Protein AF-0000000069784512 (afdb_homodimer)

Secondary structure (DSSP, 8-state):
-----------EEEEEEEETTTTEEEEEEE-HHHHHHHHHHTTSBHHHHHHHHHHTT--TT--THHHHHHHHHHS-GGGB-TT--HHHHHSPPP--S-GGGS-GGGGGGS-THHHHHTT------------------------SSB-TT--EEEETT--EEE--HHHHHHHHHHTT---GGGEEEEEEEE-HHHHHHHHHHHTT-S-HHHHHHT----/-----------EEEEEEEETTTTEEEEEEE-HHHHHHHHHHTTSBHHHHHHHHHHTT--TT--THHHHHHHHHHS-GGGB-TT--HHHHHSPPP--S-GGGS-GGGGGGS-THHHHHTT------------------------SSB-TTS-EEEETT--EEE--HHHHHHHHHHTT---GGGEEEEEEEE-HHHHHHHHHHHTT-S-HHHHHHT----

InterPro domains:
  IPR007750 Protein of unknown function DUF674 [PF05056] (9-98)
  IPR007750 Protein of unknown function DUF674 [PF05056] (145-215)
  IPR007750 Protein of unknown function DUF674 [PTHR33103] (8-215)

Structure (mmCIF, N/CA/C/O backbone):
data_AF-0000000069784512-model_v1
#
loop_
_entity.id
_entity.type
_entity.pdbx_description
1 polymer 'Uncharacterized protein LOC109002648'
#
loop_
_atom_site.group_PDB
_atom_site.id
_atom_site.type_symbol
_atom_site.label_atom_id
_atom_site.label_alt_id
_atom_site.label_comp_id
_atom_site.label_asym_id
_atom_site.label_entity_id
_atom_site.label_seq_id
_atom_site.pdbx_PDB_ins_code
_atom_site.Cartn_x
_atom_site.Cartn_y
_atom_site.Cartn_z
_atom_site.occupancy
_atom_site.B_iso_or_equiv
_atom_site.auth_seq_id
_atom_site.auth_comp_id
_atom_site.auth_asym_id
_atom_site.auth_atom_id
_atom_site.pdbx_PDB_model_num
ATOM 1 N N . MET A 1 1 ? -3.695 -38.25 26.453 1 20.81 1 MET A N 1
ATOM 2 C CA . MET A 1 1 ? -2.879 -37.094 26.109 1 20.81 1 MET A CA 1
ATOM 3 C C . MET A 1 1 ? -3.502 -36.312 24.953 1 20.81 1 MET A C 1
ATOM 5 O O . MET A 1 1 ? -3.646 -36.844 23.844 1 20.81 1 MET A O 1
ATOM 9 N N . ALA A 1 2 ? -4.441 -35.438 25.188 1 27.23 2 ALA A N 1
ATOM 10 C CA . ALA A 1 2 ? -5.395 -34.906 24.203 1 27.23 2 ALA A CA 1
ATOM 11 C C . ALA A 1 2 ? -4.672 -34.219 23.062 1 27.23 2 ALA A C 1
ATOM 13 O O . ALA A 1 2 ? -3.877 -33.312 23.281 1 27.23 2 ALA A O 1
ATOM 14 N N . THR A 1 3 ? -4.035 -34.875 22.094 1 27.81 3 THR A N 1
ATOM 15 C CA . THR A 1 3 ? -3.334 -34.375 20.922 1 27.81 3 THR A CA 1
ATOM 16 C C . THR A 1 3 ? -4.129 -33.281 20.25 1 27.81 3 THR A C 1
ATOM 18 O O . THR A 1 3 ? -5.234 -33.5 19.75 1 27.81 3 THR A O 1
ATOM 21 N N . ASN A 1 4 ? -4.336 -32.188 20.844 1 31.03 4 ASN A N 1
ATOM 22 C CA . ASN A 1 4 ? -5.113 -31.047 20.391 1 31.03 4 ASN A CA 1
ATOM 23 C C . ASN A 1 4 ? -4.879 -30.766 18.906 1 31.03 4 ASN A C 1
ATOM 25 O O . ASN A 1 4 ? -3.734 -30.688 18.453 1 31.03 4 ASN A O 1
ATOM 29 N N . PRO A 1 5 ? -5.652 -31.203 17.984 1 36.28 5 PRO A N 1
ATOM 30 C CA . PRO A 1 5 ? -5.461 -31.062 16.547 1 36.28 5 PRO A CA 1
ATOM 31 C C . PRO A 1 5 ? -4.82 -29.719 16.172 1 36.28 5 PRO A C 1
ATOM 33 O O . PRO A 1 5 ? -5.238 -28.672 16.656 1 36.28 5 PRO A O 1
ATOM 36 N N . SER A 1 6 ? -3.533 -29.5 16.109 1 35.59 6 SER A N 1
ATOM 37 C CA . SER A 1 6 ? -2.613 -28.406 15.797 1 35.59 6 SER A CA 1
ATOM 38 C C . SER A 1 6 ? -3.205 -27.484 14.742 1 35.59 6 SER A C 1
ATOM 40 O O . SER A 1 6 ? -3.715 -27.938 13.719 1 35.59 6 SER A O 1
ATOM 42 N N . SER A 1 7 ? -3.922 -26.391 14.977 1 40.12 7 SER A N 1
ATOM 43 C CA . SER A 1 7 ? -4.562 -25.375 14.156 1 40.12 7 SER A CA 1
ATOM 44 C C . SER A 1 7 ? -3.871 -25.234 12.805 1 40.12 7 SER A C 1
ATOM 46 O O . SER A 1 7 ? -2.699 -24.859 12.734 1 40.12 7 SER A O 1
ATOM 48 N N . SER A 1 8 ? -3.881 -26.172 11.844 1 47.22 8 SER A N 1
ATOM 49 C CA . SER A 1 8 ? -3.318 -26.406 10.516 1 47.22 8 SER A CA 1
ATOM 50 C C . SER A 1 8 ? -3.023 -25.094 9.797 1 47.22 8 SER A C 1
ATOM 52 O O . SER A 1 8 ? -3.939 -24.328 9.484 1 47.22 8 SER A O 1
ATOM 54 N N . GLU A 1 9 ? -1.945 -24.5 10.117 1 60.84 9 GLU A N 1
ATOM 55 C CA . GLU A 1 9 ? -1.422 -23.266 9.523 1 60.84 9 GLU A CA 1
ATOM 56 C C . GLU A 1 9 ? -1.525 -23.312 8 1 60.84 9 GLU A C 1
ATOM 58 O O . GLU A 1 9 ? -1.126 -24.281 7.371 1 60.84 9 GLU A O 1
ATOM 63 N N . THR A 1 10 ? -2.508 -22.641 7.355 1 77 10 THR A N 1
ATOM 64 C CA . THR A 1 10 ? -2.742 -22.531 5.922 1 77 10 THR A CA 1
ATOM 65 C C . THR A 1 10 ? -1.443 -22.219 5.18 1 77 10 THR A C 1
ATOM 67 O O . THR A 1 10 ? -0.758 -21.25 5.504 1 77 10 THR A O 1
ATOM 70 N N . THR A 1 11 ? -0.928 -23.312 4.5 1 87.44 11 THR A N 1
ATOM 71 C CA . THR A 1 11 ? 0.261 -23.094 3.68 1 87.44 11 THR A CA 1
ATOM 72 C C . THR A 1 11 ? -0.058 -23.312 2.201 1 87.44 11 THR A C 1
ATOM 74 O O . THR A 1 11 ? -0.918 -24.125 1.854 1 87.44 11 THR A O 1
ATOM 77 N N . VAL A 1 12 ? 0.539 -22.516 1.435 1 92.12 12 VAL A N 1
ATOM 78 C CA . VAL A 1 12 ? 0.428 -22.625 -0.016 1 92.12 12 VAL A CA 1
ATOM 79 C C . VAL A 1 12 ? 1.799 -22.922 -0.618 1 92.12 12 VAL A C 1
ATOM 81 O O . VAL A 1 12 ? 2.809 -22.344 -0.197 1 92.12 12 VAL A O 1
ATOM 84 N N . SER A 1 13 ? 1.817 -23.797 -1.55 1 92.81 13 SER A N 1
ATOM 85 C CA . SER A 1 13 ? 3.088 -24.203 -2.148 1 92.81 13 SER A CA 1
ATOM 86 C C . SER A 1 13 ? 3.289 -23.531 -3.508 1 92.81 13 SER A C 1
ATOM 88 O O . SER A 1 13 ? 2.33 -23.344 -4.258 1 92.81 13 SER A O 1
ATOM 90 N N . LEU A 1 14 ? 4.555 -23.234 -3.777 1 95.12 14 LEU A N 1
ATOM 91 C CA . LEU A 1 14 ? 4.988 -22.688 -5.059 1 95.12 14 LEU A CA 1
ATOM 92 C C . LEU A 1 14 ? 6.219 -23.422 -5.578 1 95.12 14 LEU A C 1
ATOM 94 O O . LEU A 1 14 ? 7.055 -23.875 -4.793 1 95.12 14 LEU A O 1
ATOM 98 N N . LYS A 1 15 ? 6.277 -23.594 -6.848 1 95.5 15 LYS A N 1
ATOM 99 C CA . LYS A 1 15 ? 7.473 -24.125 -7.5 1 95.5 15 LYS A CA 1
ATOM 100 C C . LYS A 1 15 ? 8.203 -23.031 -8.273 1 95.5 15 LYS A C 1
ATOM 102 O O . LYS A 1 15 ? 7.684 -22.516 -9.258 1 95.5 15 LYS A O 1
ATOM 107 N N . LEU A 1 16 ? 9.359 -22.781 -7.867 1 96.81 16 LEU A N 1
ATOM 108 C CA . LEU A 1 16 ? 10.164 -21.734 -8.508 1 96.81 16 LEU A CA 1
ATOM 109 C C . LEU A 1 16 ? 11.117 -22.344 -9.531 1 96.81 16 LEU A C 1
ATOM 111 O O . LEU A 1 16 ? 11.68 -23.422 -9.305 1 96.81 16 LEU A O 1
ATOM 115 N N . LEU A 1 17 ? 11.211 -21.734 -10.625 1 95.5 17 LEU A N 1
ATOM 116 C CA . LEU A 1 17 ? 12.344 -21.953 -11.523 1 95.5 17 LEU A CA 1
ATOM 117 C C . LEU A 1 17 ? 13.422 -20.906 -11.305 1 95.5 17 LEU A C 1
ATOM 119 O O . LEU A 1 17 ? 13.188 -19.703 -11.492 1 95.5 17 LEU A O 1
ATOM 123 N N . VAL A 1 18 ? 14.609 -21.328 -10.922 1 95.94 18 VAL A N 1
ATOM 124 C CA . VAL A 1 18 ? 15.68 -20.422 -10.516 1 95.94 18 VAL A CA 1
ATOM 125 C C . VAL A 1 18 ? 16.844 -20.516 -11.492 1 95.94 18 VAL A C 1
ATOM 127 O O . VAL A 1 18 ? 17.266 -21.625 -11.859 1 95.94 18 VAL A O 1
ATOM 130 N N . ASP A 1 19 ? 17.312 -19.422 -11.93 1 94 19 ASP A N 1
ATOM 131 C CA . ASP A 1 19 ? 18.547 -19.359 -12.688 1 94 19 ASP A CA 1
ATOM 132 C C . ASP A 1 19 ? 19.766 -19.5 -11.766 1 94 19 ASP A C 1
ATOM 134 O O . ASP A 1 19 ? 20.047 -18.609 -10.961 1 94 19 ASP A O 1
ATOM 138 N N . LYS A 1 20 ? 20.484 -20.5 -11.945 1 92.38 20 LYS A N 1
ATOM 139 C CA . LYS A 1 20 ? 21.609 -20.812 -11.062 1 92.38 20 LYS A CA 1
ATOM 140 C C . LYS A 1 20 ? 22.703 -19.75 -11.172 1 92.38 20 LYS A C 1
ATOM 142 O O . LYS A 1 20 ? 23.375 -19.438 -10.188 1 92.38 20 LYS A O 1
ATOM 147 N N . SER A 1 21 ? 22.906 -19.25 -12.258 1 88.81 21 SER A N 1
ATOM 148 C CA . SER A 1 21 ? 24 -18.312 -12.508 1 88.81 21 SER A CA 1
ATOM 149 C C . SER A 1 21 ? 23.75 -16.969 -11.805 1 88.81 21 SER A C 1
ATOM 151 O O . SER A 1 21 ? 24.641 -16.438 -11.148 1 88.81 21 SER A O 1
ATOM 153 N N . SER A 1 22 ? 22.594 -16.484 -11.891 1 89.56 22 SER A N 1
ATOM 154 C CA . SER A 1 22 ? 22.266 -15.172 -11.328 1 89.56 22 SER A CA 1
ATOM 155 C C . SER A 1 22 ? 21.594 -15.312 -9.961 1 89.56 22 SER A C 1
ATOM 157 O O . SER A 1 22 ? 21.469 -14.336 -9.227 1 89.56 22 SER A O 1
ATOM 159 N N . ASN A 1 23 ? 21.203 -16.5 -9.617 1 93.44 23 ASN A N 1
ATOM 160 C CA . ASN A 1 23 ? 20.453 -16.75 -8.398 1 93.44 23 ASN A CA 1
ATOM 161 C C . ASN A 1 23 ? 19.203 -15.875 -8.328 1 93.44 23 ASN A C 1
ATOM 163 O O . ASN A 1 23 ? 18.953 -15.219 -7.312 1 93.44 23 ASN A O 1
ATOM 167 N N . LYS A 1 24 ? 18.484 -15.922 -9.422 1 94.56 24 LYS A N 1
ATOM 168 C CA . LYS A 1 24 ? 17.234 -15.18 -9.539 1 94.56 24 LYS A CA 1
ATOM 169 C C . LYS A 1 24 ? 16.094 -16.094 -9.977 1 94.56 24 LYS A C 1
ATOM 171 O O . LYS A 1 24 ? 16.297 -17.047 -10.727 1 94.56 24 LYS A O 1
ATOM 176 N N . VAL A 1 25 ? 14.961 -15.797 -9.5 1 96.31 25 VAL A N 1
ATOM 177 C CA . VAL A 1 25 ? 13.773 -16.531 -9.93 1 96.31 25 VAL A CA 1
ATOM 178 C C . VAL A 1 25 ? 13.398 -16.109 -11.352 1 96.31 25 VAL A C 1
ATOM 180 O O . VAL A 1 25 ? 13.281 -14.922 -11.648 1 96.31 25 VAL A O 1
ATOM 183 N N . VAL A 1 26 ? 13.352 -17.078 -12.203 1 95.25 26 VAL A N 1
ATOM 184 C CA . VAL A 1 26 ? 12.867 -16.828 -13.555 1 95.25 26 VAL A CA 1
ATOM 185 C C . VAL A 1 26 ? 11.352 -16.672 -13.547 1 95.25 26 VAL A C 1
ATOM 187 O O . VAL A 1 26 ? 10.828 -15.648 -13.992 1 95.25 26 VAL A O 1
ATOM 190 N N . PHE A 1 27 ? 10.68 -17.609 -13.055 1 95.69 27 PHE A N 1
ATOM 191 C CA . PHE A 1 27 ? 9.25 -17.562 -12.781 1 95.69 27 PHE A CA 1
ATOM 192 C C . PHE A 1 27 ? 8.844 -18.656 -11.797 1 95.69 27 PHE A C 1
ATOM 194 O O . PHE A 1 27 ? 9.648 -19.516 -11.461 1 95.69 27 PHE A O 1
ATOM 201 N N . ALA A 1 28 ? 7.602 -18.594 -11.32 1 96.44 28 ALA A N 1
ATOM 202 C CA . ALA A 1 28 ? 7.02 -19.609 -10.445 1 96.44 28 ALA A CA 1
ATOM 203 C C . ALA A 1 28 ? 5.773 -20.234 -11.078 1 96.44 28 ALA A C 1
ATOM 205 O O . ALA A 1 28 ? 5.023 -19.547 -11.773 1 96.44 28 ALA A O 1
ATOM 206 N N . GLU A 1 29 ? 5.637 -21.469 -10.867 1 95.06 29 GLU A N 1
ATOM 207 C CA . GLU A 1 29 ? 4.375 -22.156 -11.109 1 95.06 29 GLU A CA 1
ATOM 208 C C . GLU A 1 29 ? 3.479 -22.109 -9.875 1 95.06 29 GLU A C 1
ATOM 210 O O . GLU A 1 29 ? 3.869 -22.562 -8.797 1 95.06 29 GLU A O 1
ATOM 215 N N . ALA A 1 30 ? 2.301 -21.578 -10.086 1 94.25 30 ALA A N 1
ATOM 216 C CA . ALA A 1 30 ? 1.417 -21.359 -8.945 1 94.25 30 ALA A CA 1
ATOM 217 C C . ALA A 1 30 ? 0.01 -21.875 -9.234 1 94.25 30 ALA A C 1
ATOM 219 O O . ALA A 1 30 ? -0.442 -21.859 -10.383 1 94.25 30 ALA A O 1
ATOM 220 N N . GLY A 1 31 ? -0.612 -22.297 -8.188 1 92.44 31 GLY A N 1
ATOM 221 C CA . GLY A 1 31 ? -2.027 -22.625 -8.258 1 92.44 31 GLY A CA 1
ATOM 222 C C . GLY A 1 31 ? -2.928 -21.453 -7.91 1 92.44 31 GLY A C 1
ATOM 223 O O . GLY A 1 31 ? -2.449 -20.344 -7.699 1 92.44 31 GLY A O 1
ATOM 224 N N . LYS A 1 32 ? -4.176 -21.781 -7.895 1 91.44 32 LYS A N 1
ATOM 225 C CA . LYS A 1 32 ? -5.223 -20.781 -7.66 1 91.44 32 LYS A CA 1
ATOM 226 C C . LYS A 1 32 ? -5.039 -20.109 -6.309 1 91.44 32 LYS A C 1
ATOM 228 O O . LYS A 1 32 ? -5.273 -18.906 -6.176 1 91.44 32 LYS A O 1
ATOM 233 N N . GLU A 1 33 ? -4.637 -20.812 -5.355 1 90.31 33 GLU A N 1
ATOM 234 C CA . GLU A 1 33 ? -4.551 -20.281 -3.998 1 90.31 33 GLU A CA 1
ATOM 235 C C . GLU A 1 33 ? -3.609 -19.078 -3.93 1 90.31 33 GLU A C 1
ATOM 237 O O . GLU A 1 33 ? -3.92 -18.078 -3.287 1 90.31 33 GLU A O 1
ATOM 242 N N . PHE A 1 34 ? -2.539 -19.234 -4.602 1 94.06 34 PHE A N 1
ATOM 243 C CA . PHE A 1 34 ? -1.562 -18.141 -4.574 1 94.06 34 PHE A CA 1
ATOM 244 C C . PHE A 1 34 ? -2.027 -16.969 -5.426 1 94.06 34 PHE A C 1
ATOM 246 O O . PHE A 1 34 ? -1.853 -15.812 -5.047 1 94.06 34 PHE A O 1
ATOM 253 N N . VAL A 1 35 ? -2.572 -17.234 -6.531 1 94.75 35 VAL A N 1
ATOM 254 C CA . VAL A 1 35 ? -3.053 -16.172 -7.418 1 94.75 35 VAL A CA 1
ATOM 255 C C . VAL A 1 35 ? -4.211 -15.438 -6.758 1 94.75 35 VAL A C 1
ATOM 257 O O . VAL A 1 35 ? -4.297 -14.203 -6.832 1 94.75 35 VAL A O 1
ATOM 260 N N . ASP A 1 36 ? -5.074 -16.172 -6.105 1 92.12 36 ASP A N 1
ATOM 261 C CA . ASP A 1 36 ? -6.148 -15.555 -5.34 1 92.12 36 ASP A CA 1
ATOM 262 C C . ASP A 1 36 ? -5.59 -14.633 -4.258 1 92.12 36 ASP A C 1
ATOM 264 O O . ASP A 1 36 ? -6.16 -13.578 -3.986 1 92.12 36 ASP A O 1
ATOM 268 N N . PHE A 1 37 ? -4.59 -15.031 -3.643 1 92.56 37 PHE A N 1
ATOM 269 C CA . PHE A 1 37 ? -3.928 -14.203 -2.641 1 92.56 37 PHE A CA 1
ATOM 270 C C . PHE A 1 37 ? -3.434 -12.906 -3.256 1 92.56 37 PHE A C 1
ATOM 272 O O . PHE A 1 37 ? -3.703 -11.82 -2.732 1 92.56 37 PHE A O 1
ATOM 279 N N . LEU A 1 38 ? -2.705 -13.023 -4.383 1 94.88 38 LEU A N 1
ATOM 280 C CA . LEU A 1 38 ? -2.16 -11.844 -5.035 1 94.88 38 LEU A CA 1
ATOM 281 C C . LEU A 1 38 ? -3.275 -10.891 -5.461 1 94.88 38 LEU A C 1
ATOM 283 O O . LEU A 1 38 ? -3.213 -9.688 -5.188 1 94.88 38 LEU A O 1
ATOM 287 N N . PHE A 1 39 ? -4.289 -11.422 -6.062 1 92.69 39 PHE A N 1
ATOM 288 C CA . PHE A 1 39 ? -5.387 -10.594 -6.543 1 92.69 39 PHE A CA 1
ATOM 289 C C . PHE A 1 39 ? -6.184 -10.023 -5.375 1 92.69 39 PHE A C 1
ATOM 291 O O . PHE A 1 39 ? -6.648 -8.883 -5.43 1 92.69 39 PHE A O 1
ATOM 298 N N . GLY A 1 40 ? -6.332 -10.805 -4.371 1 90.5 40 GLY A N 1
ATOM 299 C CA . GLY A 1 40 ? -7.043 -10.359 -3.184 1 90.5 40 GLY A CA 1
ATOM 300 C C . GLY A 1 40 ? -6.332 -9.234 -2.451 1 90.5 40 GLY A C 1
ATOM 301 O O . GLY A 1 40 ? -6.969 -8.414 -1.787 1 90.5 40 GLY A O 1
ATOM 302 N N . LEU A 1 41 ? -5.07 -9.219 -2.523 1 90.69 41 LEU A N 1
ATOM 303 C CA . LEU A 1 41 ? -4.27 -8.188 -1.87 1 90.69 41 LEU A CA 1
ATOM 304 C C . LEU A 1 41 ? -4.707 -6.797 -2.311 1 90.69 41 LEU A C 1
ATOM 306 O O . LEU A 1 41 ? -4.668 -5.848 -1.521 1 90.69 41 LEU A O 1
ATOM 310 N N . LEU A 1 42 ? -5.156 -6.707 -3.488 1 90.44 42 LEU A N 1
ATOM 311 C CA . LEU A 1 42 ? -5.566 -5.418 -4.039 1 90.44 42 LEU A CA 1
ATOM 312 C C . LEU A 1 42 ? -6.82 -4.902 -3.338 1 90.44 42 LEU A C 1
ATOM 314 O O . LEU A 1 42 ? -7.121 -3.709 -3.398 1 90.44 42 LEU A O 1
ATOM 318 N N . GLN A 1 43 ? -7.508 -5.824 -2.672 1 88.31 43 GLN A N 1
ATOM 319 C CA . GLN A 1 43 ? -8.758 -5.465 -2.01 1 88.31 43 GLN A CA 1
ATOM 320 C C . GLN A 1 43 ? -8.508 -5.012 -0.574 1 88.31 43 GLN A C 1
ATOM 322 O O . GLN A 1 43 ? -9.43 -4.559 0.108 1 88.31 43 GLN A O 1
ATOM 327 N N . VAL A 1 44 ? -7.398 -5.16 -0.119 1 88.44 44 VAL A N 1
ATOM 328 C CA . VAL A 1 44 ? -7.074 -4.918 1.283 1 88.44 44 VAL A CA 1
ATOM 329 C C . VAL A 1 44 ? -6.672 -3.459 1.476 1 88.44 44 VAL A C 1
ATOM 331 O O . VAL A 1 44 ? -5.816 -2.943 0.751 1 88.44 44 VAL A O 1
ATOM 334 N N . PRO A 1 45 ? -7.234 -2.775 2.436 1 89.38 45 PRO A N 1
ATOM 335 C CA . PRO A 1 45 ? -6.836 -1.396 2.715 1 89.38 45 PRO A CA 1
ATOM 336 C C . PRO A 1 45 ? -5.406 -1.292 3.25 1 89.38 45 PRO A C 1
ATOM 338 O O . PRO A 1 45 ? -4.918 -2.223 3.893 1 89.38 45 PRO A O 1
ATOM 341 N N . LEU A 1 46 ? -4.82 -0.192 3.078 1 88.88 46 LEU A N 1
ATOM 342 C CA . LEU A 1 46 ? -3.443 0.052 3.496 1 88.88 46 LEU A CA 1
ATOM 343 C C . LEU A 1 46 ? -3.301 -0.091 5.008 1 88.88 46 LEU A C 1
ATOM 345 O O . LEU A 1 46 ? -2.33 -0.679 5.492 1 88.88 46 LEU A O 1
ATOM 349 N N . GLY A 1 47 ? -4.254 0.41 5.695 1 88.56 47 GLY A N 1
ATOM 350 C CA . GLY A 1 47 ? -4.191 0.349 7.148 1 88.56 47 GLY A CA 1
ATOM 351 C C . GLY A 1 47 ? -4.133 -1.068 7.684 1 88.56 47 GLY A C 1
ATOM 352 O O . GLY A 1 47 ? -3.416 -1.344 8.648 1 88.56 47 GLY A O 1
ATOM 353 N N . SER A 1 48 ? -4.887 -1.933 7.086 1 87.12 48 SER A N 1
ATOM 354 C CA . SER A 1 48 ? -4.887 -3.334 7.492 1 87.12 48 SER A CA 1
ATOM 355 C C . SER A 1 48 ? -3.533 -3.986 7.234 1 87.12 48 SER A C 1
ATOM 357 O O . SER A 1 48 ? -3.041 -4.754 8.062 1 87.12 48 SER A O 1
ATOM 359 N N . ILE A 1 49 ? -3.018 -3.68 6.141 1 88.25 49 ILE A N 1
ATOM 360 C CA . ILE A 1 49 ? -1.71 -4.219 5.789 1 88.25 49 ILE A CA 1
ATOM 361 C C . ILE A 1 49 ? -0.667 -3.754 6.801 1 88.25 49 ILE A C 1
ATOM 363 O O . ILE A 1 49 ? 0.085 -4.566 7.348 1 88.25 49 ILE A O 1
ATOM 367 N N . ILE A 1 50 ? -0.672 -2.488 7.09 1 89.44 50 ILE A N 1
ATOM 368 C CA . ILE A 1 50 ? 0.296 -1.91 8.016 1 89.44 50 ILE A CA 1
ATOM 369 C C . ILE A 1 50 ? 0.094 -2.498 9.414 1 89.44 50 ILE A C 1
ATOM 371 O O . ILE A 1 50 ? 1.062 -2.848 10.094 1 89.44 50 ILE A O 1
ATOM 375 N N . GLY A 1 51 ? -1.118 -2.545 9.828 1 86.88 51 GLY A N 1
ATOM 376 C CA . GLY A 1 51 ? -1.409 -3.137 11.125 1 86.88 51 GLY A CA 1
ATOM 377 C C . GLY A 1 51 ? -0.87 -4.547 11.273 1 86.88 51 GLY A C 1
ATOM 378 O O . GLY A 1 51 ? -0.259 -4.883 12.289 1 86.88 51 GLY A O 1
ATOM 379 N N . LEU A 1 52 ? -1.065 -5.328 10.273 1 84.81 52 LEU A N 1
ATOM 380 C CA . LEU A 1 52 ? -0.62 -6.719 10.312 1 84.81 52 LEU A CA 1
ATOM 381 C C . LEU A 1 52 ? 0.903 -6.801 10.297 1 84.81 52 LEU A C 1
ATOM 383 O O . LEU A 1 52 ? 1.489 -7.633 10.992 1 84.81 52 LEU A O 1
ATOM 387 N N . LEU A 1 53 ? 1.501 -6.008 9.477 1 88.19 53 LEU A N 1
ATOM 388 C CA . LEU A 1 53 ? 2.959 -5.988 9.453 1 88.19 53 LEU A CA 1
ATOM 389 C C . LEU A 1 53 ? 3.52 -5.605 10.82 1 88.19 53 LEU A C 1
ATOM 391 O O . LEU A 1 53 ? 4.5 -6.195 11.281 1 88.19 53 LEU A O 1
ATOM 395 N N . ARG A 1 54 ? 2.92 -4.691 11.391 1 86.44 54 ARG A N 1
ATOM 396 C CA . ARG A 1 54 ? 3.346 -4.238 12.711 1 86.44 54 ARG A CA 1
ATOM 397 C C . ARG A 1 54 ? 3.178 -5.344 13.75 1 86.44 54 ARG A C 1
ATOM 399 O O . ARG A 1 54 ? 4.098 -5.621 14.523 1 86.44 54 ARG A O 1
ATOM 406 N N . ASP A 1 55 ? 2.062 -5.934 13.758 1 84.81 55 ASP A N 1
ATOM 407 C CA . ASP A 1 55 ? 1.751 -6.984 14.719 1 84.81 55 ASP A CA 1
ATOM 408 C C . ASP A 1 55 ? 2.709 -8.164 14.578 1 84.81 55 ASP A C 1
ATOM 410 O O . ASP A 1 55 ? 2.861 -8.961 15.508 1 84.81 55 ASP A O 1
ATOM 414 N N . ASN A 1 56 ? 3.326 -8.258 13.453 1 86.88 56 ASN A N 1
ATOM 415 C CA . ASN A 1 56 ? 4.223 -9.383 13.195 1 86.88 56 ASN A CA 1
ATOM 416 C C . ASN A 1 56 ? 5.676 -8.93 13.117 1 86.88 56 ASN A C 1
ATOM 418 O O . ASN A 1 56 ? 6.527 -9.648 12.586 1 86.88 56 ASN A O 1
ATOM 422 N N . ASP A 1 57 ? 5.957 -7.699 13.5 1 86.25 57 ASP A N 1
ATOM 423 C CA . ASP A 1 57 ? 7.301 -7.141 13.609 1 86.25 57 ASP A CA 1
ATOM 424 C C . ASP A 1 57 ? 7.988 -7.086 12.25 1 86.25 57 ASP A C 1
ATOM 426 O O . ASP A 1 57 ? 9.164 -7.445 12.125 1 86.25 57 ASP A O 1
ATOM 430 N N . LEU A 1 58 ? 7.266 -6.738 11.242 1 86.25 58 LEU A N 1
ATOM 431 C CA . LEU A 1 58 ? 7.816 -6.656 9.898 1 86.25 58 LEU A CA 1
ATOM 432 C C . LEU A 1 58 ? 7.809 -5.219 9.391 1 86.25 58 LEU A C 1
ATOM 434 O O . LEU A 1 58 ? 7.887 -4.977 8.188 1 86.25 58 LEU A O 1
ATOM 438 N N . VAL A 1 59 ? 7.766 -4.293 10.234 1 84.12 59 VAL A N 1
ATOM 439 C CA . VAL A 1 59 ? 7.605 -2.902 9.82 1 84.12 59 VAL A CA 1
ATOM 440 C C . VAL A 1 59 ? 8.977 -2.277 9.578 1 84.12 59 VAL A C 1
ATOM 442 O O . VAL A 1 59 ? 9.078 -1.194 9 1 84.12 59 VAL A O 1
ATOM 445 N N . ALA A 1 60 ? 9.977 -2.934 9.992 1 75.69 60 ALA A N 1
ATOM 446 C CA . ALA A 1 60 ? 11.312 -2.373 9.789 1 75.69 60 ALA A CA 1
ATOM 447 C C . ALA A 1 60 ? 11.578 -2.105 8.312 1 75.69 60 ALA A C 1
ATOM 449 O O . ALA A 1 60 ? 11.328 -2.965 7.465 1 75.69 60 ALA A O 1
ATOM 450 N N . GLY A 1 61 ? 12.086 -0.915 8.039 1 72.19 61 GLY A N 1
ATOM 451 C CA . GLY A 1 61 ? 12.398 -0.577 6.656 1 72.19 61 GLY A CA 1
ATOM 452 C C . GLY A 1 61 ? 11.172 -0.279 5.82 1 72.19 61 GLY A C 1
ATOM 453 O O . GLY A 1 61 ? 11.25 -0.213 4.594 1 72.19 61 GLY A O 1
ATOM 454 N N . SER A 1 62 ? 10.125 -0.276 6.574 1 77.19 62 SER A N 1
ATOM 455 C CA . SER A 1 62 ? 8.898 0.04 5.848 1 77.19 62 SER A CA 1
ATOM 456 C C . SER A 1 62 ? 8.742 1.544 5.652 1 77.19 62 SER A C 1
ATOM 458 O O . SER A 1 62 ? 9.406 2.334 6.328 1 77.19 62 SER A O 1
ATOM 460 N N . GLY A 1 63 ? 8.156 2.014 4.641 1 84.69 63 GLY A N 1
ATOM 461 C CA . GLY A 1 63 ? 7.914 3.41 4.316 1 84.69 63 GLY A CA 1
ATOM 462 C C . GLY A 1 63 ? 7.246 4.18 5.441 1 84.69 63 GLY A C 1
ATOM 463 O O . GLY A 1 63 ? 7.344 3.791 6.609 1 84.69 63 GLY A O 1
ATOM 464 N N . SER A 1 64 ? 6.75 5.262 5.199 1 92.5 64 SER A N 1
ATOM 465 C CA . SER A 1 64 ? 6.309 6.223 6.207 1 92.5 64 SER A CA 1
ATOM 466 C C . SER A 1 64 ? 4.867 5.957 6.629 1 92.5 64 SER A C 1
ATOM 468 O O . SER A 1 64 ? 4.383 6.535 7.605 1 92.5 64 SER A O 1
ATOM 470 N N . LEU A 1 65 ? 4.195 5.055 6.031 1 91.44 65 LEU A N 1
ATOM 471 C CA . LEU A 1 65 ? 2.799 4.801 6.359 1 91.44 65 LEU A CA 1
ATOM 472 C C . LEU A 1 65 ? 2.668 4.172 7.742 1 91.44 65 LEU A C 1
ATOM 474 O O . LEU A 1 65 ? 1.656 4.355 8.422 1 91.44 65 LEU A O 1
ATOM 478 N N . VAL A 1 66 ? 3.672 3.475 8.117 1 91.94 66 VAL A N 1
ATOM 479 C CA . VAL A 1 66 ? 3.689 2.91 9.461 1 91.94 66 VAL A CA 1
ATOM 480 C C . VAL A 1 66 ? 3.648 4.035 10.492 1 91.94 66 VAL A C 1
ATOM 482 O O . VAL A 1 66 ? 3.021 3.896 11.547 1 91.94 66 VAL A O 1
ATOM 485 N N . ARG A 1 67 ? 4.273 5.121 10.188 1 94.38 67 ARG A N 1
ATOM 486 C CA . ARG A 1 67 ? 4.305 6.266 11.094 1 94.38 67 ARG A CA 1
ATOM 487 C C . ARG A 1 67 ? 2.936 6.934 11.172 1 94.38 67 ARG A C 1
ATOM 489 O O . ARG A 1 67 ? 2.535 7.41 12.242 1 94.38 67 ARG A O 1
ATOM 496 N N . VAL A 1 68 ? 2.301 6.977 10.062 1 95.38 68 VAL A N 1
ATOM 497 C CA . VAL A 1 68 ? 0.942 7.508 10.062 1 95.38 68 VAL A CA 1
ATOM 498 C C . VAL A 1 68 ? 0.045 6.645 10.945 1 95.38 68 VAL A C 1
ATOM 500 O O . VAL A 1 68 ? -0.7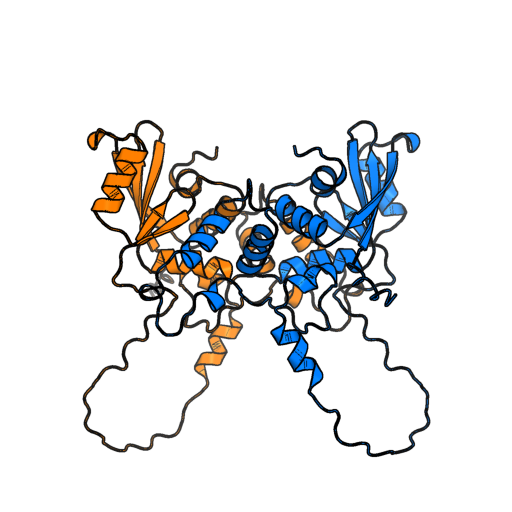15 7.164 11.766 1 95.38 68 VAL A O 1
ATOM 503 N N . HIS A 1 69 ? 0.147 5.418 10.727 1 93.19 69 HIS A N 1
ATOM 504 C CA . HIS A 1 69 ? -0.595 4.461 11.539 1 93.19 69 HIS A CA 1
ATOM 505 C C . HIS A 1 69 ? -0.291 4.641 13.023 1 93.19 69 HIS A C 1
ATOM 507 O O . HIS A 1 69 ? -1.206 4.695 13.844 1 93.19 69 HIS A O 1
ATOM 513 N N . GLU A 1 70 ? 0.921 4.727 13.383 1 93.5 70 GLU A N 1
ATOM 514 C CA . GLU A 1 70 ? 1.357 4.93 14.758 1 93.5 70 GLU A CA 1
ATOM 515 C C . GLU A 1 70 ? 0.854 6.262 15.305 1 93.5 70 GLU A C 1
ATOM 517 O O . GLU A 1 70 ? 0.556 6.375 16.5 1 93.5 70 GLU A O 1
ATOM 522 N N . SER A 1 71 ? 0.855 7.234 14.477 1 95.31 71 SER A N 1
ATOM 523 C CA . SER A 1 71 ? 0.357 8.547 14.875 1 95.31 71 SER A CA 1
ATOM 524 C C . SER A 1 71 ? -1.084 8.461 15.375 1 95.31 71 SER A C 1
ATOM 526 O O . SER A 1 71 ? -1.441 9.094 16.375 1 95.31 71 SER A O 1
ATOM 528 N N . ILE A 1 72 ? -1.904 7.73 14.68 1 94.12 72 ILE A N 1
ATOM 529 C CA . ILE A 1 72 ? -3.291 7.535 15.086 1 94.12 72 ILE A CA 1
ATOM 530 C C . ILE A 1 72 ? -3.332 6.809 16.438 1 94.12 72 ILE A C 1
ATOM 532 O O . ILE A 1 72 ? -4.086 7.195 17.328 1 94.12 72 ILE A O 1
ATOM 536 N N . GLN A 1 73 ? -2.549 5.793 16.578 1 92.19 73 GLN A N 1
ATOM 537 C CA . GLN A 1 73 ? -2.492 5.031 17.828 1 92.19 73 GLN A CA 1
ATOM 538 C C . GLN A 1 73 ? -2.135 5.93 19 1 92.19 73 GLN A C 1
ATOM 540 O O . GLN A 1 73 ? -2.688 5.777 20.094 1 92.19 73 GLN A O 1
ATOM 545 N N . ASN A 1 74 ? -1.226 6.84 18.75 1 93.62 74 ASN A N 1
ATOM 546 C CA . ASN A 1 74 ? -0.681 7.66 19.828 1 93.62 74 ASN A CA 1
ATOM 547 C C . ASN A 1 74 ? -1.512 8.922 20.047 1 93.62 74 ASN A C 1
ATOM 549 O O . ASN A 1 74 ? -1.354 9.609 21.062 1 93.62 74 ASN A O 1
ATOM 553 N N . LEU A 1 75 ? -2.342 9.18 19.125 1 94.06 75 LEU A N 1
ATOM 554 C CA . LEU A 1 75 ? -3.139 10.406 19.203 1 94.06 75 LEU A CA 1
ATOM 555 C C . LEU A 1 75 ? -4.184 10.305 20.312 1 94.06 75 LEU A C 1
ATOM 557 O O . LEU A 1 75 ? -4.848 9.281 20.453 1 94.06 75 LEU A O 1
ATOM 561 N N . ASP A 1 76 ? -4.23 11.32 21.125 1 93.06 76 ASP A N 1
ATOM 562 C CA . ASP A 1 76 ? -5.312 11.391 22.094 1 93.06 76 ASP A CA 1
ATOM 563 C C . ASP A 1 76 ? -6.676 11.391 21.406 1 93.06 76 ASP A C 1
ATOM 565 O O . ASP A 1 76 ? -6.895 12.141 20.453 1 93.06 76 ASP A O 1
ATOM 569 N N . PRO A 1 77 ? -7.594 10.578 21.859 1 91.25 77 PRO A N 1
ATOM 570 C CA . PRO A 1 77 ? -8.914 10.492 21.234 1 91.25 77 PRO A CA 1
ATOM 571 C C . PRO A 1 77 ? -9.625 11.836 21.156 1 91.25 77 PRO A C 1
ATOM 573 O O . PRO A 1 77 ? -10.531 12.016 20.344 1 91.25 77 PRO A O 1
ATOM 576 N N . SER A 1 78 ? -9.289 12.781 22.031 1 91.25 78 SER A N 1
ATOM 577 C CA . SER A 1 78 ? -9.93 14.086 22.047 1 91.25 78 SER A CA 1
ATOM 578 C C . SER A 1 78 ? -9.656 14.852 20.766 1 91.25 78 SER A C 1
ATOM 580 O O . SER A 1 78 ? -10.344 15.828 20.453 1 91.25 78 SER A O 1
ATOM 582 N N . TYR A 1 79 ? -8.68 14.438 20 1 92.12 79 TYR A N 1
ATOM 583 C CA . TYR A 1 79 ? -8.336 15.109 18.766 1 92.12 79 TYR A CA 1
ATOM 584 C C . TYR A 1 79 ? -9.164 14.57 17.594 1 92.12 79 TYR A C 1
ATOM 586 O O . TYR A 1 79 ? -9.172 15.148 16.516 1 92.12 79 TYR A O 1
ATOM 594 N N . LEU A 1 80 ? -9.828 13.461 17.812 1 91.25 80 LEU A N 1
ATOM 595 C CA . LEU A 1 80 ? -10.68 12.867 16.797 1 91.25 80 LEU A CA 1
ATOM 596 C C . LEU A 1 80 ? -12.086 13.445 16.859 1 91.25 80 LEU A C 1
ATOM 598 O O . LEU A 1 80 ? -12.539 13.891 17.906 1 91.25 80 LEU A O 1
ATOM 602 N N . LEU A 1 81 ? -12.727 13.422 15.727 1 88.62 81 LEU A N 1
ATOM 603 C CA . LEU A 1 81 ? -14.133 13.805 15.695 1 88.62 81 LEU A CA 1
ATOM 604 C C . LEU A 1 81 ? -14.992 12.789 16.453 1 88.62 81 LEU A C 1
ATOM 606 O O . LEU A 1 81 ? -14.602 11.625 16.578 1 88.62 81 LEU A O 1
ATOM 610 N N . PRO A 1 82 ? -16.141 13.148 16.938 1 83.69 82 PRO A N 1
ATOM 611 C CA . PRO A 1 82 ? -16.953 12.305 17.828 1 83.69 82 PRO A CA 1
ATOM 612 C C . PRO A 1 82 ? -17.391 11 17.156 1 83.69 82 PRO A C 1
ATOM 614 O O . PRO A 1 82 ? -17.562 9.984 17.828 1 83.69 82 PRO A O 1
ATOM 617 N N . ASN A 1 83 ? -17.609 10.945 15.898 1 80.56 83 ASN A N 1
ATOM 618 C CA . ASN A 1 83 ? -18.094 9.727 15.242 1 80.56 83 ASN A CA 1
ATOM 619 C C . ASN A 1 83 ? -16.922 8.867 14.75 1 80.56 83 ASN A C 1
ATOM 621 O O . ASN A 1 83 ? -17.141 7.879 14.047 1 80.56 83 ASN A O 1
ATOM 625 N N . GLN A 1 84 ? -15.766 9.305 15.273 1 84.12 84 GLN A N 1
ATOM 626 C CA . GLN A 1 84 ? -14.586 8.547 14.875 1 84.12 84 GLN A CA 1
ATOM 627 C C . GLN A 1 84 ? -13.938 7.859 16.078 1 84.12 84 GLN A C 1
ATOM 629 O O . GLN A 1 84 ? -13.953 8.391 17.188 1 84.12 84 GLN A O 1
ATOM 634 N N . THR A 1 85 ? -13.539 6.609 15.797 1 86.12 85 THR A N 1
ATOM 635 C CA . THR A 1 85 ? -12.758 5.887 16.797 1 86.12 85 THR A CA 1
ATOM 636 C C . THR A 1 85 ? -11.406 5.473 16.234 1 86.12 85 THR A C 1
ATOM 638 O O . THR A 1 85 ? -11.258 5.273 15.031 1 86.12 85 THR A O 1
ATOM 641 N N . LYS A 1 86 ? -10.492 5.359 17.109 1 88.88 86 LYS A N 1
ATOM 642 C CA . LYS A 1 86 ? -9.164 4.898 16.703 1 88.88 86 LYS A CA 1
ATOM 643 C C . LYS A 1 86 ? -9.242 3.529 16.031 1 88.88 86 LYS A C 1
ATOM 645 O O . LYS A 1 86 ? -8.547 3.277 15.039 1 88.88 86 LYS A O 1
ATOM 650 N N . ASP A 1 87 ? -10.062 2.693 16.562 1 84.75 87 ASP A N 1
ATOM 651 C CA . ASP A 1 87 ? -10.172 1.328 16.047 1 84.75 87 ASP A CA 1
ATOM 652 C C . ASP A 1 87 ? -10.664 1.317 14.602 1 84.75 87 ASP A C 1
ATOM 654 O O . ASP A 1 87 ? -10.156 0.56 13.773 1 84.75 87 ASP A O 1
ATOM 658 N N . SER A 1 88 ? -11.594 2.123 14.328 1 82.94 88 SER A N 1
ATOM 659 C CA . SER A 1 88 ? -12.133 2.174 12.977 1 82.94 88 SER A CA 1
ATOM 660 C C . SER A 1 88 ? -11.086 2.682 11.984 1 82.94 88 SER A C 1
ATOM 662 O O . SER A 1 88 ? -11.078 2.271 10.82 1 82.94 88 SER A O 1
ATOM 664 N N . LEU A 1 89 ? -10.211 3.533 12.453 1 86.06 89 LEU A N 1
ATOM 665 C CA . LEU A 1 89 ? -9.195 4.113 11.578 1 86.06 89 LEU A CA 1
ATOM 666 C C . LEU A 1 89 ? -8.016 3.16 11.406 1 86.06 89 LEU A C 1
ATOM 668 O O . LEU A 1 89 ? -7.434 3.08 10.328 1 86.06 89 LEU A O 1
ATOM 672 N N . LEU A 1 90 ? -7.719 2.441 12.43 1 87.31 90 LEU A N 1
ATOM 673 C CA . LEU A 1 90 ? -6.52 1.606 12.445 1 87.31 90 LEU A CA 1
ATOM 674 C C . LEU A 1 90 ? -6.797 0.244 11.82 1 87.31 90 LEU A C 1
ATOM 676 O O . LEU A 1 90 ? -5.871 -0.443 11.383 1 87.31 90 LEU A O 1
ATOM 680 N N . ASN A 1 91 ? -8.055 -0.151 11.805 1 81.81 91 ASN A N 1
ATOM 681 C CA . ASN A 1 91 ? -8.414 -1.477 11.312 1 81.81 91 ASN A CA 1
ATOM 682 C C . ASN A 1 91 ? -9.531 -1.403 10.281 1 81.81 91 ASN A C 1
ATOM 684 O O . ASN A 1 91 ? -10.602 -1.993 10.469 1 81.81 91 ASN A O 1
ATOM 688 N N . PRO A 1 92 ? -9.125 -0.741 9.211 1 83.06 92 PRO A N 1
ATOM 689 C CA . PRO A 1 92 ? -10.164 -0.682 8.18 1 83.06 92 PRO A CA 1
ATOM 690 C C . PRO A 1 92 ? -10.484 -2.051 7.586 1 83.06 92 PRO A C 1
ATOM 692 O O . PRO A 1 92 ? -9.586 -2.883 7.426 1 83.06 92 PRO A O 1
ATOM 695 N N . LYS A 1 93 ? -11.75 -2.266 7.23 1 74.19 93 LYS A N 1
ATOM 696 C CA . LYS A 1 93 ? -12.195 -3.551 6.699 1 74.19 93 LYS A CA 1
ATOM 697 C C . LYS A 1 93 ? -11.953 -3.639 5.199 1 74.19 93 LYS A C 1
ATOM 699 O O . LYS A 1 93 ? -12.141 -2.66 4.473 1 74.19 93 LYS A O 1
ATOM 704 N N . PRO A 1 94 ? -11.469 -4.781 4.832 1 74 94 PRO A N 1
ATOM 705 C CA . PRO A 1 94 ? -11.273 -4.957 3.391 1 74 94 PRO A CA 1
ATOM 706 C C . PRO A 1 94 ? -12.586 -5.008 2.615 1 74 94 PRO A C 1
ATOM 708 O O . PRO A 1 94 ? -13.648 -5.238 3.205 1 74 94 PRO A O 1
ATOM 711 N N . ALA A 1 95 ? -12.523 -4.547 1.409 1 64.25 95 ALA A N 1
ATOM 712 C CA . ALA A 1 95 ? -13.672 -4.645 0.51 1 64.25 95 ALA A CA 1
ATOM 713 C C . ALA A 1 95 ? -13.938 -6.098 0.12 1 64.25 95 ALA A C 1
ATOM 715 O O . ALA A 1 95 ? -14.641 -6.363 -0.858 1 64.25 95 ALA A O 1
ATOM 716 N N . LEU A 1 96 ? -13.328 -6.965 0.939 1 63.41 96 LEU A N 1
ATOM 717 C CA . LEU A 1 96 ? -13.516 -8.375 0.602 1 63.41 96 LEU A CA 1
ATOM 718 C C . LEU A 1 96 ? -14.953 -8.805 0.861 1 63.41 96 LEU A C 1
ATOM 720 O O . LEU A 1 96 ? -15.594 -8.32 1.796 1 63.41 96 LEU A O 1
ATOM 724 N N . GLN A 1 97 ? -15.773 -9.102 -0.151 1 56.88 97 GLN A N 1
ATOM 725 C CA . GLN A 1 97 ? -17.188 -9.422 -0.092 1 56.88 97 GLN A CA 1
ATOM 726 C C . GLN A 1 97 ? -17.516 -10.281 1.128 1 56.88 97 GLN A C 1
ATOM 728 O O . GLN A 1 97 ? -18.438 -9.977 1.887 1 56.88 97 GLN A O 1
ATOM 733 N N . SER A 1 98 ? -17.234 -11.555 1.173 1 56 98 SER A N 1
ATOM 734 C CA . SER A 1 98 ? -17.609 -12.516 2.199 1 56 98 SER A CA 1
ATOM 735 C C . SER A 1 98 ? -16.406 -13.305 2.693 1 56 98 SER A C 1
ATOM 737 O O . SER A 1 98 ? -15.492 -13.602 1.92 1 56 98 SER A O 1
ATOM 739 N N . SER A 1 99 ? -16.203 -13.211 4.023 1 54.94 99 SER A N 1
ATOM 740 C CA . SER A 1 99 ? -15.164 -14.039 4.641 1 54.94 99 SER A CA 1
ATOM 741 C C . SER A 1 99 ? -15.078 -15.406 3.975 1 54.94 99 SER A C 1
ATOM 743 O 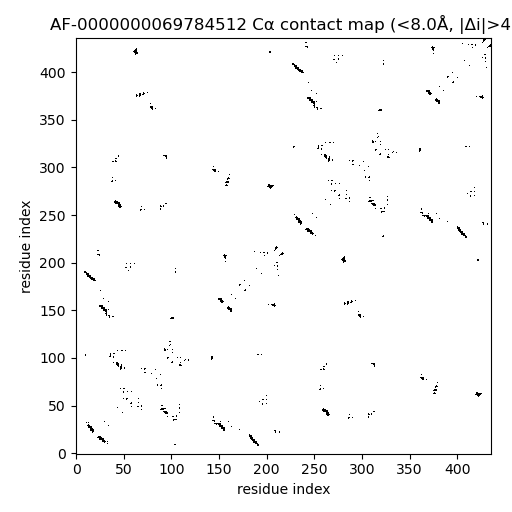O . SER A 1 99 ? -14 -15.992 3.893 1 54.94 99 SER A O 1
ATOM 745 N N . THR A 1 100 ? -16.156 -15.844 3.561 1 54.94 100 THR A N 1
ATOM 746 C CA . THR A 1 100 ? -16.188 -17.188 2.982 1 54.94 100 THR A CA 1
ATOM 747 C C . THR A 1 100 ? -15.469 -17.203 1.634 1 54.94 100 THR A C 1
ATOM 749 O O . THR A 1 100 ? -15.008 -18.25 1.182 1 54.94 100 THR A O 1
ATOM 752 N N . LEU A 1 101 ? -15.234 -16.062 1.137 1 63.06 101 LEU A N 1
ATOM 753 C CA . LEU A 1 101 ? -14.656 -16.016 -0.203 1 63.06 101 LEU A CA 1
ATOM 754 C C . LEU A 1 101 ? -13.219 -15.5 -0.156 1 63.06 101 LEU A C 1
ATOM 756 O O . LEU A 1 101 ? -12.539 -15.453 -1.184 1 63.06 101 LEU A O 1
ATOM 760 N N . THR A 1 102 ? -12.812 -15.414 1.099 1 73.5 102 THR A N 1
ATOM 761 C CA . THR A 1 102 ? -11.492 -14.82 1.24 1 73.5 102 THR A CA 1
ATOM 762 C C . THR A 1 102 ? -10.398 -15.883 1.105 1 73.5 102 THR A C 1
ATOM 764 O O . THR A 1 102 ? -10.445 -16.922 1.779 1 73.5 102 THR A O 1
ATOM 767 N N . PRO A 1 103 ? -9.492 -15.656 0.199 1 77.81 103 PRO A N 1
ATOM 768 C CA . PRO A 1 103 ? -8.375 -16.594 0.093 1 77.81 103 PRO A CA 1
ATOM 769 C C . PRO A 1 103 ? -7.707 -16.875 1.438 1 77.81 103 PRO A C 1
ATOM 771 O O . PRO A 1 103 ? -7.617 -15.977 2.283 1 77.81 103 PRO A O 1
ATOM 774 N N . PRO A 1 104 ? -7.27 -18.062 1.629 1 77.06 104 PRO A N 1
ATOM 775 C CA . PRO A 1 104 ? -6.73 -18.5 2.922 1 77.06 104 PRO A CA 1
ATOM 776 C C . PRO A 1 104 ? -5.617 -17.578 3.43 1 77.06 104 PRO A C 1
ATOM 778 O O . PRO A 1 104 ? -5.578 -17.25 4.621 1 77.06 104 PRO A O 1
ATOM 781 N N . LEU A 1 105 ? -4.75 -17.188 2.592 1 81.25 105 LEU A N 1
ATOM 782 C CA . LEU A 1 105 ? -3.594 -16.406 3.016 1 81.25 105 LEU A CA 1
ATOM 783 C C . LEU A 1 105 ? -4.012 -14.992 3.398 1 81.25 105 LEU A C 1
ATOM 785 O O . LEU A 1 105 ? -3.227 -14.25 3.994 1 81.25 105 LEU A O 1
ATOM 789 N N . LEU A 1 106 ? -5.25 -14.648 3.154 1 82.69 106 LEU A N 1
ATOM 790 C CA . LEU A 1 106 ? -5.715 -13.297 3.449 1 82.69 106 LEU A CA 1
ATOM 791 C C . LEU A 1 106 ? -6.684 -13.297 4.629 1 82.69 106 LEU A C 1
ATOM 793 O O . LEU A 1 106 ? -7.242 -12.258 4.98 1 82.69 106 LEU A O 1
ATOM 797 N N . GLN A 1 107 ? -6.895 -14.375 5.164 1 75.5 107 GLN A N 1
ATOM 798 C CA . GLN A 1 107 ? -7.887 -14.5 6.227 1 75.5 107 GLN A CA 1
ATOM 799 C C . GLN A 1 107 ? -7.543 -13.609 7.414 1 75.5 107 GLN A C 1
ATOM 801 O O . GLN A 1 107 ? -8.438 -13.109 8.102 1 75.5 107 GLN A O 1
ATOM 806 N N . SER A 1 108 ? -6.277 -13.43 7.602 1 70.81 108 SER A N 1
ATOM 807 C CA . SER A 1 108 ? -5.84 -12.594 8.719 1 70.81 108 SER A CA 1
ATOM 808 C C . SER A 1 108 ? -6.258 -11.141 8.523 1 70.81 108 SER A C 1
ATOM 810 O O . SER A 1 108 ? -6.285 -10.367 9.477 1 70.81 108 SER A O 1
ATOM 812 N N . PHE A 1 109 ? -6.555 -10.789 7.34 1 70.69 109 PHE A N 1
ATOM 813 C CA . PHE A 1 109 ? -6.922 -9.414 7.043 1 70.69 109 PHE A CA 1
ATOM 814 C C . PHE A 1 109 ? -8.414 -9.195 7.25 1 70.69 109 PHE A C 1
ATOM 816 O O . PHE A 1 109 ? -8.883 -8.055 7.238 1 70.69 109 PHE A O 1
ATOM 823 N N . VAL A 1 110 ? -9.195 -10.25 7.324 1 62.47 110 VAL A N 1
ATOM 824 C CA . VAL A 1 110 ? -10.641 -10.148 7.469 1 62.47 110 VAL A CA 1
ATOM 825 C C . VAL A 1 110 ? -11.023 -10.234 8.945 1 62.47 110 VAL A C 1
ATOM 827 O O . VAL A 1 110 ? -10.422 -11 9.703 1 62.47 110 VAL A O 1
ATOM 830 N N . SER A 1 111 ? -11.375 -9.148 9.57 1 55.5 111 SER A N 1
ATOM 831 C CA . SER A 1 111 ? -11.742 -9.086 10.984 1 55.5 111 SER A CA 1
ATOM 832 C C . SER A 1 111 ? -12.695 -10.211 11.352 1 55.5 111 SER A C 1
ATOM 834 O O . SER A 1 111 ? -13.484 -10.672 10.516 1 55.5 111 SER A O 1
ATOM 836 N N . SER A 1 112 ? -12.422 -10.859 12.5 1 47.66 112 SER A N 1
ATOM 837 C CA . SER A 1 112 ? -13.211 -11.906 13.141 1 47.66 112 SER A CA 1
ATOM 838 C C . SER A 1 112 ? -14.703 -11.602 13.062 1 47.66 112 SER A C 1
ATOM 840 O O . SER A 1 112 ? -15.523 -12.523 13.062 1 47.66 112 SER A O 1
ATOM 842 N N . ASP A 1 113 ? -15.07 -10.43 13.18 1 45.19 113 ASP A N 1
ATOM 843 C CA . ASP A 1 113 ? -16.516 -10.242 13.297 1 45.19 113 ASP A CA 1
ATOM 844 C C . ASP A 1 113 ? -17.219 -10.602 11.992 1 45.19 113 ASP A C 1
ATOM 846 O O . ASP A 1 113 ? -18.422 -10.844 11.984 1 45.19 113 ASP A O 1
ATOM 850 N N . GLN A 1 114 ? -16.641 -10.516 10.93 1 45.94 114 GLN A N 1
ATOM 851 C CA . GLN A 1 114 ? -17.297 -10.922 9.695 1 45.94 114 GLN A CA 1
ATOM 852 C C . GLN A 1 114 ? -17.422 -12.438 9.609 1 45.94 114 GLN A C 1
ATOM 854 O O . GLN A 1 114 ? -18.219 -12.953 8.828 1 45.94 114 GLN A O 1
ATOM 859 N N . GLU A 1 115 ? -16.594 -13.148 10.242 1 40.81 115 GLU A N 1
ATOM 860 C CA . GLU A 1 115 ? -16.781 -14.594 10.281 1 40.81 115 GLU A CA 1
ATOM 861 C C . GLU A 1 115 ? -18.172 -14.953 10.805 1 40.81 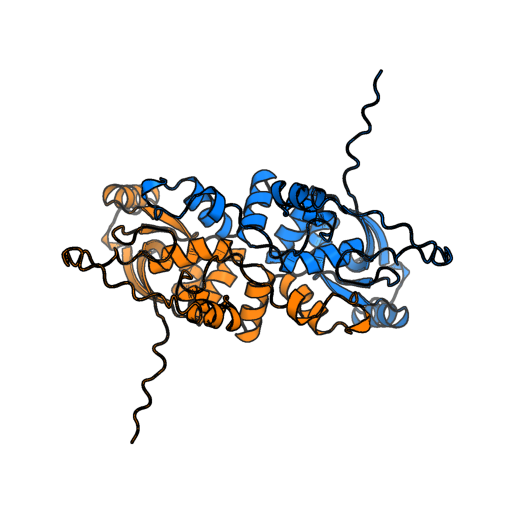115 GLU A C 1
ATOM 863 O O . GLU A 1 115 ? -18.781 -15.922 10.352 1 40.81 115 GLU A O 1
ATOM 868 N N . ASN A 1 116 ? -18.625 -14.266 11.836 1 35.78 116 ASN A N 1
ATOM 869 C CA . ASN A 1 116 ? -19.828 -14.711 12.531 1 35.78 116 ASN A CA 1
ATOM 870 C C . ASN A 1 116 ? -21.094 -14.391 11.742 1 35.78 116 ASN A C 1
ATOM 872 O O . ASN A 1 116 ? -22.172 -14.891 12.055 1 35.78 116 ASN A O 1
ATOM 876 N N . ARG A 1 117 ? -21.125 -13.359 10.992 1 36.59 117 ARG A N 1
ATOM 877 C CA . ARG A 1 117 ? -22.438 -13.039 10.453 1 36.59 117 ARG A CA 1
ATOM 878 C C . ARG A 1 117 ? -22.859 -14.047 9.383 1 36.59 117 ARG A C 1
ATOM 880 O O . ARG A 1 117 ? -24 -14.039 8.922 1 36.59 117 ARG A O 1
ATOM 887 N N . ALA A 1 118 ? -21.891 -14.625 8.789 1 35.81 118 ALA A N 1
ATOM 888 C CA . ALA A 1 118 ? -22.359 -15.586 7.797 1 35.81 118 ALA A CA 1
ATOM 889 C C . ALA A 1 118 ? -22.984 -16.797 8.469 1 35.81 118 ALA A C 1
ATOM 891 O O . ALA A 1 118 ? -23.516 -17.688 7.797 1 35.81 118 ALA A O 1
ATOM 892 N N . SER A 1 119 ? -22.641 -16.984 9.695 1 31.27 119 SER A N 1
ATOM 893 C CA . SER A 1 119 ? -23.188 -18.234 10.18 1 31.27 119 SER A CA 1
ATOM 894 C C . SER A 1 119 ? -24.719 -18.172 10.273 1 31.27 119 SER A C 1
ATOM 896 O O . SER A 1 119 ? -25.375 -19.203 10.422 1 31.27 119 SER A O 1
ATOM 898 N N . PHE A 1 120 ? -25.203 -16.922 10.656 1 31.47 120 PHE A N 1
ATOM 899 C CA . PHE A 1 120 ? -26.531 -17.109 11.234 1 31.47 120 PHE A CA 1
ATOM 900 C C . PHE A 1 120 ? -27.578 -17.188 10.141 1 31.47 120 PHE A C 1
ATOM 902 O O . PHE A 1 120 ? -28.781 -17.125 10.422 1 31.47 120 PHE A O 1
ATOM 909 N N . SER A 1 121 ? -27.328 -16.812 8.914 1 30.95 121 SER A N 1
ATOM 910 C CA . SER A 1 121 ? -28.688 -16.906 8.383 1 30.95 121 SER A CA 1
ATOM 911 C C . SER A 1 121 ? -29.219 -18.328 8.5 1 30.95 121 SER A C 1
ATOM 913 O O . SER A 1 121 ? -28.656 -19.266 7.914 1 30.95 121 SER A O 1
ATOM 915 N N . PRO A 1 122 ? -29.938 -18.625 9.492 1 29.41 122 PRO A N 1
ATOM 916 C CA . PRO A 1 122 ? -30.719 -19.875 9.531 1 29.41 122 PRO A CA 1
ATOM 917 C C . PRO A 1 122 ? -31.484 -20.125 8.242 1 29.41 122 PRO A C 1
ATOM 919 O O . PRO A 1 122 ? -32.156 -19.219 7.738 1 29.41 122 PRO A O 1
ATOM 922 N N . ALA A 1 123 ? -31.031 -20.906 7.355 1 28.47 123 ALA A N 1
ATOM 923 C CA . ALA A 1 123 ? -31.922 -21.531 6.398 1 28.47 123 ALA A CA 1
ATOM 924 C C . ALA A 1 123 ? -33.219 -22.016 7.082 1 28.47 123 ALA A C 1
ATOM 926 O O . ALA A 1 123 ? -33.156 -22.938 7.906 1 28.47 123 ALA A O 1
ATOM 927 N N . SER A 1 124 ? -34.125 -21.156 7.422 1 29.73 124 SER A N 1
ATOM 928 C CA . SER A 1 124 ? -35.375 -21.719 7.867 1 29.73 124 SER A CA 1
ATOM 929 C C . SER A 1 124 ? -35.812 -22.891 6.984 1 29.73 124 SER A C 1
ATOM 931 O O . SER A 1 124 ? -36.031 -24 7.477 1 29.73 124 SER A O 1
ATOM 933 N N . SER A 1 125 ? -36.969 -22.672 6.125 1 28.7 125 SER A N 1
ATOM 934 C CA . SER A 1 125 ? -38.125 -23.547 5.941 1 28.7 125 SER A CA 1
ATOM 935 C C . SER A 1 125 ? -37.812 -24.703 5 1 28.7 125 SER A C 1
ATOM 937 O O . SER A 1 125 ? -37.281 -24.484 3.91 1 28.7 125 SER A O 1
ATOM 939 N N . HIS A 1 126 ? -37.75 -25.953 5.453 1 25.72 126 HIS A N 1
ATOM 940 C CA . HIS A 1 126 ? -37.688 -27.328 4.977 1 25.72 126 HIS A CA 1
ATOM 941 C C . HIS A 1 126 ? -38.812 -27.625 4.004 1 25.72 126 HIS A C 1
ATOM 943 O O . HIS A 1 126 ? -39.219 -28.781 3.844 1 25.72 126 HIS A O 1
ATOM 949 N N . HIS A 1 127 ? -39.594 -26.797 3.305 1 30.11 127 HIS A N 1
ATOM 950 C CA . HIS A 1 127 ? -40.562 -27.547 2.525 1 30.11 127 HIS A CA 1
ATOM 951 C C . HIS A 1 127 ? -39.875 -28.531 1.597 1 30.11 127 HIS A C 1
ATOM 953 O O . HIS A 1 127 ? -38.938 -28.172 0.88 1 30.11 127 HIS A O 1
ATOM 959 N N . ALA A 1 128 ? -40 -29.953 1.831 1 28.19 128 ALA A N 1
ATOM 960 C CA . ALA A 1 128 ? -39.688 -31.281 1.294 1 28.19 128 ALA A CA 1
ATOM 961 C C . ALA A 1 128 ? -40.094 -31.391 -0.169 1 28.19 128 ALA A C 1
ATOM 963 O O . ALA A 1 128 ? -41.062 -32.094 -0.49 1 28.19 128 ALA A O 1
ATOM 964 N N . HIS A 1 129 ? -40.531 -30.438 -0.974 1 33.59 129 HIS A N 1
ATOM 965 C CA . HIS A 1 129 ? -40.938 -31.094 -2.209 1 33.59 129 HIS A CA 1
ATOM 966 C C . HIS A 1 129 ? -39.812 -31.984 -2.756 1 33.59 129 HIS A C 1
ATOM 968 O O . HIS A 1 129 ? -38.656 -31.562 -2.781 1 33.59 129 HIS A O 1
ATOM 974 N N . VAL A 1 130 ? -40 -33.344 -2.764 1 31.12 130 VAL A N 1
ATOM 975 C CA . VAL A 1 130 ? -39.312 -34.5 -3.303 1 31.12 130 VAL A CA 1
ATOM 976 C C . VAL A 1 130 ? -38.844 -34.219 -4.73 1 31.12 130 VAL A C 1
ATOM 978 O O . VAL A 1 130 ? -39.625 -34.344 -5.68 1 31.12 130 VAL A O 1
ATOM 981 N N . LEU A 1 131 ? -38.688 -33.062 -5.285 1 31.42 131 LEU A N 1
ATOM 982 C CA . LEU A 1 131 ? -38.219 -33.219 -6.652 1 31.42 131 LEU A CA 1
ATOM 983 C C . LEU A 1 131 ? -37 -34.156 -6.688 1 31.42 131 LEU A C 1
ATOM 985 O O . LEU A 1 131 ? -36.281 -34.281 -5.699 1 31.42 131 LEU A O 1
ATOM 989 N N . GLY A 1 132 ? -36.969 -35.188 -7.527 1 33.53 132 GLY A N 1
ATOM 990 C CA . GLY A 1 132 ? -35.938 -36.156 -7.887 1 33.53 132 GLY A CA 1
ATOM 991 C C . GLY A 1 132 ? -34.531 -35.625 -7.684 1 33.53 132 GLY A C 1
ATOM 992 O O . GLY A 1 132 ? -34.25 -34.438 -7.875 1 33.53 132 GLY A O 1
ATOM 993 N N . TYR A 1 133 ? -33.812 -36.281 -6.719 1 33.06 133 TYR A N 1
ATOM 994 C CA . 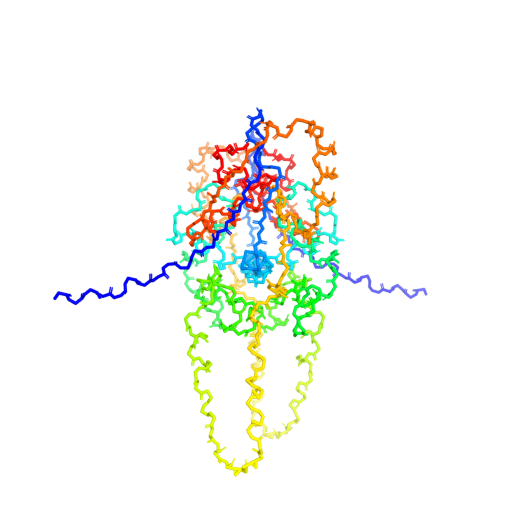TYR A 1 133 ? -32.469 -36.125 -6.141 1 33.06 133 TYR A CA 1
ATOM 995 C C . TYR A 1 133 ? -31.422 -35.938 -7.23 1 33.06 133 TYR A C 1
ATOM 997 O O . TYR A 1 133 ? -30.859 -36.938 -7.738 1 33.06 133 TYR A O 1
ATOM 1005 N N . THR A 1 134 ? -31.766 -35.656 -8.562 1 36.19 134 THR A N 1
ATOM 1006 C CA . THR A 1 134 ? -30.453 -35.5 -9.188 1 36.19 134 THR A CA 1
ATOM 1007 C C . THR A 1 134 ? -29.516 -34.688 -8.312 1 36.19 134 THR A C 1
ATOM 1009 O O . THR A 1 134 ? -29.844 -33.562 -7.934 1 36.19 134 THR A O 1
ATOM 1012 N N . THR A 1 135 ? -28.859 -35.312 -7.312 1 37.88 135 THR A N 1
ATOM 1013 C CA . THR A 1 135 ? -27.781 -34.875 -6.434 1 37.88 135 THR A CA 1
ATOM 1014 C C . THR A 1 135 ? -26.891 -33.844 -7.137 1 37.88 135 THR A C 1
ATOM 1016 O O . THR A 1 135 ? -25.859 -34.219 -7.727 1 37.88 135 THR A O 1
ATOM 1019 N N . SER A 1 136 ? -27.297 -33.25 -8.195 1 39.28 136 SER A N 1
ATOM 1020 C CA . SER A 1 136 ? -26.312 -32.25 -8.633 1 39.28 136 SER A CA 1
ATOM 1021 C C . SER A 1 136 ? -25.781 -31.453 -7.453 1 39.28 136 SER A C 1
ATOM 1023 O O . SER A 1 136 ? -26.531 -30.766 -6.762 1 39.28 136 SER A O 1
ATOM 1025 N N . GLN A 1 137 ? -24.891 -32.125 -6.633 1 41.91 137 GLN A N 1
ATOM 1026 C CA . GLN A 1 137 ? -24.172 -31.344 -5.641 1 41.91 137 GLN A CA 1
ATOM 1027 C C . GLN A 1 137 ? -24.094 -29.875 -6.039 1 41.91 137 GLN A C 1
ATOM 1029 O O . GLN A 1 137 ? -23.953 -29.547 -7.219 1 41.91 137 GLN A O 1
ATOM 1034 N N . PRO A 1 138 ? -24.781 -29.062 -5.441 1 47.41 138 PRO A N 1
ATOM 1035 C CA . PRO A 1 138 ? -24.594 -27.641 -5.781 1 47.41 138 PRO A CA 1
ATOM 1036 C C . PRO A 1 138 ? -23.156 -27.328 -6.176 1 47.41 138 PRO A C 1
ATOM 1038 O O . PRO A 1 138 ? -22.219 -27.953 -5.672 1 47.41 138 PRO A O 1
ATOM 1041 N N . PRO A 1 139 ? -22.859 -27.109 -7.477 1 48.59 139 PRO A N 1
ATOM 1042 C CA . PRO A 1 139 ? -21.484 -26.828 -7.887 1 48.59 139 PRO A CA 1
ATOM 1043 C C . PRO A 1 139 ? -20.672 -26.156 -6.785 1 48.59 139 PRO A C 1
ATOM 1045 O O . PRO A 1 139 ? -21.172 -25.266 -6.094 1 48.59 139 PRO A O 1
ATOM 1048 N N . VAL A 1 140 ? -19.938 -26.906 -5.996 1 51.16 140 VAL A N 1
ATOM 1049 C CA . VAL A 1 140 ? -18.969 -26.344 -5.062 1 51.16 140 VAL A CA 1
ATOM 1050 C C . VAL A 1 140 ? -18.484 -24.984 -5.574 1 51.16 140 VAL A C 1
ATOM 1052 O O . VAL A 1 140 ? -17.891 -24.891 -6.652 1 51.16 140 VAL A O 1
ATOM 1055 N N . LEU A 1 141 ? -19.219 -24 -5.305 1 61.22 141 LEU A N 1
ATOM 1056 C CA . LEU A 1 141 ? -18.875 -22.641 -5.695 1 61.22 141 LEU A CA 1
ATOM 1057 C C . LEU A 1 141 ? -17.406 -22.344 -5.387 1 61.22 141 LEU A C 1
ATOM 1059 O O . LEU A 1 141 ? -16.984 -22.438 -4.234 1 61.22 141 LEU A O 1
ATOM 1063 N N . GLU A 1 142 ? -16.547 -22.656 -6.324 1 74.62 142 GLU A N 1
ATOM 1064 C CA . GLU A 1 142 ? -15.125 -22.328 -6.211 1 74.62 142 GLU A CA 1
ATOM 1065 C C . GLU A 1 142 ? -14.922 -20.953 -5.609 1 74.62 142 GLU A C 1
ATOM 1067 O O . GLU A 1 142 ? -15.547 -19.969 -6.043 1 74.62 142 GLU A O 1
ATOM 1072 N N . LYS A 1 143 ? -14.359 -20.875 -4.441 1 77 143 LYS A N 1
ATOM 1073 C CA . LYS A 1 143 ? -14.07 -19.625 -3.75 1 77 143 LYS A CA 1
ATOM 1074 C C . LYS A 1 143 ? -12.844 -18.938 -4.348 1 77 143 LYS A C 1
ATOM 1076 O O . LYS A 1 143 ? -11.984 -19.609 -4.938 1 77 143 LYS A O 1
ATOM 1081 N N . GLY A 1 144 ? -12.844 -17.594 -4.273 1 86.69 144 GLY A N 1
ATOM 1082 C CA . GLY A 1 144 ? -11.711 -16.844 -4.773 1 86.69 144 GLY A CA 1
ATOM 1083 C C . GLY A 1 144 ? -12.016 -16.094 -6.062 1 86.69 144 GLY A C 1
ATOM 1084 O O . GLY A 1 144 ? -13.148 -15.672 -6.289 1 86.69 144 GLY A O 1
ATOM 1085 N N . TYR A 1 145 ? -10.977 -15.906 -6.828 1 89.12 145 TYR A N 1
ATOM 1086 C CA . TYR A 1 145 ? -11.125 -14.992 -7.961 1 89.12 145 TYR A CA 1
ATOM 1087 C C . TYR A 1 145 ? -10.906 -15.727 -9.281 1 89.12 145 TYR A C 1
ATOM 1089 O O . TYR A 1 145 ? -11.586 -15.453 -10.266 1 89.12 145 TYR A O 1
ATOM 1097 N N . VAL A 1 146 ? -10 -16.672 -9.25 1 91.44 146 VAL A N 1
ATOM 1098 C CA . VAL A 1 146 ? -9.617 -17.266 -10.523 1 91.44 146 VAL A CA 1
ATOM 1099 C C . VAL A 1 146 ? -9.992 -18.75 -10.523 1 91.44 146 VAL A C 1
ATOM 1101 O O . VAL A 1 146 ? -10.281 -19.328 -9.477 1 91.44 146 VAL A O 1
ATOM 1104 N N . ARG A 1 147 ? -9.93 -19.344 -11.672 1 89.44 147 ARG A N 1
ATOM 1105 C CA . ARG A 1 147 ? -10.273 -20.75 -11.836 1 89.44 147 ARG A CA 1
ATOM 1106 C C . ARG A 1 147 ? -9.156 -21.656 -11.32 1 89.44 147 ARG A C 1
ATOM 1108 O O . ARG A 1 147 ? -7.977 -21.391 -11.547 1 89.44 147 ARG A O 1
ATOM 1115 N N . GLY A 1 148 ? -9.531 -22.703 -10.641 1 87 148 GLY A N 1
ATOM 1116 C CA . GLY A 1 148 ? -8.586 -23.594 -9.977 1 87 148 GLY A CA 1
ATOM 1117 C C . GLY A 1 148 ? -8.016 -24.656 -10.898 1 87 148 GLY A C 1
ATOM 1118 O O . GLY A 1 148 ? -7.004 -25.281 -10.578 1 87 148 GLY A O 1
ATOM 1119 N N . VAL A 1 149 ? -8.5 -24.906 -12.039 1 81.81 149 VAL A N 1
ATOM 1120 C CA . VAL A 1 149 ? -8.047 -25.953 -12.938 1 81.81 149 VAL A CA 1
ATOM 1121 C C . VAL A 1 149 ? -6.812 -25.484 -13.703 1 81.81 149 VAL A C 1
ATOM 1123 O O . VAL A 1 149 ? -6.086 -26.297 -14.281 1 81.81 149 VAL A O 1
ATOM 1126 N N . VAL A 1 150 ? -6.57 -24.234 -13.633 1 86.38 150 VAL A N 1
ATOM 1127 C CA . VAL A 1 150 ? -5.5 -23.609 -14.406 1 86.38 150 VAL A CA 1
ATOM 1128 C C . VAL A 1 150 ? -4.258 -23.453 -13.539 1 86.38 150 VAL A C 1
ATOM 1130 O O . VAL A 1 150 ? -4.367 -23.125 -12.352 1 86.38 150 VAL A O 1
ATOM 1133 N N . THR A 1 151 ? -3.16 -23.828 -14.102 1 91.69 151 THR A N 1
ATOM 113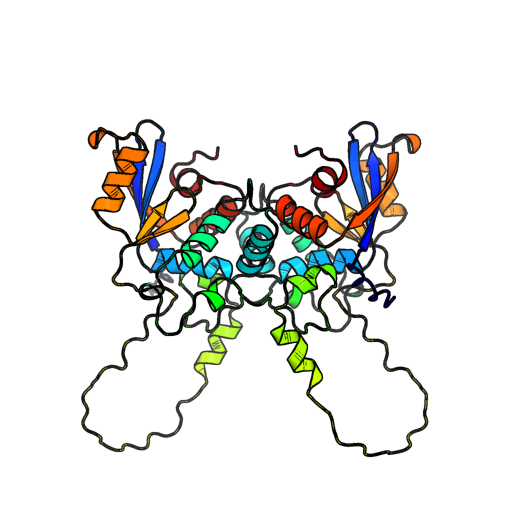4 C CA . THR A 1 151 ? -1.882 -23.453 -13.508 1 91.69 151 THR A CA 1
ATOM 1135 C C . THR A 1 151 ? -1.418 -22.094 -14.023 1 91.69 151 THR A C 1
ATOM 1137 O O . THR A 1 151 ? -1.558 -21.797 -15.211 1 91.69 151 THR A O 1
ATOM 1140 N N . TYR A 1 152 ? -0.87 -21.344 -13.172 1 95.38 152 TYR A N 1
ATOM 1141 C CA . TYR A 1 152 ? -0.473 -19.984 -13.539 1 95.38 152 TYR A CA 1
ATOM 1142 C C . TYR A 1 152 ? 1.04 -19.812 -13.461 1 95.38 152 TYR A C 1
ATOM 1144 O O . TYR A 1 152 ? 1.701 -20.484 -12.656 1 95.38 152 TYR A O 1
ATOM 1152 N N . MET A 1 153 ? 1.534 -19.031 -14.281 1 95.62 153 MET A N 1
ATOM 1153 C CA . MET A 1 153 ? 2.908 -18.547 -14.211 1 95.62 153 MET A CA 1
ATOM 1154 C C . MET A 1 153 ? 2.975 -17.219 -13.469 1 95.62 153 MET A C 1
ATOM 1156 O O . MET A 1 153 ? 2.254 -16.281 -13.805 1 95.62 153 MET A O 1
ATOM 1160 N N . VAL A 1 154 ? 3.771 -17.141 -12.453 1 96.75 154 VAL A N 1
ATOM 1161 C CA . VAL A 1 154 ? 4.012 -15.906 -11.727 1 96.75 154 VAL A CA 1
ATOM 1162 C C . VAL A 1 154 ? 5.477 -15.492 -11.867 1 96.75 154 VAL A C 1
ATOM 1164 O O . VAL A 1 154 ? 6.375 -16.234 -11.461 1 96.75 154 VAL A O 1
ATOM 1167 N N . MET A 1 155 ? 5.711 -14.352 -12.406 1 96.56 155 MET A N 1
ATOM 1168 C CA . MET A 1 155 ? 7.066 -13.859 -12.633 1 96.56 155 MET A CA 1
ATOM 1169 C C . MET A 1 155 ? 7.688 -13.344 -11.336 1 96.56 155 MET A C 1
ATOM 1171 O O . MET A 1 155 ? 6.996 -13.203 -10.328 1 96.56 155 MET A O 1
ATOM 1175 N N . ASP A 1 156 ? 8.969 -13 -11.43 1 96.12 156 ASP A N 1
ATOM 1176 C CA . ASP A 1 156 ? 9.703 -12.508 -10.266 1 96.12 156 ASP A CA 1
ATOM 1177 C C . ASP A 1 156 ? 9.086 -11.211 -9.742 1 96.12 156 ASP A C 1
ATOM 1179 O O . ASP A 1 156 ? 9.188 -10.906 -8.547 1 96.12 156 ASP A O 1
ATOM 1183 N N . ASP A 1 157 ? 8.516 -10.414 -10.578 1 95.44 157 ASP A N 1
ATOM 1184 C CA . ASP A 1 157 ? 7.887 -9.148 -10.219 1 95.44 157 ASP A CA 1
ATOM 1185 C C . ASP A 1 157 ? 6.398 -9.336 -9.922 1 95.44 157 ASP A C 1
ATOM 1187 O O . ASP A 1 157 ? 5.629 -8.375 -9.945 1 95.44 157 ASP A O 1
ATOM 1191 N N . LEU A 1 158 ? 5.871 -10.547 -9.898 1 97.25 158 LEU A N 1
ATOM 1192 C CA . LEU A 1 158 ? 4.535 -10.969 -9.492 1 97.25 158 LEU A CA 1
ATOM 1193 C C . LEU A 1 158 ? 3.543 -10.82 -10.641 1 97.25 158 LEU A C 1
ATOM 1195 O O . LEU A 1 158 ? 2.33 -10.883 -10.438 1 97.25 158 LEU A O 1
ATOM 1199 N N . THR A 1 159 ? 4.066 -10.609 -11.875 1 96.69 159 THR A N 1
ATOM 1200 C CA . THR A 1 159 ? 3.182 -10.695 -13.031 1 96.69 159 THR A CA 1
ATOM 1201 C C . THR A 1 159 ? 2.568 -12.086 -13.141 1 96.69 159 THR A C 1
ATOM 1203 O O . THR A 1 159 ? 3.27 -13.094 -13.008 1 96.69 159 THR A O 1
ATOM 1206 N N . VAL A 1 160 ? 1.285 -12.148 -13.375 1 96.38 160 VAL A N 1
ATOM 1207 C CA . VAL A 1 160 ? 0.563 -13.422 -13.422 1 96.38 160 VAL A CA 1
ATOM 1208 C C . VAL A 1 160 ? 0.02 -13.648 -14.836 1 96.38 160 VAL A C 1
ATOM 1210 O O . VAL A 1 160 ? -0.565 -12.742 -15.438 1 96.38 160 VAL A O 1
ATOM 1213 N N . LYS A 1 161 ? 0.217 -14.773 -15.328 1 94.5 161 LYS A N 1
ATOM 1214 C CA . LYS A 1 161 ? -0.342 -15.203 -16.609 1 94.5 161 LYS A CA 1
ATOM 1215 C C . LYS A 1 161 ? -0.667 -16.703 -16.578 1 94.5 161 LYS A C 1
ATOM 1217 O O . LYS A 1 161 ? -0.017 -17.469 -15.875 1 94.5 161 LYS A O 1
ATOM 1222 N N . PRO A 1 162 ? -1.718 -17.062 -17.297 1 92.06 162 PRO A N 1
ATOM 1223 C CA . PRO A 1 162 ? -1.908 -18.5 -17.453 1 92.06 162 PRO A CA 1
ATOM 1224 C C . PRO A 1 162 ? -0.678 -19.203 -18.031 1 92.06 162 PRO A C 1
ATOM 1226 O O . PRO A 1 162 ? -0.002 -18.656 -18.891 1 92.06 162 PRO A O 1
ATOM 1229 N N . MET A 1 163 ? -0.479 -20.359 -17.5 1 89.88 163 MET A N 1
ATOM 1230 C CA . MET A 1 163 ? 0.734 -21.062 -17.891 1 89.88 163 MET A CA 1
ATOM 1231 C C . MET A 1 163 ? 0.491 -21.891 -19.156 1 89.88 163 MET A C 1
ATOM 1233 O O . MET A 1 163 ? -0.565 -22.5 -19.312 1 89.88 163 MET A O 1
ATOM 1237 N N . SER A 1 164 ? 1.439 -21.75 -20.094 1 86.62 164 SER A N 1
ATOM 1238 C CA . SER A 1 164 ? 1.553 -22.672 -21.219 1 86.62 164 SER A CA 1
ATOM 1239 C C . SER A 1 164 ? 3.002 -23.078 -21.453 1 86.62 164 SER A C 1
ATOM 1241 O O . SER A 1 164 ? 3.926 -22.344 -21.109 1 86.62 164 SER A O 1
ATOM 1243 N N . THR A 1 165 ? 3.127 -24.297 -21.969 1 84.06 165 THR A N 1
ATOM 1244 C CA . THR A 1 165 ? 4.473 -24.797 -22.25 1 84.06 165 THR A CA 1
ATOM 1245 C C . THR A 1 165 ? 5.203 -23.859 -23.219 1 84.06 165 THR A C 1
ATOM 1247 O O . THR A 1 165 ? 6.383 -23.562 -23.031 1 84.06 165 THR A O 1
ATOM 1250 N N . ILE A 1 166 ? 4.535 -23.375 -24.141 1 83.44 166 ILE A N 1
ATOM 1251 C CA . ILE A 1 166 ? 5.121 -22.484 -25.141 1 83.44 166 ILE A CA 1
ATOM 1252 C C . ILE A 1 166 ? 5.566 -21.188 -24.469 1 83.44 166 ILE A C 1
ATOM 1254 O O . ILE A 1 166 ? 6.684 -20.719 -24.703 1 83.44 166 ILE A O 1
ATOM 1258 N N . SER A 1 167 ? 4.668 -20.656 -23.641 1 83.94 167 SER A N 1
ATOM 1259 C CA . SER A 1 167 ? 5 -19.406 -22.953 1 83.94 167 SER A CA 1
ATOM 1260 C C . SER A 1 167 ? 6.234 -19.594 -22.078 1 83.94 167 SER A C 1
ATOM 1262 O O . SER A 1 167 ? 7.059 -18.672 -21.969 1 83.94 167 SER A O 1
ATOM 1264 N N . CYS A 1 168 ? 6.363 -20.672 -21.516 1 86.19 168 CYS A N 1
ATOM 1265 C CA . CYS A 1 168 ? 7.504 -20.969 -20.656 1 86.19 168 CYS A CA 1
ATOM 1266 C C . CYS A 1 168 ? 8.797 -20.984 -21.453 1 86.19 168 CYS A C 1
ATOM 1268 O O . CYS A 1 168 ? 9.781 -20.344 -21.062 1 86.19 168 CYS A O 1
ATOM 1270 N N . ILE A 1 169 ? 8.789 -21.641 -22.5 1 87.06 169 ILE A N 1
ATOM 1271 C CA . ILE A 1 169 ? 9.961 -21.781 -23.359 1 87.06 169 ILE A CA 1
ATOM 1272 C C . ILE A 1 169 ? 10.328 -20.422 -23.953 1 87.06 169 ILE A C 1
ATOM 1274 O O . ILE A 1 169 ? 11.5 -20.062 -24 1 87.06 169 ILE A O 1
ATOM 1278 N N . THR A 1 170 ? 9.297 -19.766 -24.438 1 88 170 THR A N 1
ATOM 1279 C CA . THR A 1 170 ? 9.523 -18.438 -25.016 1 88 170 THR A CA 1
ATOM 1280 C C . THR A 1 170 ? 10.172 -17.5 -24 1 88 170 THR A C 1
ATOM 1282 O O . THR A 1 170 ? 11.07 -16.734 -24.344 1 88 170 THR A O 1
ATOM 1285 N N . LEU A 1 171 ? 9.711 -17.609 -22.781 1 88.12 171 LEU A N 1
ATOM 1286 C CA . LEU A 1 171 ? 10.281 -16.797 -21.719 1 88.12 171 LEU A CA 1
ATOM 1287 C C . LEU A 1 171 ? 11.75 -17.125 -21.5 1 88.12 171 LEU A C 1
ATOM 1289 O O . LEU A 1 171 ? 12.586 -16.219 -21.391 1 88.12 171 LEU A O 1
ATOM 1293 N N . LEU A 1 172 ? 12.109 -18.328 -21.453 1 88.75 172 LEU A N 1
ATOM 1294 C CA . LEU A 1 172 ? 13.492 -18.75 -21.266 1 88.75 172 LEU A CA 1
ATOM 1295 C C . LEU A 1 172 ? 14.367 -18.219 -22.406 1 88.75 172 LEU A C 1
ATOM 1297 O O . LEU A 1 172 ? 15.477 -17.75 -22.156 1 88.75 172 LEU A O 1
ATOM 1301 N N . ASN A 1 173 ? 13.836 -18.25 -23.531 1 89 173 ASN A N 1
ATOM 1302 C CA . ASN A 1 173 ? 14.562 -17.734 -24.688 1 89 173 ASN A CA 1
ATOM 1303 C C . ASN A 1 173 ? 14.789 -16.234 -24.578 1 89 173 ASN A C 1
ATOM 1305 O O . ASN A 1 173 ? 15.883 -15.742 -24.859 1 89 173 ASN A O 1
ATOM 1309 N N . THR A 1 174 ? 13.719 -15.57 -24.25 1 88.31 174 THR A N 1
ATOM 1310 C CA . THR A 1 174 ? 13.805 -14.117 -24.094 1 88.31 174 THR A CA 1
ATOM 1311 C C . THR A 1 174 ? 14.859 -13.742 -23.062 1 88.31 174 THR A C 1
ATOM 1313 O O . THR A 1 174 ? 15.547 -12.727 -23.219 1 88.31 174 THR A O 1
ATOM 1316 N N . LEU A 1 175 ? 15 -14.508 -22.047 1 88.25 175 LEU A N 1
ATOM 1317 C CA . LEU A 1 175 ? 15.945 -14.234 -20.969 1 88.25 175 LEU A CA 1
ATOM 1318 C C . LEU A 1 175 ? 17.328 -14.797 -21.297 1 88.25 175 LEU A C 1
ATOM 1320 O O . LEU A 1 175 ? 18.234 -14.734 -20.469 1 88.25 175 LEU A O 1
ATOM 1324 N N . ASN A 1 176 ? 17.438 -15.336 -22.438 1 88.38 176 ASN A N 1
ATOM 1325 C CA . ASN A 1 176 ? 18.688 -15.883 -22.953 1 88.38 176 ASN A CA 1
ATOM 1326 C C . ASN A 1 176 ? 19.203 -17.031 -22.078 1 88.38 176 ASN A C 1
ATOM 1328 O O . ASN A 1 176 ? 20.406 -17.141 -21.828 1 88.38 176 ASN A O 1
ATOM 1332 N N . ILE A 1 177 ? 18.281 -17.75 -21.547 1 88.56 177 ILE A N 1
ATOM 1333 C CA . ILE A 1 177 ? 18.609 -19 -20.844 1 88.56 177 ILE A CA 1
ATOM 1334 C C . ILE A 1 177 ? 18.562 -20.156 -21.828 1 88.56 177 ILE A C 1
ATOM 1336 O O . ILE A 1 177 ? 17.484 -20.672 -22.141 1 88.56 177 ILE A O 1
ATOM 1340 N N . LYS A 1 178 ? 19.656 -20.484 -22.328 1 84.62 178 LYS A N 1
ATOM 1341 C CA . LYS A 1 178 ? 19.734 -21.438 -23.438 1 84.62 178 LYS A CA 1
ATOM 1342 C C . LYS A 1 178 ? 19.953 -22.859 -22.922 1 84.62 178 LYS A C 1
ATOM 1344 O O . LYS A 1 178 ? 19.594 -23.828 -23.594 1 84.62 178 LYS A O 1
ATOM 1349 N N . ASP A 1 179 ? 20.547 -22.875 -21.781 1 87.38 179 ASP A N 1
ATOM 1350 C CA . ASP A 1 179 ? 20.844 -24.188 -21.188 1 87.38 179 ASP A CA 1
ATOM 1351 C C . ASP A 1 179 ? 19.859 -24.5 -20.062 1 87.38 179 ASP A C 1
ATOM 1353 O O . ASP A 1 179 ? 19.906 -23.859 -19 1 87.38 179 ASP A O 1
ATOM 1357 N N . ILE A 1 180 ? 19.094 -25.5 -20.281 1 84.44 180 ILE A N 1
ATOM 1358 C CA . ILE A 1 180 ? 18.094 -25.906 -19.297 1 84.44 180 ILE A CA 1
ATOM 1359 C C . ILE A 1 180 ? 18.781 -26.359 -18.016 1 84.44 180 ILE A C 1
ATOM 1361 O O . ILE A 1 180 ? 18.188 -26.281 -16.938 1 84.44 180 ILE A O 1
ATOM 1365 N N . GLY A 1 181 ? 19.984 -26.844 -18.141 1 89.19 181 GLY A N 1
ATOM 1366 C CA . GLY A 1 181 ? 20.75 -27.266 -16.969 1 89.19 181 GLY A CA 1
ATOM 1367 C C . GLY A 1 181 ? 21.125 -26.094 -16.062 1 89.19 181 GLY A C 1
ATOM 1368 O O . GLY A 1 181 ? 21.531 -26.312 -14.914 1 89.19 181 GLY A O 1
ATOM 1369 N N . SER A 1 182 ? 21 -24.953 -16.562 1 92.06 182 SER A N 1
ATOM 1370 C CA . SER A 1 182 ? 21.375 -23.766 -15.812 1 92.06 182 SER A CA 1
ATOM 1371 C C . SER A 1 182 ? 20.266 -23.297 -14.883 1 92.06 182 SER A C 1
ATOM 1373 O O . SER A 1 182 ? 20.453 -22.406 -14.07 1 92.06 182 SER A O 1
ATOM 1375 N N . VAL A 1 183 ? 19.125 -23.938 -15.055 1 93.5 183 VAL A N 1
ATOM 1376 C CA . VAL A 1 183 ? 18 -23.594 -14.203 1 93.5 183 VAL A CA 1
ATOM 1377 C C . VAL A 1 183 ? 17.688 -24.75 -13.25 1 93.5 183 VAL A C 1
ATOM 1379 O O . VAL A 1 183 ? 18.062 -25.891 -13.508 1 93.5 183 VAL A O 1
ATOM 1382 N N . GLN A 1 184 ? 1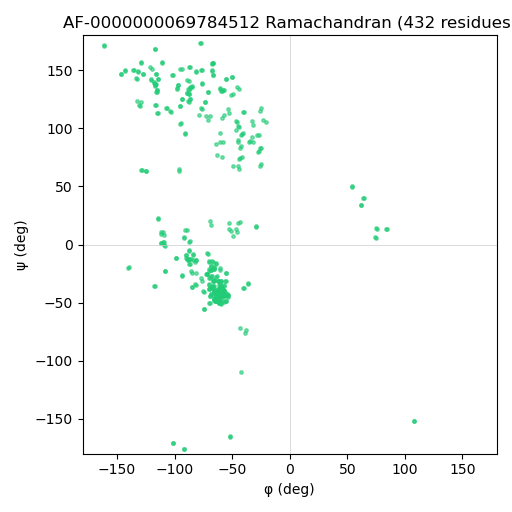7.047 -24.438 -12.156 1 94.44 184 GLN A N 1
ATOM 1383 C CA . GLN A 1 184 ? 16.672 -25.453 -11.188 1 94.44 184 GLN A CA 1
ATOM 1384 C C . GLN A 1 184 ? 15.312 -25.141 -10.562 1 94.44 184 GLN A C 1
ATOM 1386 O O . GLN A 1 184 ? 14.93 -23.984 -10.445 1 94.44 184 GLN A O 1
ATOM 1391 N N . GLU A 1 185 ? 14.641 -26.188 -10.211 1 94.19 185 GLU A N 1
ATOM 1392 C CA . GLU A 1 185 ? 13.367 -26.078 -9.508 1 94.19 185 GLU A CA 1
ATOM 1393 C C . GLU A 1 185 ? 13.57 -25.969 -8 1 94.19 185 GLU A C 1
ATOM 1395 O O . GLU A 1 185 ? 14.422 -26.672 -7.434 1 94.19 185 GLU A O 1
ATOM 1400 N N . LYS A 1 186 ? 12.906 -25.109 -7.387 1 95.25 186 LYS A N 1
ATOM 1401 C CA . LYS A 1 186 ? 12.883 -24.984 -5.93 1 95.25 186 LYS A CA 1
ATOM 1402 C C . LYS A 1 186 ? 11.445 -24.906 -5.414 1 95.25 186 LYS A C 1
ATOM 1404 O O . LYS A 1 186 ? 10.688 -24.016 -5.805 1 95.25 186 LYS A O 1
ATOM 1409 N N . LYS A 1 187 ? 11.078 -25.844 -4.598 1 95.25 187 LYS A N 1
ATOM 1410 C CA . LYS A 1 187 ? 9.75 -25.812 -3.984 1 95.25 187 LYS A CA 1
ATOM 1411 C C . LYS A 1 187 ? 9.758 -25 -2.699 1 95.25 187 LYS A C 1
ATOM 1413 O O . LYS A 1 187 ? 10.625 -25.172 -1.847 1 95.25 187 LYS A O 1
ATOM 1418 N N . VAL A 1 188 ? 8.844 -24.125 -2.627 1 95.31 188 VAL A N 1
ATOM 1419 C CA . VAL A 1 188 ? 8.766 -23.297 -1.433 1 95.31 188 VAL A CA 1
ATOM 1420 C C . VAL A 1 188 ? 7.344 -23.312 -0.877 1 95.31 188 VAL A C 1
ATOM 1422 O O . VAL A 1 188 ? 6.395 -23.625 -1.599 1 95.31 188 VAL A O 1
ATOM 1425 N N . GLU A 1 189 ? 7.242 -23.047 0.348 1 94.25 189 GLU A N 1
ATOM 1426 C CA . GLU A 1 189 ? 5.961 -22.969 1.039 1 94.25 189 GLU A CA 1
ATOM 1427 C C . GLU A 1 189 ? 5.715 -21.578 1.593 1 94.25 189 GLU A C 1
ATOM 1429 O O . GLU A 1 189 ? 6.637 -20.938 2.104 1 94.25 189 GLU A O 1
ATOM 1434 N N . ILE A 1 190 ? 4.508 -21.156 1.458 1 93.62 190 ILE A N 1
ATOM 1435 C CA . ILE A 1 190 ? 4.129 -19.828 1.924 1 93.62 190 ILE A CA 1
ATOM 1436 C C . ILE A 1 190 ? 3.133 -19.953 3.076 1 93.62 190 ILE A C 1
ATOM 1438 O O . ILE A 1 190 ? 2.021 -20.453 2.895 1 93.62 190 ILE A O 1
ATOM 1442 N N . ASP A 1 191 ? 3.48 -19.594 4.18 1 90.12 191 ASP A N 1
ATOM 1443 C CA . ASP A 1 191 ? 2.59 -19.438 5.328 1 90.12 191 ASP A CA 1
ATOM 1444 C C . ASP A 1 191 ? 2.24 -17.969 5.562 1 90.12 191 ASP A C 1
ATOM 1446 O O . ASP A 1 191 ? 2.545 -17.109 4.73 1 90.12 191 ASP A O 1
ATOM 1450 N N . ILE A 1 192 ? 1.642 -17.703 6.617 1 84.75 192 ILE A N 1
ATOM 1451 C CA . ILE A 1 192 ? 1.16 -16.359 6.898 1 84.75 192 ILE A CA 1
ATOM 1452 C C . ILE A 1 192 ? 2.346 -15.406 7.02 1 84.75 192 ILE A C 1
ATOM 1454 O O . ILE A 1 192 ? 2.312 -14.289 6.488 1 84.75 192 ILE A O 1
ATOM 1458 N N . LYS A 1 193 ? 3.371 -15.805 7.707 1 86.62 193 LYS A N 1
ATOM 1459 C CA . LYS A 1 193 ? 4.543 -14.945 7.875 1 86.62 193 LYS A CA 1
ATOM 1460 C C . LYS A 1 193 ? 5.199 -14.641 6.535 1 86.62 193 LYS A C 1
ATOM 1462 O O . LYS A 1 193 ? 5.543 -13.492 6.254 1 86.62 193 LYS A O 1
ATOM 1467 N N . LYS A 1 194 ? 5.359 -15.602 5.738 1 91.31 194 LYS A N 1
ATOM 1468 C CA . LYS A 1 194 ? 5.957 -15.414 4.418 1 91.31 194 LYS A CA 1
ATOM 1469 C C . LYS A 1 194 ? 5.055 -14.57 3.525 1 91.31 194 LYS A C 1
ATOM 1471 O O . LYS A 1 194 ? 5.539 -13.781 2.705 1 91.31 194 LYS A O 1
ATOM 1476 N N . SER A 1 195 ? 3.793 -14.812 3.697 1 92.19 195 SER A N 1
ATOM 1477 C CA . SER A 1 195 ? 2.861 -13.984 2.936 1 92.19 195 SER A CA 1
ATOM 1478 C C . SER A 1 195 ? 3.018 -12.508 3.285 1 92.19 195 SER A C 1
ATOM 1480 O O . SER A 1 195 ? 2.975 -11.648 2.404 1 92.19 195 SER A O 1
ATOM 1482 N N . LEU A 1 196 ? 3.188 -12.188 4.543 1 89.81 196 LEU A N 1
ATOM 1483 C CA . LEU A 1 196 ? 3.387 -10.812 4.98 1 89.81 196 LEU A CA 1
ATOM 1484 C C . LEU A 1 196 ? 4.703 -10.258 4.445 1 89.81 196 LEU A C 1
ATOM 1486 O O . LEU A 1 196 ? 4.773 -9.094 4.047 1 89.81 196 LEU A O 1
ATOM 1490 N N . GLU A 1 197 ? 5.672 -11.039 4.445 1 91.81 197 GLU A N 1
ATOM 1491 C CA . GLU A 1 197 ? 6.941 -10.633 3.859 1 91.81 197 GLU A CA 1
ATOM 1492 C C . GLU A 1 197 ? 6.785 -10.312 2.375 1 91.81 197 GLU A C 1
ATOM 1494 O O . GLU A 1 197 ? 7.34 -9.32 1.889 1 91.81 197 GLU A O 1
ATOM 1499 N N . LEU A 1 198 ? 6.078 -11.156 1.698 1 93.88 198 LEU A N 1
ATOM 1500 C CA . LEU A 1 198 ? 5.801 -10.93 0.284 1 93.88 198 LEU A CA 1
ATOM 1501 C C . LEU A 1 198 ? 5.109 -9.586 0.071 1 93.88 198 LEU A C 1
ATOM 1503 O O . LEU A 1 198 ? 5.469 -8.844 -0.841 1 93.88 198 LEU A O 1
ATOM 1507 N N . ILE A 1 199 ? 4.152 -9.328 0.913 1 92.12 199 ILE A N 1
ATOM 1508 C CA . ILE A 1 199 ? 3.416 -8.07 0.825 1 92.12 199 ILE A CA 1
ATOM 1509 C C . ILE A 1 199 ? 4.371 -6.898 1.03 1 92.12 199 ILE A C 1
ATOM 1511 O O . ILE A 1 199 ? 4.406 -5.969 0.221 1 92.12 199 ILE A O 1
ATOM 1515 N N . LYS A 1 200 ? 5.121 -6.984 2.059 1 89.81 200 LYS A N 1
ATOM 1516 C CA . LYS A 1 200 ? 6.059 -5.914 2.381 1 89.81 200 LYS A CA 1
ATOM 1517 C C . LYS A 1 200 ? 7.02 -5.66 1.223 1 89.81 200 LYS A C 1
ATOM 1519 O O . LYS A 1 200 ? 7.195 -4.516 0.795 1 89.81 200 LYS A O 1
ATOM 1524 N N . VAL A 1 201 ? 7.609 -6.633 0.699 1 91.44 201 VAL A N 1
ATOM 1525 C CA . VAL A 1 201 ? 8.625 -6.527 -0.34 1 91.44 201 VAL A CA 1
ATOM 1526 C C . VAL A 1 201 ? 7.988 -6.066 -1.647 1 91.44 201 VAL A C 1
ATOM 1528 O O . VAL A 1 201 ? 8.594 -5.309 -2.408 1 91.44 201 VAL A O 1
ATOM 1531 N N . SER A 1 202 ? 6.781 -6.469 -1.911 1 93.19 202 SER A N 1
ATOM 1532 C CA . SER A 1 202 ? 6.105 -6.152 -3.164 1 93.19 202 SER A CA 1
ATOM 1533 C C . SER A 1 202 ? 5.84 -4.656 -3.287 1 93.19 202 SER A C 1
ATOM 1535 O O . SER A 1 202 ? 5.613 -4.148 -4.387 1 93.19 202 SER A O 1
ATOM 1537 N N . LEU A 1 203 ? 5.828 -3.926 -2.221 1 86.81 203 LEU A N 1
ATOM 1538 C CA . LEU A 1 203 ? 5.547 -2.494 -2.217 1 86.81 203 LEU A CA 1
ATOM 1539 C C . LEU A 1 203 ? 6.668 -1.72 -2.902 1 86.81 203 LEU A C 1
ATOM 1541 O O . LEU A 1 203 ? 6.434 -0.647 -3.465 1 86.81 203 LEU A O 1
ATOM 1545 N N . ASP A 1 204 ? 7.852 -2.303 -2.988 1 85.75 204 ASP A N 1
ATOM 1546 C CA . ASP A 1 204 ? 8.945 -1.483 -3.498 1 85.75 204 ASP A CA 1
ATOM 1547 C C . ASP A 1 204 ? 9.852 -2.289 -4.434 1 85.75 204 ASP A C 1
ATOM 1549 O O . ASP A 1 204 ? 10.609 -1.717 -5.215 1 85.75 204 ASP A O 1
ATOM 1553 N N . SER A 1 205 ? 9.812 -3.543 -4.332 1 89.56 205 SER A N 1
ATOM 1554 C CA . SER A 1 205 ? 10.734 -4.379 -5.094 1 89.56 205 SER A CA 1
ATOM 1555 C C . SER A 1 205 ? 10.117 -4.82 -6.414 1 89.56 205 SER A C 1
ATOM 1557 O O . SER A 1 205 ? 8.898 -5.02 -6.504 1 89.56 205 SER A O 1
ATOM 1559 N N . THR A 1 206 ? 11.016 -5.039 -7.395 1 92.44 206 THR A N 1
ATOM 1560 C CA . THR A 1 206 ? 10.578 -5.598 -8.672 1 92.44 206 THR A CA 1
ATOM 1561 C C . THR A 1 206 ? 11.07 -7.035 -8.828 1 92.44 206 THR A C 1
ATOM 1563 O O . THR A 1 206 ? 10.891 -7.648 -9.883 1 92.44 206 THR A O 1
ATOM 1566 N N . THR A 1 207 ? 11.75 -7.484 -7.875 1 95.19 207 THR A N 1
ATOM 1567 C CA . THR A 1 207 ? 12.211 -8.867 -7.836 1 95.19 207 THR A CA 1
ATOM 1568 C C . THR A 1 207 ? 11.766 -9.547 -6.543 1 95.19 207 THR A C 1
ATOM 1570 O O . THR A 1 207 ? 12.602 -10.07 -5.797 1 95.19 207 THR A O 1
ATOM 1573 N N . VAL A 1 208 ? 10.531 -9.664 -6.383 1 96.69 208 VAL A N 1
ATOM 1574 C CA . VAL A 1 208 ? 9.914 -9.992 -5.102 1 96.69 208 VAL A CA 1
ATOM 1575 C C . VAL A 1 208 ? 10.219 -11.445 -4.742 1 96.69 208 VAL A C 1
ATOM 1577 O O . VAL A 1 208 ? 10.656 -11.734 -3.629 1 96.69 208 VAL A O 1
ATOM 1580 N N . LEU A 1 209 ? 9.977 -12.398 -5.676 1 97.56 209 LEU A N 1
ATOM 1581 C CA . LEU A 1 209 ? 10.18 -13.812 -5.375 1 97.56 209 LEU A CA 1
ATOM 1582 C C . LEU A 1 209 ? 11.648 -14.086 -5.059 1 97.56 209 LEU A C 1
ATOM 1584 O O . LEU A 1 209 ? 11.953 -14.828 -4.121 1 97.56 209 LEU A O 1
ATOM 1588 N N . THR A 1 210 ? 12.523 -13.461 -5.777 1 97 210 THR A N 1
ATOM 1589 C CA . THR A 1 210 ? 13.953 -13.609 -5.52 1 97 210 THR A CA 1
ATOM 1590 C C . THR A 1 210 ? 14.312 -13.086 -4.129 1 97 210 THR A C 1
ATOM 1592 O O . THR A 1 210 ? 15 -13.758 -3.363 1 97 210 THR A O 1
ATOM 1595 N N . ASP A 1 211 ? 13.859 -11.898 -3.805 1 95.19 211 ASP A N 1
ATOM 1596 C CA . ASP A 1 211 ? 14.18 -11.25 -2.537 1 95.19 211 ASP A CA 1
ATOM 1597 C C . ASP A 1 211 ? 13.664 -12.062 -1.355 1 95.19 211 ASP A C 1
ATOM 1599 O O . ASP A 1 211 ? 14.344 -12.195 -0.338 1 95.19 211 ASP A O 1
ATOM 1603 N N . VAL A 1 212 ? 12.516 -12.617 -1.504 1 95.38 212 VAL A N 1
ATOM 1604 C CA . VAL A 1 212 ? 11.852 -13.266 -0.375 1 95.38 212 VAL A CA 1
ATOM 1605 C C . VAL A 1 212 ? 12.359 -14.703 -0.232 1 95.38 212 VAL A C 1
ATOM 1607 O O . VAL A 1 212 ? 12.578 -15.18 0.883 1 95.38 212 VAL A O 1
ATOM 1610 N N . PHE A 1 213 ? 12.609 -15.344 -1.296 1 96.12 213 PHE A N 1
ATOM 1611 C CA . PHE A 1 213 ? 12.82 -16.781 -1.184 1 96.12 213 PHE A CA 1
ATOM 1612 C C . PHE A 1 213 ? 14.289 -17.125 -1.393 1 96.12 213 PHE A C 1
ATOM 1614 O O . PHE A 1 213 ? 14.75 -18.203 -0.983 1 96.12 213 PHE A O 1
ATOM 1621 N N . LEU A 1 214 ? 15.023 -16.266 -2.064 1 94.5 214 LEU A N 1
ATOM 1622 C CA . LEU A 1 214 ? 16.422 -16.594 -2.336 1 94.5 214 LEU A CA 1
ATOM 1623 C C . LEU A 1 214 ? 17.344 -15.664 -1.552 1 94.5 214 LEU A C 1
ATOM 1625 O O . LEU A 1 214 ? 18.547 -15.922 -1.458 1 94.5 214 LEU A O 1
ATOM 1629 N N . GLY A 1 215 ? 16.844 -14.695 -0.708 1 80.81 215 GLY A N 1
ATOM 1630 C CA . GLY A 1 215 ? 17.625 -13.875 0.21 1 80.81 215 GLY A CA 1
ATOM 1631 C C . GLY A 1 215 ? 18.391 -12.773 -0.487 1 80.81 215 GLY A C 1
ATOM 1632 O O . GLY A 1 215 ? 19.406 -12.297 0.03 1 80.81 215 GLY A O 1
ATOM 1633 N N . HIS A 1 216 ? 18.172 -12.383 -1.774 1 61.12 216 HIS A N 1
ATOM 1634 C CA . HIS A 1 216 ? 18.922 -11.312 -2.412 1 61.12 216 HIS A CA 1
ATOM 1635 C C . HIS A 1 216 ? 18.172 -9.984 -2.34 1 61.12 216 HIS A C 1
ATOM 1637 O O . HIS A 1 216 ? 17.297 -9.719 -3.166 1 61.12 216 HIS A O 1
ATOM 1643 N N . MET A 1 217 ? 17.922 -9.438 -1.242 1 50.28 217 MET A N 1
ATOM 1644 C CA . MET A 1 217 ? 17.281 -8.125 -1.296 1 50.28 217 MET A CA 1
ATOM 1645 C C . MET A 1 217 ? 18.125 -7.129 -2.076 1 50.28 217 MET A C 1
ATOM 1647 O O . MET A 1 217 ? 19.312 -6.969 -1.794 1 50.28 217 MET A O 1
ATOM 1651 N N . GLU A 1 218 ? 17.984 -7.02 -3.373 1 43.88 218 GLU A N 1
ATOM 1652 C CA . GLU A 1 218 ? 18.766 -5.984 -4.047 1 43.88 218 GLU A CA 1
ATOM 1653 C C . GLU A 1 218 ? 18.594 -4.629 -3.359 1 43.88 218 GLU A C 1
ATOM 1655 O O . GLU A 1 218 ? 17.516 -4.328 -2.832 1 43.88 218 GLU A O 1
ATOM 1660 N N . MET B 1 1 ? -19.422 35.281 -23.547 1 21.28 1 MET B N 1
ATOM 1661 C CA . MET B 1 1 ? -18.203 34.469 -23.5 1 21.28 1 MET B CA 1
ATOM 1662 C C . MET B 1 1 ? -18.172 33.625 -22.25 1 21.28 1 MET B C 1
ATOM 1664 O O . MET B 1 1 ? -18.078 34.125 -21.141 1 21.28 1 MET B O 1
ATOM 1668 N N . ALA B 1 2 ? -18.875 32.562 -22.141 1 27.44 2 ALA B N 1
ATOM 1669 C CA . ALA B 1 2 ? -19.359 31.922 -20.922 1 27.44 2 ALA B CA 1
ATOM 1670 C C . ALA B 1 2 ? -18.188 31.438 -20.062 1 27.44 2 ALA B C 1
ATOM 1672 O O . ALA B 1 2 ? -17.344 30.672 -20.531 1 27.44 2 ALA B O 1
ATOM 1673 N N . THR B 1 3 ? -17.438 32.25 -19.312 1 28.09 3 THR B N 1
ATOM 1674 C CA . THR B 1 3 ? -16.312 31.922 -18.453 1 28.09 3 THR B CA 1
ATOM 1675 C C . THR B 1 3 ? -16.609 30.688 -17.609 1 28.09 3 THR B C 1
ATOM 1677 O O . THR B 1 3 ? -17.547 30.688 -16.812 1 28.09 3 THR B O 1
ATOM 1680 N N . ASN B 1 4 ? -16.734 29.547 -18.109 1 31.11 4 ASN B N 1
ATOM 1681 C CA . ASN B 1 4 ? -17.094 28.266 -17.516 1 31.11 4 ASN B CA 1
ATOM 1682 C C . ASN B 1 4 ? -16.406 28.078 -16.156 1 31.11 4 ASN B C 1
ATOM 1684 O O . ASN B 1 4 ? -15.188 28.234 -16.047 1 31.11 4 ASN B O 1
ATOM 1688 N N . PRO B 1 5 ? -16.969 28.375 -15.039 1 36.25 5 PRO B N 1
ATOM 1689 C CA . PRO B 1 5 ? -16.359 28.328 -13.703 1 36.25 5 PRO B CA 1
ATOM 1690 C C . PRO B 1 5 ? -15.352 27.188 -13.539 1 36.25 5 PRO B C 1
ATOM 1692 O O . PRO B 1 5 ? -15.641 26.062 -13.93 1 36.25 5 PRO B O 1
ATOM 1695 N N . SER B 1 6 ? -14.094 27.281 -13.812 1 35.44 6 SER B N 1
ATOM 1696 C CA . SER B 1 6 ? -12.898 26.453 -13.766 1 35.44 6 SER B CA 1
ATOM 1697 C C . SER B 1 6 ? -12.961 25.453 -12.609 1 35.44 6 SER B C 1
ATOM 1699 O O . SER B 1 6 ? -13.273 25.828 -11.477 1 35.44 6 SER B O 1
ATOM 1701 N N . SER B 1 7 ? -13.477 24.25 -12.641 1 39.94 7 SER B N 1
ATOM 1702 C CA . SER B 1 7 ? -13.641 23.141 -11.695 1 39.94 7 SER B CA 1
ATOM 1703 C C . SER B 1 7 ? -12.586 23.203 -10.594 1 39.94 7 SER B C 1
ATOM 1705 O O . SER B 1 7 ? -11.391 23.109 -10.867 1 39.94 7 SER B O 1
ATOM 1707 N N . SER B 1 8 ? -12.523 24.125 -9.625 1 46.94 8 SER B N 1
ATOM 1708 C CA . SER B 1 8 ? -11.688 24.531 -8.5 1 46.94 8 SER B CA 1
ATOM 1709 C C . SER B 1 8 ? -10.922 23.328 -7.926 1 46.94 8 SER B C 1
ATOM 1711 O O . SER B 1 8 ? -11.531 22.406 -7.395 1 46.94 8 SER B O 1
ATOM 1713 N N . GLU B 1 9 ? -9.875 22.953 -8.547 1 60.94 9 GLU B N 1
ATOM 1714 C CA . GLU B 1 9 ? -8.953 21.891 -8.172 1 60.94 9 GLU B CA 1
ATOM 1715 C C . GLU B 1 9 ? -8.625 21.953 -6.68 1 60.94 9 GLU B C 1
ATOM 1717 O O . GLU B 1 9 ? -8.266 23.016 -6.164 1 60.94 9 GLU B O 1
ATOM 1722 N N . THR B 1 10 ? -9.219 21.109 -5.789 1 76.94 10 THR B N 1
ATOM 1723 C CA . THR B 1 10 ? -9.008 21.016 -4.352 1 76.94 10 THR B CA 1
ATOM 1724 C C . THR B 1 10 ? -7.516 21 -4.023 1 76.94 10 THR B C 1
ATOM 1726 O O . THR B 1 10 ? -6.762 20.188 -4.559 1 76.94 10 THR B O 1
ATOM 1729 N N . THR B 1 11 ? -7.07 22.203 -3.475 1 87.38 11 THR B N 1
ATOM 1730 C CA . THR B 1 11 ? -5.684 22.281 -3.037 1 87.38 11 THR B CA 1
ATOM 1731 C C . THR B 1 11 ? -5.602 22.453 -1.523 1 87.38 11 THR B C 1
ATOM 1733 O O . THR B 1 11 ? -6.484 23.078 -0.919 1 87.38 11 THR B O 1
ATOM 1736 N N . VAL B 1 12 ? -4.656 21.828 -0.977 1 91.94 12 VAL B N 1
ATOM 1737 C CA . VAL B 1 12 ? -4.371 21.953 0.448 1 91.94 12 VAL B CA 1
ATOM 1738 C C . VAL B 1 12 ? -2.984 22.562 0.645 1 91.94 12 VAL B C 1
ATOM 1740 O O . VAL B 1 12 ? -2.037 22.203 -0.059 1 91.94 12 VAL B O 1
ATOM 1743 N N . SER B 1 13 ? -2.895 23.469 1.551 1 92.81 13 SER B N 1
ATOM 1744 C CA . SER B 1 13 ? -1.622 24.141 1.776 1 92.81 13 SER B CA 1
ATOM 1745 C C . SER B 1 13 ? -0.907 23.578 3.002 1 92.81 13 SER B C 1
ATOM 1747 O O . SER B 1 13 ? -1.548 23.219 3.986 1 92.81 13 SER B O 1
ATOM 1749 N N . LEU B 1 14 ? 0.423 23.562 2.891 1 95.12 14 LEU B N 1
ATOM 1750 C CA . LEU B 1 14 ? 1.309 23.156 3.977 1 95.12 14 LEU B CA 1
ATOM 1751 C C . LEU B 1 14 ? 2.447 24.156 4.152 1 95.12 14 LEU B C 1
ATOM 1753 O O . LEU B 1 14 ? 2.916 24.75 3.174 1 95.12 14 LEU B O 1
ATOM 1757 N N . LYS B 1 15 ? 2.822 24.391 5.359 1 95.56 15 LYS B N 1
ATOM 1758 C CA . LYS B 1 15 ? 4.016 25.172 5.664 1 95.56 15 LYS B CA 1
ATOM 1759 C C . LYS B 1 15 ? 5.148 24.281 6.164 1 95.56 15 LYS B C 1
ATOM 1761 O O . LYS B 1 15 ? 5.047 23.688 7.238 1 95.56 15 LYS B O 1
ATOM 1766 N N . LEU B 1 16 ? 6.176 24.266 5.449 1 96.81 16 LEU B N 1
ATOM 1767 C CA . LEU B 1 16 ? 7.328 23.438 5.801 1 96.81 16 LEU B CA 1
ATOM 1768 C C . LEU B 1 16 ? 8.383 24.266 6.535 1 96.81 16 LEU B C 1
ATOM 1770 O O . LEU B 1 16 ? 8.617 25.422 6.191 1 96.81 16 LEU B O 1
ATOM 1774 N N . LEU B 1 17 ? 8.922 23.734 7.527 1 95.5 17 LEU B N 1
ATOM 1775 C CA . LEU B 1 17 ? 10.188 24.203 8.07 1 95.5 17 LEU B CA 1
ATOM 1776 C C . LEU B 1 17 ? 11.352 23.391 7.52 1 95.5 17 LEU B C 1
ATOM 1778 O O . LEU B 1 17 ? 11.438 22.188 7.73 1 95.5 17 LEU B O 1
ATOM 1782 N N . VAL B 1 18 ? 12.258 24.047 6.836 1 95.94 18 VAL B N 1
ATOM 1783 C CA . VAL B 1 18 ? 13.328 23.375 6.113 1 95.94 18 VAL B CA 1
ATOM 1784 C C . VAL B 1 18 ? 14.68 23.75 6.715 1 95.94 18 VAL B C 1
ATOM 1786 O O . VAL B 1 18 ? 14.945 24.922 6.98 1 95.94 18 VAL B O 1
ATOM 1789 N N . ASP B 1 19 ? 15.461 22.797 6.965 1 94.06 19 ASP B N 1
ATOM 1790 C CA . ASP B 1 19 ? 16.859 23.031 7.34 1 94.06 19 ASP B CA 1
ATOM 1791 C C . ASP B 1 19 ? 17.703 23.391 6.117 1 94.06 19 ASP B C 1
ATOM 1793 O O . ASP B 1 19 ? 17.906 22.547 5.238 1 94.06 19 ASP B O 1
ATOM 1797 N N . LYS B 1 20 ? 18.219 24.516 6.113 1 92.31 20 LYS B N 1
ATOM 1798 C CA . LYS B 1 20 ? 18.953 25.016 4.953 1 92.31 20 LYS B CA 1
ATOM 1799 C C . LYS B 1 20 ? 20.234 24.219 4.719 1 92.31 20 LYS B C 1
ATOM 1801 O O . LYS B 1 20 ? 20.656 24.031 3.576 1 92.31 20 LYS B O 1
ATOM 1806 N N . SER B 1 21 ? 20.844 23.812 5.688 1 88.88 21 SER B N 1
ATOM 1807 C CA . SER B 1 21 ? 22.141 23.141 5.586 1 88.88 21 SER B CA 1
ATOM 1808 C C . SER B 1 21 ? 21.984 21.766 4.949 1 88.88 21 SER B C 1
ATOM 1810 O O . SER B 1 21 ? 22.75 21.406 4.059 1 88.88 21 SER B O 1
ATOM 1812 N N . SER B 1 22 ? 21.031 21.047 5.344 1 89.56 22 SER B N 1
ATOM 1813 C CA . SER B 1 22 ? 20.844 19.688 4.855 1 89.56 22 SER B CA 1
ATOM 1814 C C . SER B 1 22 ? 19.797 19.625 3.744 1 89.56 22 SER B C 1
ATOM 1816 O O . SER B 1 22 ? 19.688 18.625 3.045 1 89.56 22 SER B O 1
ATOM 1818 N N . ASN B 1 23 ? 19.078 20.688 3.559 1 93.44 23 ASN B N 1
ATOM 1819 C CA . ASN B 1 23 ? 17.969 20.734 2.617 1 93.44 23 ASN B CA 1
ATOM 1820 C C . ASN B 1 23 ? 16.953 19.609 2.879 1 93.44 23 ASN B C 1
ATOM 1822 O O . ASN B 1 23 ? 16.594 18.875 1.96 1 93.44 23 ASN B O 1
ATOM 1826 N N . LYS B 1 24 ? 16.594 19.562 4.133 1 94.56 24 LYS B N 1
ATOM 1827 C CA . LYS B 1 24 ? 15.617 18.578 4.578 1 94.56 24 LYS B CA 1
ATOM 1828 C C . LYS B 1 24 ? 14.477 19.234 5.344 1 94.56 24 LYS B C 1
ATOM 1830 O O . LYS B 1 24 ? 14.688 20.234 6.031 1 94.56 24 LYS B O 1
ATOM 1835 N N . VAL B 1 25 ? 13.352 18.688 5.203 1 96.38 25 VAL B N 1
ATOM 1836 C CA . VAL B 1 25 ? 12.211 19.172 5.973 1 96.38 25 VAL B CA 1
ATOM 1837 C C . VAL B 1 25 ? 12.352 18.734 7.43 1 96.38 25 VAL B C 1
ATOM 1839 O O . VAL B 1 25 ? 12.578 17.562 7.715 1 96.38 25 VAL B O 1
ATOM 1842 N N . VAL B 1 26 ? 12.352 19.688 8.289 1 95.25 26 VAL B N 1
ATOM 1843 C CA . VAL B 1 26 ? 12.336 19.375 9.719 1 95.25 26 VAL B CA 1
ATOM 1844 C C . VAL B 1 26 ? 10.945 18.906 10.133 1 95.25 26 VAL B C 1
ATOM 1846 O O . VAL B 1 26 ? 10.797 17.797 10.68 1 95.25 26 VAL B O 1
ATOM 1849 N N . PHE B 1 27 ? 9.969 19.672 9.883 1 95.75 27 PHE B N 1
ATOM 1850 C CA . PHE B 1 27 ? 8.562 19.297 10.023 1 95.75 27 PHE B CA 1
ATOM 1851 C C . PHE B 1 27 ? 7.676 20.25 9.227 1 95.75 27 PHE B C 1
ATOM 1853 O O . PHE B 1 27 ? 8.148 21.25 8.695 1 95.75 27 PHE B O 1
ATOM 1860 N N . ALA B 1 28 ? 6.387 19.922 9.125 1 96.5 28 ALA B N 1
ATOM 1861 C CA . ALA B 1 28 ? 5.379 20.75 8.484 1 96.5 28 ALA B CA 1
ATOM 1862 C C . ALA B 1 28 ? 4.262 21.125 9.461 1 96.5 28 ALA B C 1
ATOM 1864 O O . ALA B 1 28 ? 3.898 20.312 10.32 1 96.5 28 ALA B O 1
ATOM 1865 N N . GLU B 1 29 ? 3.816 22.297 9.336 1 95.12 29 GLU B N 1
ATOM 1866 C CA . GLU B 1 29 ? 2.557 22.719 9.945 1 95.12 29 GLU B CA 1
ATOM 1867 C C . GLU B 1 29 ? 1.377 22.438 9.016 1 95.12 29 GLU B C 1
ATOM 1869 O O . GLU B 1 29 ? 1.341 22.922 7.887 1 95.12 29 GLU B O 1
ATOM 1874 N N . ALA B 1 30 ? 0.455 21.672 9.531 1 94.38 30 ALA B N 1
ATOM 1875 C CA . ALA B 1 30 ? -0.649 21.234 8.688 1 94.38 30 ALA B CA 1
ATOM 1876 C C . ALA B 1 30 ? -1.992 21.453 9.375 1 94.38 30 ALA B C 1
ATOM 1878 O O . ALA B 1 30 ? -2.084 21.375 10.609 1 94.38 30 ALA B O 1
ATOM 1879 N N . GLY B 1 31 ? -2.955 21.703 8.578 1 92.5 31 GLY B N 1
ATOM 1880 C CA . GLY B 1 31 ? -4.324 21.719 9.062 1 92.5 31 GLY B CA 1
ATOM 1881 C C . GLY B 1 31 ? -5.02 20.375 8.945 1 92.5 31 GLY B C 1
ATOM 1882 O O . GLY B 1 31 ? -4.398 19.375 8.578 1 92.5 31 GLY B O 1
ATOM 1883 N N . LYS B 1 32 ? -6.254 20.422 9.297 1 91.56 32 LYS B N 1
ATOM 1884 C CA . LYS B 1 32 ? -7.09 19.234 9.344 1 91.56 32 LYS B CA 1
ATOM 1885 C C . LYS B 1 32 ? -7.16 18.562 7.977 1 91.56 32 LYS B C 1
ATOM 1887 O O . LYS B 1 32 ? -7.168 17.328 7.883 1 91.56 32 LYS B O 1
ATOM 1892 N N . GLU B 1 33 ? -7.203 19.297 6.965 1 90.31 33 GLU B N 1
ATOM 1893 C CA . GLU B 1 33 ? -7.402 18.75 5.625 1 90.31 33 GLU B CA 1
ATOM 1894 C C . GLU B 1 33 ? -6.289 17.781 5.258 1 90.31 33 GLU B C 1
ATOM 1896 O O . GLU B 1 33 ? -6.551 16.703 4.703 1 90.31 33 GLU B O 1
ATOM 1901 N N . PHE B 1 34 ? -5.121 18.156 5.59 1 94.06 34 PHE B N 1
ATOM 1902 C CA . PHE B 1 34 ? -3.99 17.297 5.25 1 94.06 34 PHE B CA 1
ATOM 1903 C C . PHE B 1 34 ? -3.936 16.094 6.168 1 94.06 34 PHE B C 1
ATOM 1905 O O . PHE B 1 34 ? -3.633 14.977 5.723 1 94.06 34 PHE B O 1
ATOM 1912 N N . VAL B 1 35 ? -4.191 16.266 7.398 1 94.81 35 VAL B N 1
ATOM 1913 C CA . VAL B 1 35 ? -4.164 15.164 8.352 1 94.81 35 VAL B CA 1
ATOM 1914 C C . VAL B 1 35 ? -5.281 14.18 8.031 1 94.81 35 VAL B C 1
ATOM 1916 O O . VAL B 1 35 ? -5.078 12.961 8.094 1 94.81 35 VAL B O 1
ATOM 1919 N N . ASP B 1 36 ? -6.422 14.711 7.68 1 92.12 36 ASP B N 1
ATOM 1920 C CA . ASP B 1 36 ? -7.516 13.852 7.234 1 92.12 36 ASP B CA 1
ATOM 1921 C C . ASP B 1 36 ? -7.109 13.031 6.012 1 92.12 36 ASP B C 1
ATOM 1923 O O . ASP B 1 36 ? -7.492 11.867 5.883 1 92.12 36 ASP B O 1
ATOM 1927 N N . PHE B 1 37 ? -6.434 13.602 5.148 1 92.62 37 PHE B N 1
ATOM 1928 C CA . PHE B 1 37 ? -5.926 12.898 3.979 1 92.62 37 PHE B CA 1
ATOM 1929 C C . PHE B 1 37 ? -5.012 11.75 4.391 1 92.62 37 PHE B C 1
ATOM 1931 O O . PHE B 1 37 ? -5.184 10.617 3.934 1 92.62 37 PHE B O 1
ATOM 1938 N N . LEU B 1 38 ? -4.035 12.055 5.25 1 94.88 38 LEU B N 1
ATOM 1939 C CA . LEU B 1 38 ? -3.088 11.039 5.688 1 94.88 38 LEU B CA 1
ATOM 1940 C C . LEU B 1 38 ? -3.811 9.891 6.379 1 94.88 38 LEU B C 1
ATOM 1942 O O . LEU B 1 38 ? -3.576 8.719 6.062 1 94.88 38 LEU B O 1
ATOM 1946 N N . PHE B 1 39 ? -4.699 10.219 7.27 1 92.69 39 PHE B N 1
ATOM 1947 C CA . PHE B 1 39 ? -5.418 9.188 8.016 1 92.69 39 PHE B CA 1
ATOM 1948 C C . PHE B 1 39 ? -6.375 8.43 7.102 1 92.69 39 PHE B C 1
ATOM 1950 O O . PHE B 1 39 ? -6.551 7.215 7.25 1 92.69 39 PHE B O 1
ATOM 1957 N N . GLY B 1 40 ? -6.961 9.133 6.207 1 90.5 40 GLY B N 1
ATOM 1958 C CA . GLY B 1 40 ? -7.863 8.508 5.254 1 90.5 40 GLY B CA 1
ATOM 1959 C C . GLY B 1 40 ? -7.168 7.539 4.316 1 90.5 40 GLY B C 1
ATOM 1960 O O . GLY B 1 40 ? -7.781 6.582 3.838 1 90.5 40 GLY B O 1
ATOM 1961 N N . LEU B 1 41 ? -5.961 7.785 4.035 1 90.56 41 LEU B N 1
ATOM 1962 C CA . LEU B 1 41 ? -5.18 6.926 3.152 1 90.56 41 LEU B CA 1
ATOM 1963 C C . LEU B 1 41 ? -5.176 5.488 3.66 1 90.56 41 LEU B C 1
ATOM 1965 O O . LEU B 1 41 ? -5.156 4.547 2.867 1 90.56 41 LEU B O 1
ATOM 1969 N N . LEU B 1 42 ? -5.238 5.348 4.91 1 90.38 42 LEU B N 1
ATOM 1970 C CA . LEU B 1 42 ? -5.195 4.02 5.516 1 90.38 42 LEU B CA 1
ATOM 1971 C C . LEU B 1 42 ? -6.453 3.229 5.188 1 90.38 42 LEU B C 1
ATOM 1973 O O . LEU B 1 42 ? -6.469 2.002 5.297 1 90.38 42 LEU B O 1
ATOM 1977 N N . GLN B 1 43 ? -7.484 3.969 4.773 1 88.31 43 GLN B N 1
ATOM 1978 C CA . GLN B 1 43 ? -8.766 3.33 4.484 1 88.31 43 GLN B CA 1
ATOM 1979 C C . GLN B 1 43 ? -8.844 2.895 3.023 1 88.31 43 GLN B C 1
ATOM 1981 O O . GLN B 1 43 ? -9.797 2.227 2.621 1 88.31 43 GLN B O 1
ATOM 1986 N N . VAL B 1 44 ? -7.973 3.26 2.279 1 88.25 44 VAL B N 1
ATOM 1987 C CA . VAL B 1 44 ? -8.023 3.045 0.837 1 88.25 44 VAL B CA 1
ATOM 1988 C C . VAL B 1 44 ? -7.391 1.697 0.494 1 88.25 44 VAL B C 1
ATOM 1990 O O . VAL B 1 44 ? -6.277 1.396 0.928 1 88.25 44 VAL B O 1
ATOM 1993 N N . PRO B 1 45 ? -8.047 0.887 -0.284 1 89.38 45 PRO B N 1
ATOM 1994 C CA . PRO B 1 45 ? -7.461 -0.386 -0.71 1 89.38 45 PRO B CA 1
ATOM 1995 C C . PRO B 1 45 ? -6.258 -0.202 -1.634 1 89.38 45 PRO B C 1
ATOM 1997 O O . PRO B 1 45 ? -6.184 0.789 -2.365 1 89.38 45 PRO B O 1
ATOM 2000 N N . LEU B 1 46 ? -5.43 -1.155 -1.677 1 88.94 46 LEU B N 1
ATOM 2001 C CA . LEU B 1 46 ? -4.207 -1.115 -2.475 1 88.94 46 LEU B CA 1
ATOM 2002 C C . LEU B 1 46 ? -4.535 -0.992 -3.959 1 88.94 46 LEU B C 1
ATOM 2004 O O . LEU B 1 46 ? -3.887 -0.228 -4.68 1 88.94 46 LEU B O 1
ATOM 2008 N N . GLY B 1 47 ? -5.52 -1.697 -4.355 1 88.5 47 GLY B N 1
ATOM 2009 C CA . GLY B 1 47 ? -5.887 -1.672 -5.762 1 88.5 47 GLY B CA 1
ATOM 2010 C C . GLY B 1 47 ? -6.281 -0.291 -6.254 1 88.5 47 GLY B C 1
ATOM 2011 O O . GLY B 1 47 ? -5.941 0.096 -7.375 1 88.5 47 GLY B O 1
ATOM 2012 N N . SER B 1 48 ? -6.996 0.414 -5.434 1 87 48 SER B N 1
ATOM 2013 C CA . SER B 1 48 ? -7.41 1.769 -5.781 1 87 48 SER B CA 1
ATOM 2014 C C . SER B 1 48 ? -6.207 2.701 -5.902 1 87 48 SER B C 1
ATOM 2016 O O . SER B 1 48 ? -6.148 3.531 -6.812 1 87 48 SER B O 1
ATOM 2018 N N . ILE B 1 49 ? -5.344 2.539 -5.027 1 88.25 49 ILE B N 1
ATOM 2019 C CA . ILE B 1 49 ? -4.137 3.354 -5.047 1 88.25 49 ILE B CA 1
ATOM 2020 C C . ILE B 1 49 ? -3.352 3.086 -6.328 1 88.25 49 ILE B C 1
ATOM 2022 O O . ILE B 1 49 ? -2.975 4.02 -7.043 1 88.25 49 ILE B O 1
ATOM 2026 N N . ILE B 1 50 ? -3.174 1.844 -6.637 1 89.44 50 ILE B N 1
ATOM 2027 C CA . ILE B 1 50 ? -2.408 1.451 -7.812 1 89.44 50 ILE B CA 1
ATOM 2028 C C . ILE B 1 50 ? -3.117 1.938 -9.078 1 89.44 50 ILE B C 1
ATOM 2030 O O . ILE B 1 50 ? -2.479 2.461 -9.992 1 89.44 50 ILE B O 1
ATOM 2034 N N . GLY B 1 51 ? -4.379 1.711 -9.141 1 86.94 51 GLY B N 1
ATOM 2035 C CA . GLY B 1 51 ? -5.145 2.186 -10.281 1 86.94 51 GLY B CA 1
ATOM 2036 C C . GLY B 1 51 ? -4.98 3.672 -10.531 1 86.94 51 GLY B C 1
ATOM 2037 O O . GLY B 1 51 ? -4.773 4.094 -11.672 1 86.94 51 GLY B O 1
ATOM 2038 N N . LEU B 1 52 ? -5.047 4.43 -9.5 1 84.62 52 LEU B N 1
ATOM 2039 C CA . LEU B 1 52 ? -4.934 5.879 -9.617 1 84.62 52 LEU B CA 1
ATOM 2040 C C . LEU B 1 52 ? -3.523 6.285 -10.039 1 84.62 52 LEU B C 1
ATOM 2042 O O . LEU B 1 52 ? -3.35 7.199 -10.844 1 84.62 52 LEU B O 1
ATOM 2046 N N . LEU B 1 53 ? -2.57 5.656 -9.453 1 88.25 53 LEU B N 1
ATOM 2047 C CA . LEU B 1 53 ? -1.195 5.945 -9.844 1 88.25 53 LEU B CA 1
ATOM 2048 C C . LEU B 1 53 ? -0.976 5.648 -11.32 1 88.25 53 LEU B C 1
ATOM 2050 O O . LEU B 1 53 ? -0.312 6.414 -12.023 1 88.25 53 LEU B O 1
ATOM 2054 N N . ARG B 1 54 ? -1.504 4.625 -11.727 1 86.5 54 ARG B N 1
ATOM 2055 C CA . ARG B 1 54 ? -1.389 4.23 -13.125 1 86.5 54 ARG B CA 1
ATOM 2056 C C . ARG B 1 54 ? -2.074 5.246 -14.039 1 86.5 54 ARG B C 1
ATOM 2058 O O . ARG B 1 54 ? -1.494 5.684 -15.031 1 86.5 54 ARG B O 1
ATOM 2065 N N . ASP B 1 55 ? -3.24 5.582 -13.711 1 84.69 55 ASP B N 1
ATOM 2066 C CA . ASP B 1 55 ? -4.027 6.512 -14.508 1 84.69 55 ASP B CA 1
ATOM 2067 C C . ASP B 1 55 ? -3.336 7.867 -14.617 1 84.69 55 ASP B C 1
ATOM 2069 O O . ASP B 1 55 ? -3.621 8.648 -15.523 1 84.69 55 ASP B O 1
ATOM 2073 N N . ASN B 1 56 ? -2.467 8.133 -13.695 1 86.75 56 ASN B N 1
ATOM 2074 C CA . ASN B 1 56 ? -1.794 9.43 -13.672 1 86.75 56 ASN B CA 1
ATOM 2075 C C . ASN B 1 56 ? -0.316 9.297 -14.031 1 86.75 56 ASN B C 1
ATOM 2077 O O . ASN B 1 56 ? 0.477 10.203 -13.75 1 86.75 56 ASN B O 1
ATOM 2081 N N . ASP B 1 57 ? 0.094 8.141 -14.508 1 86.12 57 ASP B N 1
ATOM 2082 C CA . ASP B 1 57 ? 1.436 7.875 -15.023 1 86.12 57 ASP B CA 1
ATOM 2083 C C . ASP B 1 57 ? 2.482 8.008 -13.922 1 86.12 57 ASP B C 1
ATOM 2085 O O . ASP B 1 57 ? 3.535 8.617 -14.125 1 86.12 57 ASP B O 1
ATOM 2089 N N . LEU B 1 58 ? 2.168 7.543 -12.766 1 86.38 58 LEU B N 1
ATOM 2090 C CA . LEU B 1 58 ? 3.086 7.621 -11.633 1 86.38 58 LEU B CA 1
ATOM 2091 C C . LEU B 1 58 ? 3.529 6.23 -11.188 1 86.38 58 LEU B C 1
ATOM 2093 O O . LEU B 1 58 ? 3.99 6.051 -10.062 1 86.38 58 LEU B O 1
ATOM 2097 N N . VAL B 1 59 ? 3.453 5.301 -12.016 1 84.19 59 VAL B N 1
ATOM 2098 C CA . VAL B 1 59 ? 3.721 3.924 -11.617 1 84.19 59 VAL B CA 1
ATOM 2099 C C . VAL B 1 59 ? 5.203 3.609 -11.805 1 84.19 59 VAL B C 1
ATOM 2101 O O . VAL B 1 59 ? 5.691 2.584 -11.328 1 84.19 59 VAL B O 1
ATOM 2104 N N . ALA B 1 60 ? 5.871 4.461 -12.461 1 75.81 60 ALA B N 1
ATOM 2105 C CA . ALA B 1 60 ? 7.293 4.203 -12.672 1 75.81 60 ALA B CA 1
ATOM 2106 C C . ALA B 1 60 ? 8.023 4.039 -11.336 1 75.81 60 ALA B C 1
ATOM 2108 O O . ALA B 1 60 ? 7.844 4.844 -10.422 1 75.81 60 ALA B O 1
ATOM 2109 N N . GLY B 1 61 ? 8.836 2.994 -11.242 1 72.44 61 GLY B N 1
ATOM 2110 C CA . GLY B 1 61 ? 9.594 2.768 -10.023 1 72.44 61 GLY B CA 1
ATOM 2111 C C . GLY B 1 61 ? 8.75 2.244 -8.883 1 72.44 61 GLY B C 1
ATOM 2112 O O . GLY B 1 61 ? 9.188 2.238 -7.73 1 72.44 61 GLY B O 1
ATOM 2113 N N . SER B 1 62 ? 7.555 1.983 -9.312 1 77.12 62 SER B N 1
ATOM 2114 C CA . SER B 1 62 ? 6.68 1.44 -8.273 1 77.12 62 SER B CA 1
ATOM 2115 C C . SER B 1 62 ? 6.91 -0.056 -8.086 1 77.12 62 SER B C 1
ATOM 2117 O O . SER B 1 62 ? 7.5 -0.712 -8.953 1 77.12 62 SER B O 1
ATOM 2119 N N . GLY B 1 63 ? 6.75 -0.601 -6.957 1 84.38 63 GLY B N 1
ATOM 2120 C CA . GLY B 1 63 ? 6.906 -2.006 -6.617 1 84.38 63 GLY B CA 1
ATOM 2121 C C . GLY B 1 63 ? 6.125 -2.932 -7.527 1 84.38 63 GLY B C 1
ATOM 2122 O O . GLY B 1 63 ? 5.793 -2.564 -8.656 1 84.38 63 GLY B O 1
ATOM 2123 N N . SER B 1 64 ? 5.965 -4.086 -7.191 1 92.5 64 SER B N 1
ATOM 2124 C CA . SER B 1 64 ? 5.473 -5.148 -8.055 1 92.5 64 SER B CA 1
ATOM 2125 C C . SER B 1 64 ? 3.947 -5.215 -8.039 1 92.5 64 SER B C 1
ATOM 2127 O O . SER B 1 64 ? 3.342 -5.918 -8.852 1 92.5 64 SER B O 1
ATOM 2129 N N . LEU B 1 65 ? 3.291 -4.453 -7.246 1 91.44 65 LEU B N 1
ATOM 2130 C CA . LEU B 1 65 ? 1.836 -4.516 -7.148 1 91.44 65 LEU B CA 1
ATOM 2131 C C . LEU B 1 65 ? 1.184 -3.971 -8.414 1 91.44 65 LEU B C 1
ATOM 2133 O O . LEU B 1 65 ? 0.08 -4.387 -8.781 1 91.44 65 LEU B O 1
ATOM 2137 N N . VAL B 1 66 ? 1.859 -3.074 -9.039 1 92 66 VAL B N 1
ATOM 2138 C CA . VAL B 1 66 ? 1.369 -2.562 -10.312 1 92 66 VAL B CA 1
ATOM 2139 C C . VAL B 1 66 ? 1.275 -3.701 -11.328 1 92 66 VAL B C 1
ATOM 2141 O O . VAL B 1 66 ? 0.358 -3.732 -12.148 1 92 66 VAL B O 1
ATOM 2144 N N . ARG B 1 67 ? 2.182 -4.625 -11.25 1 94.44 67 ARG B N 1
ATOM 2145 C CA . ARG B 1 67 ? 2.197 -5.766 -12.164 1 94.44 67 ARG B CA 1
ATOM 2146 C C . ARG B 1 67 ? 1.036 -6.711 -11.875 1 94.44 67 ARG B C 1
ATOM 2148 O O . ARG B 1 67 ? 0.46 -7.297 -12.797 1 94.44 67 ARG B O 1
ATOM 2155 N N . VAL B 1 68 ? 0.772 -6.855 -10.625 1 95.38 68 VAL B N 1
ATOM 2156 C CA . VAL B 1 68 ? -0.384 -7.66 -10.25 1 95.38 68 VAL B CA 1
ATOM 2157 C C . VAL B 1 68 ? -1.657 -7.035 -10.812 1 95.38 68 VAL B C 1
ATOM 2159 O O . VAL B 1 68 ? -2.492 -7.73 -11.398 1 95.38 68 VAL B O 1
ATOM 2162 N N . HIS B 1 69 ? -1.77 -5.797 -10.594 1 93.38 69 HIS B N 1
ATOM 2163 C CA . HIS B 1 69 ? -2.898 -5.043 -11.133 1 93.38 69 HIS B CA 1
ATOM 2164 C C . HIS B 1 69 ? -2.996 -5.203 -12.648 1 93.38 69 HIS B C 1
ATOM 2166 O O . HIS B 1 69 ? -4.074 -5.48 -13.18 1 93.38 69 HIS B O 1
ATOM 2172 N N . GLU B 1 70 ? -1.939 -5.043 -13.344 1 93.5 70 GLU B N 1
ATOM 2173 C CA . GLU B 1 70 ? -1.88 -5.191 -14.789 1 93.5 70 GLU B CA 1
ATOM 2174 C C . GLU B 1 70 ? -2.225 -6.617 -15.211 1 93.5 70 GLU B C 1
ATOM 2176 O O . GLU B 1 70 ? -2.82 -6.828 -16.266 1 93.5 70 GLU B O 1
ATOM 2181 N N . SER B 1 71 ? -1.779 -7.551 -14.445 1 95.38 71 SER B N 1
ATOM 2182 C CA . SER B 1 71 ? -2.084 -8.945 -14.734 1 95.38 71 SER B CA 1
ATOM 2183 C C . SER B 1 71 ? -3.59 -9.188 -14.789 1 95.38 71 SER B C 1
ATOM 2185 O O . SER B 1 71 ? -4.074 -9.906 -15.664 1 95.38 71 SER B O 1
ATOM 2187 N N . ILE B 1 72 ? -4.32 -8.625 -13.867 1 94.12 72 ILE B N 1
ATOM 2188 C CA . ILE B 1 72 ? -5.773 -8.734 -13.867 1 94.12 72 ILE B CA 1
ATOM 2189 C C . ILE B 1 72 ? -6.348 -8.078 -15.117 1 94.12 72 ILE B C 1
ATOM 2191 O O . ILE B 1 72 ? -7.23 -8.641 -15.773 1 94.12 72 ILE B O 1
ATOM 2195 N N . GLN B 1 73 ? -5.875 -6.914 -15.453 1 92.19 73 GLN B N 1
ATOM 2196 C CA . GLN B 1 73 ? -6.34 -6.191 -16.625 1 92.19 73 GLN B CA 1
ATOM 2197 C C . GLN B 1 73 ? -6.152 -7.027 -17.891 1 92.19 73 GLN B C 1
ATOM 2199 O O . GLN B 1 73 ? -7.012 -7.031 -18.781 1 92.19 73 GLN B O 1
ATOM 2204 N N . ASN B 1 74 ? -5.027 -7.715 -17.953 1 93.69 74 ASN B N 1
ATOM 2205 C CA . ASN B 1 74 ? -4.652 -8.43 -19.156 1 93.69 74 ASN B CA 1
ATOM 2206 C C . ASN B 1 74 ? -5.219 -9.844 -19.172 1 93.69 74 ASN B C 1
ATOM 2208 O O . ASN B 1 74 ? -5.215 -10.508 -20.219 1 93.69 74 ASN B O 1
ATOM 2212 N N . LEU B 1 75 ? -5.676 -10.258 -18.078 1 94.12 75 LEU B N 1
ATOM 2213 C CA . LEU B 1 75 ? -6.18 -11.625 -17.953 1 94.12 75 LEU B CA 1
ATOM 2214 C C . LEU B 1 75 ? -7.492 -11.781 -18.719 1 94.12 75 LEU B C 1
ATOM 2216 O O . LEU B 1 75 ? -8.367 -10.922 -18.641 1 94.12 75 LEU B O 1
ATOM 2220 N N . ASP B 1 76 ? -7.551 -12.805 -19.5 1 93.19 76 ASP B N 1
ATOM 2221 C CA . ASP B 1 76 ? -8.828 -13.125 -20.141 1 93.19 76 ASP B CA 1
ATOM 2222 C C . ASP B 1 76 ? -9.906 -13.391 -19.094 1 93.19 76 ASP B C 1
ATOM 2224 O O . ASP B 1 76 ? -9.688 -14.148 -18.141 1 93.19 76 ASP B O 1
ATOM 2228 N N . PRO B 1 77 ? -11.062 -12.805 -19.234 1 91.44 77 PRO B N 1
ATOM 2229 C CA . PRO B 1 77 ? -12.141 -12.977 -18.25 1 91.44 77 PRO B CA 1
ATOM 2230 C C . PRO B 1 77 ? -12.508 -14.445 -18.016 1 91.44 77 PRO B C 1
ATOM 2232 O O . PRO B 1 77 ? -13.078 -14.789 -16.984 1 91.44 77 PRO B O 1
ATOM 2235 N N . SER B 1 78 ? -12.242 -15.312 -18.984 1 91.31 78 SER B N 1
ATOM 2236 C CA . SER B 1 78 ? -12.57 -16.734 -18.859 1 91.31 78 SER B CA 1
ATOM 2237 C C . SER B 1 78 ? -11.781 -17.391 -17.719 1 91.31 78 SER B C 1
ATOM 2239 O O . SER B 1 78 ? -12.133 -18.469 -17.266 1 91.31 78 SER B O 1
ATOM 2241 N N . TYR B 1 79 ? -10.75 -16.75 -17.281 1 92.12 79 TYR B N 1
ATOM 2242 C CA . TYR B 1 79 ? -9.93 -17.312 -16.203 1 92.12 79 TYR B CA 1
ATOM 2243 C C . TYR B 1 79 ? -10.484 -16.922 -14.844 1 92.12 79 TYR B C 1
ATOM 2245 O O . TYR B 1 79 ? -10.07 -17.469 -13.82 1 92.12 79 TYR B O 1
ATOM 2253 N N . LEU B 1 80 ? -11.398 -15.977 -14.82 1 91.12 80 LEU B N 1
ATOM 2254 C CA . LEU B 1 80 ? -12.031 -15.539 -13.578 1 91.12 80 LEU B CA 1
ATOM 2255 C C . LEU B 1 80 ? -13.242 -16.406 -13.25 1 91.12 80 LEU B C 1
ATOM 2257 O O . LEU B 1 80 ? -13.875 -16.953 -14.148 1 91.12 80 LEU B O 1
ATOM 2261 N N . LEU B 1 81 ? -13.523 -16.484 -11.992 1 88.5 81 LEU B N 1
ATOM 2262 C CA . LEU B 1 81 ? -14.75 -17.156 -11.578 1 88.5 81 LEU B CA 1
ATOM 2263 C C . LEU B 1 81 ? -15.977 -16.359 -12.016 1 88.5 81 LEU B C 1
ATOM 2265 O O . LEU B 1 81 ? -15.898 -15.148 -12.211 1 88.5 81 LEU B O 1
ATOM 2269 N N . PRO B 1 82 ? -17.109 -16.969 -12.188 1 83.69 82 PRO B N 1
ATOM 2270 C CA . PRO B 1 82 ? -18.297 -16.344 -12.766 1 83.69 82 PRO B CA 1
ATOM 2271 C C . PRO B 1 82 ? -18.797 -15.141 -11.953 1 83.69 82 PRO B C 1
ATOM 2273 O O . PRO B 1 82 ? -19.359 -14.203 -12.508 1 83.69 82 PRO B O 1
ATOM 2276 N N . ASN B 1 83 ? -18.672 -15.102 -10.68 1 80.5 83 ASN B N 1
ATOM 2277 C CA . ASN B 1 83 ? -19.172 -14 -9.875 1 80.5 83 ASN B CA 1
ATOM 2278 C C . ASN B 1 83 ? -18.125 -12.898 -9.711 1 80.5 83 ASN B C 1
ATOM 2280 O O . ASN B 1 83 ? -18.344 -11.953 -8.945 1 80.5 83 ASN B O 1
ATOM 2284 N N . GLN B 1 84 ? -17.109 -13.102 -10.578 1 84 84 GLN B N 1
ATOM 2285 C CA . GLN B 1 84 ? -16.047 -12.102 -10.5 1 84 84 GLN B CA 1
ATOM 2286 C C . GLN B 1 84 ? -15.93 -11.32 -11.812 1 84 84 GLN B C 1
ATOM 2288 O O . GLN B 1 84 ? -16.141 -11.883 -12.891 1 84 84 GLN B O 1
ATOM 2293 N N . THR B 1 85 ? -15.758 -10.008 -11.617 1 86 85 THR B N 1
ATOM 2294 C CA . THR B 1 85 ? -15.469 -9.164 -12.773 1 86 85 THR B CA 1
ATOM 2295 C C . THR B 1 85 ? -14.125 -8.461 -12.609 1 86 85 THR B C 1
ATOM 2297 O O . THR B 1 85 ? -13.688 -8.203 -11.484 1 86 85 THR B O 1
ATOM 2300 N N . LYS B 1 86 ? -13.523 -8.188 -13.688 1 88.94 86 LYS B N 1
ATOM 2301 C CA . LYS B 1 86 ? -12.266 -7.453 -13.648 1 88.94 86 LYS B CA 1
ATOM 2302 C C . LYS B 1 86 ? -12.43 -6.109 -12.945 1 88.94 86 LYS B C 1
ATOM 2304 O O . LYS B 1 86 ? -11.555 -5.695 -12.172 1 88.94 86 LYS B O 1
ATOM 2309 N N . ASP B 1 87 ? -13.531 -5.469 -13.188 1 84.81 87 ASP B N 1
ATOM 2310 C CA . ASP B 1 87 ? -13.773 -4.141 -12.625 1 84.81 87 ASP B CA 1
ATOM 2311 C C . ASP B 1 87 ? -13.828 -4.191 -11.102 1 84.81 87 ASP B C 1
ATOM 2313 O O . ASP B 1 87 ? -13.273 -3.322 -10.422 1 84.81 87 ASP B O 1
ATOM 2317 N N . SER B 1 88 ? -14.453 -5.168 -10.602 1 82.88 88 SER B N 1
ATOM 2318 C CA . SER B 1 88 ? -14.562 -5.289 -9.148 1 82.88 88 SER B CA 1
ATOM 2319 C C . SER B 1 88 ? -13.203 -5.543 -8.516 1 82.88 88 SER B C 1
ATOM 2321 O O . SER B 1 88 ? -12.945 -5.109 -7.387 1 82.88 88 SER B O 1
ATOM 2323 N N . LEU B 1 89 ? -12.336 -6.215 -9.242 1 86.25 89 LEU B N 1
ATOM 2324 C CA . LEU B 1 89 ? -11.016 -6.539 -8.719 1 86.25 89 LEU B CA 1
ATOM 2325 C C . LEU B 1 89 ? -10.062 -5.355 -8.852 1 86.25 89 LEU B C 1
ATOM 2327 O O . LEU B 1 89 ? -9.227 -5.121 -7.98 1 86.25 89 LEU B O 1
ATOM 2331 N N . LEU B 1 90 ? -10.219 -4.625 -9.898 1 87.38 90 LEU B N 1
ATOM 2332 C CA . LEU B 1 90 ? -9.281 -3.557 -10.234 1 87.38 90 LEU B CA 1
ATOM 2333 C C . LEU B 1 90 ? -9.641 -2.266 -9.508 1 87.38 90 LEU B C 1
ATOM 2335 O O . LEU B 1 90 ? -8.797 -1.394 -9.32 1 87.38 90 LEU B O 1
ATOM 2339 N N . ASN B 1 91 ? -10.898 -2.127 -9.133 1 82 91 ASN B N 1
ATOM 2340 C CA . ASN B 1 91 ? -11.375 -0.894 -8.508 1 82 91 ASN B CA 1
ATOM 2341 C C . ASN B 1 91 ? -12.117 -1.173 -7.207 1 82 91 ASN B C 1
ATOM 2343 O O . ASN B 1 91 ? -13.289 -0.824 -7.07 1 82 91 ASN B O 1
ATOM 2347 N N . PRO B 1 92 ? -11.289 -1.716 -6.312 1 83.19 92 PRO B N 1
ATOM 2348 C CA . PRO B 1 92 ? -11.969 -1.966 -5.039 1 83.19 92 PRO B CA 1
ATOM 2349 C C . PRO B 1 92 ? -12.391 -0.68 -4.336 1 83.19 92 PRO B C 1
ATOM 2351 O O . PRO B 1 92 ? -11.688 0.328 -4.402 1 83.19 92 PRO B O 1
ATOM 2354 N N . LYS B 1 93 ? -13.523 -0.719 -3.631 1 73.94 93 LYS B N 1
ATOM 2355 C CA . LYS B 1 93 ? -14.062 0.459 -2.959 1 73.94 93 LYS B CA 1
ATOM 2356 C C . LYS B 1 93 ? -13.438 0.644 -1.581 1 73.94 93 LYS B C 1
ATOM 2358 O O . LYS B 1 93 ? -13.203 -0.33 -0.86 1 73.94 93 LYS B O 1
ATOM 2363 N N . PRO B 1 94 ? -13.109 1.874 -1.34 1 73.56 94 PRO B N 1
ATOM 2364 C CA . PRO B 1 94 ? -12.555 2.129 -0.006 1 73.56 94 PRO B CA 1
ATOM 2365 C C . PRO B 1 94 ? -13.586 1.944 1.104 1 73.56 94 PRO B C 1
ATOM 2367 O O . PRO B 1 94 ? -14.797 1.944 0.837 1 73.56 94 PRO B O 1
ATOM 2370 N N . ALA B 1 95 ? -13.102 1.549 2.244 1 63.97 95 ALA B N 1
ATOM 2371 C CA . ALA B 1 95 ? -13.945 1.456 3.428 1 63.97 95 ALA B CA 1
ATOM 2372 C C . ALA B 1 95 ? -14.359 2.842 3.922 1 63.97 95 ALA B C 1
ATOM 2374 O O . ALA B 1 95 ? -14.68 3.02 5.098 1 63.97 95 ALA B O 1
ATOM 2375 N N . LEU B 1 96 ? -14.25 3.768 2.967 1 63.28 96 LEU B N 1
ATOM 2376 C CA . LEU B 1 96 ? -14.602 5.121 3.383 1 63.28 96 LEU B CA 1
ATOM 2377 C C . LEU B 1 96 ? -16.109 5.258 3.564 1 63.28 96 LEU B C 1
ATOM 2379 O O . LEU B 1 96 ? -16.891 4.625 2.846 1 63.28 96 LEU B O 1
ATOM 2383 N N . GLN B 1 97 ? -16.641 5.414 4.777 1 56.59 97 GLN B N 1
ATOM 2384 C CA . GLN B 1 97 ? -18.062 5.441 5.156 1 56.59 97 GLN B CA 1
ATOM 2385 C C . GLN B 1 97 ? -18.891 6.164 4.105 1 56.59 97 GLN B C 1
ATOM 2387 O O . GLN B 1 97 ? -19.922 5.652 3.672 1 56.59 97 GLN B O 1
ATOM 2392 N N . SER B 1 98 ? -18.859 7.457 3.969 1 56.31 98 SER B N 1
ATOM 2393 C CA . SER B 1 98 ? -19.703 8.281 3.115 1 56.31 98 SER B CA 1
ATOM 2394 C C . SER B 1 98 ? -18.875 9.289 2.324 1 56.31 98 SER B C 1
ATOM 2396 O O . SER B 1 98 ? -17.859 9.789 2.814 1 56.31 98 SER B O 1
ATOM 2398 N N . SER B 1 99 ? -19.047 9.203 0.994 1 55.31 99 SER B N 1
ATOM 2399 C CA . SER B 1 99 ? -18.422 10.211 0.135 1 55.31 99 SER B CA 1
ATOM 2400 C C . SER B 1 99 ? -18.438 11.586 0.79 1 55.31 99 SER B C 1
ATOM 2402 O O . SER B 1 99 ? -17.516 12.383 0.592 1 55.31 99 SER B O 1
ATOM 2404 N N . THR B 1 100 ? -19.438 11.789 1.49 1 55.19 100 THR B N 1
ATOM 2405 C CA . THR B 1 100 ? -19.578 13.109 2.094 1 55.19 100 THR B CA 1
ATOM 2406 C C . THR B 1 100 ? -18.547 13.312 3.197 1 55.19 100 THR B C 1
ATOM 2408 O O . THR B 1 100 ? -18.203 14.453 3.535 1 55.19 100 THR B O 1
ATOM 2411 N N . LEU B 1 101 ? -17.984 12.266 3.586 1 62.84 101 LEU B N 1
ATOM 2412 C CA . LEU B 1 101 ? -17.062 12.367 4.715 1 62.84 101 LEU B CA 1
ATOM 2413 C C . LEU B 1 101 ? -15.617 12.164 4.262 1 62.84 101 LEU B C 1
ATOM 2415 O O . LEU B 1 101 ? -14.688 12.312 5.059 1 62.84 101 LEU B O 1
ATOM 2419 N N . THR B 1 102 ? -15.57 12.117 2.949 1 73.44 102 THR B N 1
ATOM 2420 C CA . THR B 1 102 ? -14.242 11.805 2.43 1 73.44 102 THR B CA 1
ATOM 2421 C C . THR B 1 102 ? -13.406 13.07 2.275 1 73.44 102 THR B C 1
ATOM 2423 O O . THR B 1 102 ? -13.859 14.047 1.673 1 73.44 102 THR B O 1
ATOM 2426 N N . PRO B 1 103 ? -12.258 13.07 2.875 1 78.06 103 PRO B N 1
ATOM 2427 C CA . PRO B 1 103 ? -11.375 14.219 2.684 1 78.06 103 PRO B CA 1
ATOM 2428 C C . PRO B 1 103 ? -11.188 14.586 1.212 1 78.06 103 PRO B C 1
ATOM 2430 O O . PRO B 1 103 ? -11.156 13.703 0.352 1 78.06 103 PRO B O 1
ATOM 2433 N N . PRO B 1 104 ? -11.078 15.844 0.936 1 77.12 104 PRO B N 1
ATOM 2434 C CA . PRO B 1 104 ? -11.039 16.328 -0.445 1 77.12 104 PRO B CA 1
ATOM 2435 C C . PRO B 1 104 ? -9.953 15.656 -1.276 1 77.12 104 PRO B C 1
ATOM 2437 O O . PRO B 1 104 ? -10.188 15.297 -2.434 1 77.12 104 PRO B O 1
ATOM 2440 N N . LEU B 1 105 ? -8.812 15.492 -0.732 1 81.38 105 LEU B N 1
ATOM 2441 C CA . LEU B 1 105 ? -7.688 14.945 -1.489 1 81.38 105 LEU B CA 1
ATOM 2442 C C . LEU B 1 105 ? -7.891 13.461 -1.775 1 81.38 105 LEU B C 1
ATOM 2444 O O . LEU B 1 105 ? -7.176 12.883 -2.594 1 81.38 105 LEU B O 1
ATOM 2448 N N . LEU B 1 106 ? -8.906 12.875 -1.188 1 82.62 106 LEU B N 1
ATOM 2449 C CA . LEU B 1 106 ? -9.141 11.445 -1.374 1 82.62 106 LEU B CA 1
ATOM 2450 C C . LEU B 1 106 ? -10.383 11.211 -2.229 1 82.62 106 LEU B C 1
ATOM 2452 O O . LEU B 1 106 ? -10.789 10.062 -2.438 1 82.62 106 LEU B O 1
ATOM 2456 N N . GLN B 1 107 ? -10.969 12.211 -2.656 1 75.44 107 GLN B N 1
ATOM 2457 C CA . GLN B 1 107 ? -12.227 12.086 -3.387 1 75.44 107 GLN B CA 1
ATOM 2458 C C . GLN B 1 107 ? -12.055 11.25 -4.648 1 75.44 107 GLN B C 1
ATOM 2460 O O . GLN B 1 107 ? -12.977 10.555 -5.07 1 75.44 107 GLN B O 1
ATOM 2465 N N . SER B 1 108 ? -10.891 11.328 -5.199 1 70.62 108 SER B N 1
ATOM 2466 C CA . SER B 1 108 ? -10.617 10.57 -6.418 1 70.62 108 SER B CA 1
ATOM 2467 C C . SER B 1 108 ? -10.648 9.07 -6.152 1 70.62 108 SER B C 1
ATOM 2469 O O . SER B 1 108 ? -10.781 8.273 -7.086 1 70.62 108 SER B O 1
ATOM 2471 N N . PHE B 1 109 ? -10.5 8.711 -4.945 1 70.88 109 PHE B N 1
ATOM 2472 C CA . PHE B 1 109 ? -10.469 7.297 -4.594 1 70.88 109 PHE B CA 1
ATOM 2473 C C . PHE B 1 109 ? -11.883 6.762 -4.375 1 70.88 109 PHE B C 1
ATOM 2475 O O . PHE B 1 109 ? -12.078 5.547 -4.266 1 70.88 109 PHE B O 1
ATOM 2482 N N . VAL B 1 110 ? -12.859 7.625 -4.195 1 62.56 110 VAL B N 1
ATOM 2483 C CA . VAL B 1 110 ? -14.234 7.223 -3.92 1 62.56 110 VAL B CA 1
ATOM 2484 C C . VAL B 1 110 ? -15.031 7.18 -5.223 1 62.56 110 VAL B C 1
ATOM 2486 O O . VAL B 1 110 ? -14.844 8.023 -6.102 1 62.56 110 VAL B O 1
ATOM 2489 N N . SER B 1 111 ? -15.305 6.031 -5.758 1 55.62 111 SER B N 1
ATOM 2490 C CA . SER B 1 111 ? -16.047 5.855 -7.004 1 55.62 111 SER B CA 1
ATOM 2491 C C . SER B 1 111 ? -17.266 6.754 -7.051 1 55.62 111 SER B C 1
ATOM 2493 O O . SER B 1 111 ? -17.859 7.055 -6.016 1 55.62 111 SER B O 1
ATOM 2495 N N . SER B 1 112 ? -17.438 7.426 -8.203 1 47.75 112 SER B N 1
ATOM 2496 C CA . SER B 1 112 ? -18.578 8.266 -8.562 1 47.75 112 SER B CA 1
ATOM 2497 C C . SER B 1 112 ? -19.891 7.648 -8.078 1 47.75 112 SER B C 1
ATOM 2499 O O . SER B 1 112 ? -20.859 8.367 -7.816 1 47.75 112 SER B O 1
ATOM 2501 N N . ASP B 1 113 ? -20.016 6.426 -8.125 1 45 113 ASP B N 1
ATOM 2502 C CA . ASP B 1 113 ? -21.359 5.922 -7.84 1 45 113 ASP B CA 1
ATOM 2503 C C . ASP B 1 113 ? -21.734 6.141 -6.375 1 45 113 ASP B C 1
ATOM 2505 O O . ASP B 1 113 ? -22.906 6.121 -6.016 1 45 113 ASP B O 1
ATOM 2509 N N . GLN B 1 114 ? -20.859 6.207 -5.523 1 45.88 114 GLN B N 1
ATOM 2510 C CA . GLN B 1 114 ? -21.219 6.477 -4.133 1 45.88 114 GLN B CA 1
ATOM 2511 C C . GLN B 1 114 ? -21.656 7.93 -3.947 1 45.88 114 GLN B C 1
ATOM 2513 O O . GLN B 1 114 ? -22.281 8.273 -2.943 1 45.88 114 GLN B O 1
ATOM 2518 N N . GLU B 1 115 ? -21.219 8.805 -4.758 1 40.62 115 GLU B N 1
ATOM 2519 C CA . GLU B 1 115 ? -21.719 10.172 -4.676 1 40.62 115 GLU B CA 1
ATOM 2520 C C . GLU B 1 115 ? -23.25 10.195 -4.734 1 40.62 115 GLU B C 1
ATOM 2522 O O . GLU B 1 115 ? -23.891 11.016 -4.082 1 40.62 115 GLU B O 1
ATOM 2527 N N . ASN B 1 116 ? -23.828 9.414 -5.613 1 35.41 116 ASN B N 1
ATOM 2528 C CA . ASN B 1 116 ? -25.234 9.594 -5.918 1 35.41 116 ASN B CA 1
ATOM 2529 C C . ASN B 1 116 ? -26.125 9.023 -4.816 1 35.41 116 ASN B C 1
ATOM 2531 O O . ASN B 1 116 ? -27.328 9.258 -4.797 1 35.41 116 ASN B O 1
ATOM 2535 N N . ARG B 1 117 ? -25.703 8.039 -4.117 1 36.44 117 ARG B N 1
ATOM 2536 C CA . ARG B 1 117 ? -26.734 7.453 -3.262 1 36.44 117 ARG B CA 1
ATOM 2537 C C . ARG B 1 117 ? -27.062 8.367 -2.086 1 36.44 117 ARG B C 1
ATOM 2539 O O . ARG B 1 117 ? -28 8.109 -1.333 1 36.44 117 ARG B O 1
ATOM 2546 N N . ALA B 1 118 ? -26.125 9.164 -1.737 1 34.69 118 ALA B N 1
ATOM 2547 C CA . ALA B 1 118 ? -26.531 10.008 -0.615 1 34.69 118 ALA B CA 1
ATOM 2548 C C . ALA B 1 118 ? -27.578 11.031 -1.044 1 34.69 118 ALA B C 1
ATOM 2550 O O . ALA B 1 118 ? -28.125 11.758 -0.211 1 34.69 118 ALA B O 1
ATOM 2551 N N . SER B 1 119 ? -27.594 11.312 -2.309 1 31.14 119 SER B N 1
ATOM 2552 C CA . SER B 1 119 ? -28.531 12.391 -2.564 1 31.14 119 SER B CA 1
ATOM 2553 C C . SER B 1 119 ? -29.969 11.953 -2.287 1 31.14 119 SER B C 1
ATOM 2555 O O . SER B 1 119 ? -30.891 12.773 -2.27 1 31.14 119 SER B O 1
ATOM 2557 N N . PHE B 1 120 ? -30.234 10.617 -2.518 1 31.45 120 PHE B N 1
ATOM 2558 C CA . PHE B 1 120 ? -31.672 10.469 -2.727 1 31.45 120 PHE B CA 1
ATOM 2559 C C . PHE B 1 120 ? -32.406 10.414 -1.394 1 31.45 120 PHE B C 1
ATOM 2561 O O . PHE B 1 120 ? -33.594 10.156 -1.354 1 31.45 120 PHE B O 1
ATOM 2568 N N . SER B 1 121 ? -31.797 10.023 -0.296 1 30.58 121 SER B N 1
ATOM 2569 C CA . SER B 1 121 ? -33 9.828 0.533 1 30.58 121 SER B CA 1
ATOM 2570 C C . SER B 1 121 ? -33.719 11.141 0.747 1 30.58 121 SER B C 1
ATOM 2572 O O . SER B 1 121 ? -33.219 12.055 1.389 1 30.58 121 SER B O 1
ATOM 2574 N N . PRO B 1 122 ? -34.594 11.516 -0.153 1 30.02 122 PRO B N 1
ATOM 2575 C CA . PRO B 1 122 ? -35.562 12.57 0.156 1 30.02 122 PRO B CA 1
ATOM 2576 C C . PRO B 1 122 ? -36.281 12.344 1.49 1 30.02 122 PRO B C 1
ATOM 2578 O O . PRO B 1 122 ? -36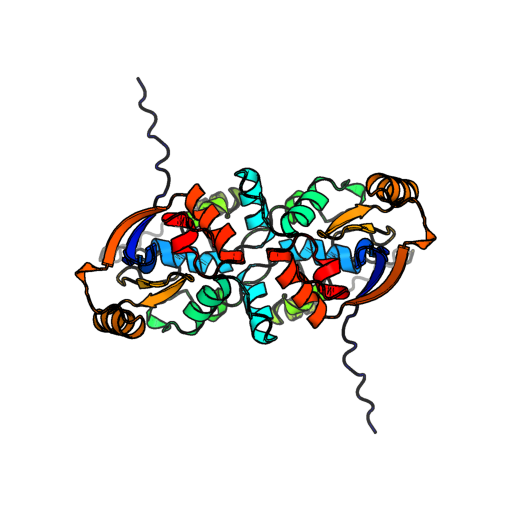.969 11.336 1.666 1 30.02 122 PRO B O 1
ATOM 2581 N N . ALA B 1 123 ? -35.719 12.406 2.633 1 28.08 123 ALA B N 1
ATOM 2582 C CA . ALA B 1 123 ? -36.656 12.484 3.748 1 28.08 123 ALA B CA 1
ATOM 2583 C C . ALA B 1 123 ? -37.781 13.438 3.43 1 28.08 123 ALA B C 1
ATOM 2585 O O . ALA B 1 123 ? -37.562 14.617 3.131 1 28.08 123 ALA B O 1
ATOM 2586 N N . SER B 1 124 ? -38.875 12.914 2.918 1 29.12 124 SER B N 1
ATOM 2587 C CA . SER B 1 124 ? -40.188 13.539 2.773 1 29.12 124 SER B CA 1
ATOM 2588 C C . SER B 1 124 ? -40.562 14.305 4.035 1 29.12 124 SER B C 1
ATOM 2590 O O . SER B 1 124 ? -41.188 15.375 3.953 1 29.12 124 SER B O 1
ATOM 2592 N N . SER B 1 125 ? -40.906 13.555 5.184 1 29.69 125 SER B N 1
ATOM 2593 C CA . SER B 1 125 ? -42.125 14.016 5.871 1 29.69 125 SER B CA 1
ATOM 2594 C C . SER B 1 125 ? -41.875 15.344 6.574 1 29.69 125 SER B C 1
ATOM 2596 O O . SER B 1 125 ? -40.938 15.477 7.352 1 29.69 125 SER B O 1
ATOM 2598 N N . HIS B 1 126 ? -42.375 16.484 6.105 1 25.98 126 HIS B N 1
ATOM 2599 C CA . HIS B 1 126 ? -42.562 17.875 6.516 1 25.98 126 HIS B CA 1
ATOM 2600 C C . HIS B 1 126 ? -43.281 17.969 7.859 1 25.98 126 HIS B C 1
ATOM 2602 O O . HIS B 1 126 ? -43.844 19 8.203 1 25.98 126 HIS B O 1
ATOM 2608 N N . HIS B 1 127 ? -43.5 17 8.742 1 30.22 127 HIS B N 1
ATOM 2609 C CA . HIS B 1 127 ? -44.312 17.547 9.82 1 30.22 127 HIS B CA 1
ATOM 2610 C C . HIS B 1 127 ? -43.625 18.734 10.492 1 30.22 127 HIS B C 1
ATOM 2612 O O . HIS B 1 127 ? -42.469 18.625 10.883 1 30.22 127 HIS B O 1
ATOM 2618 N N . ALA B 1 128 ? -44.125 20.078 10.305 1 27.94 128 ALA B N 1
ATOM 2619 C CA . ALA B 1 128 ? -43.938 21.453 10.734 1 27.94 128 ALA B CA 1
ATOM 2620 C C . ALA B 1 128 ? -43.938 21.562 12.258 1 27.94 128 ALA B C 1
ATOM 2622 O O . ALA B 1 128 ? -44.969 21.922 12.859 1 27.94 128 ALA B O 1
ATOM 2623 N N . HIS B 1 129 ? -43.875 20.594 13.156 1 33.25 129 HIS B N 1
ATOM 2624 C CA . HIS B 1 129 ? -44.062 21.234 14.453 1 33.25 129 HIS B CA 1
ATOM 2625 C C . HIS B 1 129 ? -43.062 22.375 14.641 1 33.25 129 HIS B C 1
ATOM 2627 O O . HIS B 1 129 ? -41.906 22.25 14.281 1 33.25 129 HIS B O 1
ATOM 2633 N N . VAL B 1 130 ? -43.562 23.641 14.766 1 31.06 130 VAL B N 1
ATOM 2634 C CA . VAL B 1 130 ? -43.031 24.969 15.078 1 31.06 130 VAL B CA 1
ATOM 2635 C C . VAL B 1 130 ? -42.094 24.891 16.25 1 31.06 130 VAL B C 1
ATOM 2637 O O . VAL B 1 130 ? -42.5 24.859 17.406 1 31.06 130 VAL B O 1
ATOM 2640 N N . LEU B 1 131 ? -41.5 23.812 16.719 1 31.14 131 LEU B N 1
ATOM 2641 C CA . LEU B 1 131 ? -40.688 24.172 17.859 1 31.14 131 LEU B CA 1
ATOM 2642 C C . LEU B 1 131 ? -39.781 25.375 17.562 1 31.14 131 LEU B C 1
ATOM 2644 O O . LEU B 1 131 ? -39.438 25.625 16.391 1 31.14 131 LEU B O 1
ATOM 2648 N N . GLY B 1 132 ? -39.75 26.438 18.391 1 33.38 132 GLY B N 1
ATOM 2649 C CA . GLY B 1 132 ? -38.906 27.609 18.438 1 33.38 132 GLY B CA 1
ATOM 2650 C C . GLY B 1 132 ? -37.531 27.406 17.797 1 33.38 132 GLY B C 1
ATOM 2651 O O . GLY B 1 132 ? -37 26.312 17.844 1 33.38 132 GLY B O 1
ATOM 2652 N N . TYR B 1 133 ? -37.312 28.219 16.719 1 33 133 TYR B N 1
ATOM 2653 C CA . TYR B 1 133 ? -36.188 28.391 15.789 1 33 133 TYR B CA 1
ATOM 2654 C C . TYR B 1 133 ? -34.875 28.469 16.531 1 33 133 TYR B C 1
ATOM 2656 O O . TYR B 1 133 ? -34.406 29.562 16.906 1 33 133 TYR B O 1
ATOM 2664 N N . THR B 1 134 ? -34.75 28.172 17.891 1 36.03 134 THR B N 1
ATOM 2665 C CA . THR B 1 134 ? -33.344 28.344 18.125 1 36.03 134 THR B CA 1
ATOM 2666 C C . THR B 1 134 ? -32.531 27.734 16.984 1 36.03 134 THR B C 1
ATOM 2668 O O . THR B 1 134 ? -32.688 26.547 16.672 1 36.03 134 THR B O 1
ATOM 2671 N N . THR B 1 135 ? -32.312 28.469 15.875 1 38.03 135 THR B N 1
ATOM 2672 C CA . THR B 1 135 ? -31.438 28.266 14.727 1 38.03 135 THR B CA 1
ATOM 2673 C C . THR B 1 135 ? -30.188 27.469 15.125 1 38.03 135 THR B C 1
ATOM 2675 O O . THR B 1 135 ? -29.141 28.062 15.398 1 38.03 135 THR B O 1
ATOM 2678 N N . SER B 1 136 ? -30.172 26.828 16.25 1 39.25 136 SER B N 1
ATOM 2679 C CA . SER B 1 136 ? -28.906 26.094 16.359 1 39.25 136 SER B CA 1
ATOM 2680 C C . SER B 1 136 ? -28.562 25.391 15.055 1 39.25 136 SER B C 1
ATOM 2682 O O . SER B 1 136 ? -29.344 24.547 14.578 1 39.25 136 SER B O 1
ATOM 2684 N N . GLN B 1 137 ? -28.125 26.203 14.039 1 41.75 137 GLN B N 1
ATOM 2685 C CA . GLN B 1 137 ? -27.547 25.562 12.867 1 41.75 137 GLN B CA 1
ATOM 2686 C C . GLN B 1 137 ? -27.078 24.141 13.203 1 41.75 137 GLN B C 1
ATOM 2688 O O . GLN B 1 137 ? -26.531 23.906 14.281 1 41.75 137 GLN B O 1
ATOM 2693 N N . PRO B 1 138 ? -27.734 23.188 12.812 1 47.09 138 PRO B N 1
ATOM 2694 C CA . PRO B 1 138 ? -27.188 21.859 13.047 1 47.09 138 PRO B CA 1
ATOM 2695 C C . PRO B 1 138 ? -25.656 21.844 13.023 1 47.09 138 PRO B C 1
ATOM 2697 O O . PRO B 1 138 ? -25.047 22.625 12.289 1 47.09 138 PRO B O 1
ATOM 2700 N N . PRO B 1 139 ? -24.984 21.781 14.219 1 48.31 139 PRO B N 1
ATOM 2701 C CA . PRO B 1 139 ? -23.516 21.797 14.219 1 48.31 139 PRO B CA 1
ATOM 2702 C C . PRO B 1 139 ? -22.922 21.25 12.922 1 48.31 139 PRO B C 1
ATOM 2704 O O . PRO B 1 139 ? -23.391 20.25 12.383 1 48.31 139 PRO B O 1
ATOM 2707 N N . VAL B 1 140 ? -22.625 22.109 11.977 1 51.06 140 VAL B N 1
ATOM 2708 C CA . VAL B 1 140 ? -21.844 21.719 10.805 1 51.06 140 VAL B CA 1
ATOM 2709 C C . VAL B 1 140 ? -20.969 20.516 11.148 1 51.06 140 VAL B C 1
ATOM 2711 O O . VAL B 1 140 ? -20.094 20.609 12.008 1 51.06 140 VAL B O 1
ATOM 2714 N N . LEU B 1 141 ? -21.531 19.391 11.086 1 61.19 141 LEU B N 1
ATOM 2715 C CA . LEU B 1 141 ? -20.812 18.156 11.352 1 61.19 141 LEU B CA 1
ATOM 2716 C C . LEU B 1 141 ? -19.453 18.156 10.641 1 61.19 141 LEU B C 1
ATOM 2718 O O . LEU B 1 141 ? -19.391 18.297 9.414 1 61.19 141 LEU B O 1
ATOM 2722 N N . GLU B 1 142 ? -18.453 18.656 11.32 1 74.56 142 GLU B N 1
ATOM 2723 C CA . GLU B 1 142 ? -17.094 18.625 10.812 1 74.56 142 GLU B CA 1
ATOM 2724 C C . GLU B 1 142 ? -16.781 17.297 10.141 1 74.56 142 GLU B C 1
ATOM 2726 O O . GLU B 1 142 ? -17.047 16.234 10.695 1 74.56 142 GLU B O 1
ATOM 2731 N N . LYS B 1 143 ? -16.562 17.312 8.859 1 77 143 LYS B N 1
ATOM 2732 C CA . LYS B 1 143 ? -16.219 16.125 8.078 1 77 143 LYS B CA 1
ATOM 2733 C C . LYS B 1 143 ? -14.758 15.734 8.289 1 77 143 LYS B C 1
ATOM 2735 O O . LYS B 1 143 ? -13.93 16.578 8.641 1 77 143 LYS B O 1
ATOM 2740 N N . GLY B 1 144 ? -14.508 14.414 8.164 1 86.75 144 GLY B N 1
ATOM 2741 C CA . GLY B 1 144 ? -13.141 13.922 8.305 1 86.75 144 GLY B CA 1
ATOM 2742 C C . GLY B 1 144 ? -12.906 13.172 9.594 1 86.75 144 GLY B C 1
ATOM 2743 O O . GLY B 1 144 ? -13.82 12.531 10.125 1 86.75 144 GLY B O 1
ATOM 2744 N N . TYR B 1 145 ? -11.68 13.219 10.023 1 89.25 145 TYR B N 1
ATOM 2745 C CA . TYR B 1 145 ? -11.305 12.344 11.125 1 89.25 145 TYR B CA 1
ATOM 2746 C C . TYR B 1 145 ? -10.883 13.148 12.352 1 89.25 145 TYR B C 1
ATOM 2748 O O . TYR B 1 145 ? -11.188 12.766 13.484 1 89.25 145 TYR B O 1
ATOM 2756 N N . VAL B 1 146 ? -10.25 14.25 12.102 1 91.5 146 VAL B N 1
ATOM 2757 C CA . VAL B 1 146 ? -9.656 14.961 13.234 1 91.5 146 VAL B CA 1
ATOM 2758 C C . VAL B 1 146 ? -10.32 16.328 13.383 1 91.5 146 VAL B C 1
ATOM 2760 O O . VAL B 1 146 ? -11.016 16.797 12.477 1 91.5 146 VAL B O 1
ATOM 2763 N N . ARG B 1 147 ? -10.047 16.953 14.484 1 89.69 147 ARG B N 1
ATOM 2764 C CA . ARG B 1 147 ? -10.617 18.266 14.781 1 89.69 147 ARG B CA 1
ATOM 2765 C C . ARG B 1 147 ? -9.914 19.359 13.992 1 89.69 147 ARG B C 1
ATOM 2767 O O . ARG B 1 147 ? -8.688 19.359 13.867 1 89.69 147 ARG B O 1
ATOM 2774 N N . GLY B 1 148 ? -10.664 20.297 13.477 1 87.38 148 GLY B N 1
ATOM 2775 C CA . GLY B 1 148 ? -10.156 21.328 12.594 1 87.38 148 GLY B CA 1
ATOM 2776 C C . GLY B 1 148 ? -9.594 22.531 13.344 1 87.38 148 GLY B C 1
ATOM 2777 O O . GLY B 1 148 ? -8.875 23.344 12.773 1 87.38 148 GLY B O 1
ATOM 2778 N N . VAL B 1 149 ? -9.781 22.719 14.57 1 82.38 149 VAL B N 1
ATOM 2779 C CA . VAL B 1 149 ? -9.328 23.875 15.336 1 82.38 149 VAL B CA 1
ATOM 2780 C C . VAL B 1 149 ? -7.859 23.703 15.711 1 82.38 149 VAL B C 1
ATOM 2782 O O . VAL B 1 149 ? -7.195 24.672 16.094 1 82.38 149 VAL B O 1
ATOM 2785 N N . VAL B 1 150 ? -7.391 22.516 15.547 1 86.69 150 VAL B N 1
ATOM 2786 C CA . VAL B 1 150 ? -6.039 22.172 15.969 1 86.69 150 VAL B CA 1
ATOM 2787 C C . VAL B 1 150 ? -5.09 22.234 14.773 1 86.69 150 VAL B C 1
ATOM 2789 O O . VAL B 1 150 ? -5.453 21.859 13.656 1 86.69 150 VAL B O 1
ATOM 2792 N N . THR B 1 151 ? -3.977 22.844 15.016 1 91.88 151 THR B N 1
ATOM 2793 C CA . THR B 1 151 ? -2.875 22.719 14.062 1 91.88 151 THR B CA 1
ATOM 2794 C C . THR B 1 151 ? -2.006 21.516 14.391 1 91.88 151 THR B C 1
ATOM 2796 O O . THR B 1 151 ? -1.734 21.234 15.562 1 91.88 151 THR B O 1
ATOM 2799 N N . TYR B 1 152 ? -1.576 20.875 13.391 1 95.44 152 TYR B N 1
ATOM 2800 C CA . TYR B 1 152 ? -0.812 19.641 13.602 1 95.44 152 TYR B CA 1
ATOM 2801 C C . TYR B 1 152 ? 0.614 19.797 13.078 1 95.44 152 TYR B C 1
ATOM 2803 O O . TYR B 1 152 ? 0.864 20.562 12.148 1 95.44 152 TYR B O 1
ATOM 2811 N N . MET B 1 153 ? 1.469 19.172 13.711 1 95.69 153 MET B N 1
ATOM 2812 C CA . MET B 1 153 ? 2.836 18.984 13.234 1 95.69 153 MET B CA 1
ATOM 2813 C C . MET B 1 153 ? 2.969 17.672 12.469 1 95.69 153 MET B C 1
ATOM 2815 O O . MET B 1 153 ? 2.586 16.609 12.977 1 95.69 153 MET B O 1
ATOM 2819 N N . VAL B 1 154 ? 3.447 17.719 11.273 1 96.88 154 VAL B N 1
ATOM 282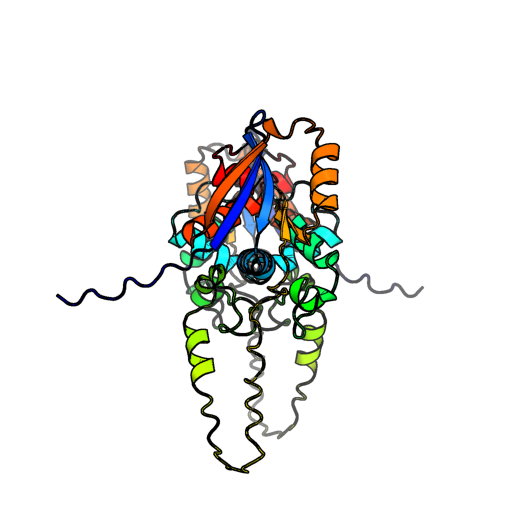0 C CA . VAL B 1 154 ? 3.723 16.531 10.469 1 96.88 154 VAL B CA 1
ATOM 2821 C C . VAL B 1 154 ? 5.219 16.438 10.172 1 96.88 154 VAL B C 1
ATOM 2823 O O . VAL B 1 154 ? 5.785 17.344 9.539 1 96.88 154 VAL B O 1
ATOM 2826 N N . MET B 1 155 ? 5.828 15.414 10.57 1 96.56 155 MET B N 1
ATOM 2827 C CA . MET B 1 155 ? 7.262 15.227 10.391 1 96.56 155 MET B CA 1
ATOM 2828 C C . MET B 1 155 ? 7.582 14.805 8.961 1 96.56 155 MET B C 1
ATOM 2830 O O . MET B 1 155 ? 6.68 14.484 8.188 1 96.56 155 MET B O 1
ATOM 2834 N N . ASP B 1 156 ? 8.867 14.75 8.672 1 96.12 156 ASP B N 1
ATOM 2835 C CA . ASP B 1 156 ? 9.328 14.383 7.336 1 96.12 156 ASP B CA 1
ATOM 2836 C C . ASP B 1 156 ? 8.883 12.969 6.973 1 96.12 156 ASP B C 1
ATOM 2838 O O . ASP B 1 156 ? 8.688 12.656 5.797 1 96.12 156 ASP B O 1
ATOM 2842 N N . ASP B 1 157 ? 8.758 12.094 7.918 1 95.44 157 ASP B N 1
ATOM 2843 C CA . ASP B 1 157 ? 8.336 10.719 7.715 1 95.44 157 ASP B CA 1
ATOM 2844 C C . ASP B 1 157 ? 6.82 10.578 7.867 1 95.44 157 ASP B C 1
ATOM 2846 O O . ASP B 1 157 ? 6.312 9.477 8.078 1 95.44 157 ASP B O 1
ATOM 2850 N N . LEU B 1 158 ? 6.066 11.648 8.023 1 97.31 158 LEU B N 1
ATOM 2851 C CA . LEU B 1 158 ? 4.613 11.766 8.023 1 97.31 158 LEU B CA 1
ATOM 2852 C C . LEU B 1 158 ? 4.047 11.445 9.398 1 97.31 158 LEU B C 1
ATOM 2854 O O . LEU B 1 158 ? 2.838 11.242 9.547 1 97.31 158 LEU B O 1
ATOM 2858 N N . THR B 1 159 ? 4.93 11.391 10.43 1 96.69 159 THR B N 1
ATOM 2859 C CA . THR B 1 159 ? 4.41 11.328 11.789 1 96.69 159 THR B CA 1
ATOM 2860 C C . THR B 1 159 ? 3.572 12.562 12.109 1 96.69 159 THR B C 1
ATOM 2862 O O . THR B 1 159 ? 3.979 13.688 11.812 1 96.69 159 THR B O 1
ATOM 2865 N N . VAL B 1 160 ? 2.436 12.352 12.703 1 96.44 160 VAL B N 1
ATOM 2866 C CA . VAL B 1 160 ? 1.506 13.438 12.992 1 96.44 160 VAL B CA 1
ATOM 2867 C C . VAL B 1 160 ? 1.354 13.594 14.508 1 96.44 160 VAL B C 1
ATOM 2869 O O . VAL B 1 160 ? 1.172 12.609 15.227 1 96.44 160 VAL B O 1
ATOM 2872 N N . LYS B 1 161 ? 1.439 14.758 14.961 1 94.56 161 LYS B N 1
ATOM 2873 C CA . LYS B 1 161 ? 1.193 15.109 16.359 1 94.56 161 LYS B CA 1
ATOM 2874 C C . LYS B 1 161 ? 0.568 16.5 16.469 1 94.56 161 LYS B C 1
ATOM 2876 O O . LYS B 1 161 ? 0.806 17.359 15.625 1 94.56 161 LYS B O 1
ATOM 2881 N N . PRO B 1 162 ? -0.279 16.656 17.453 1 92.25 162 PRO B N 1
ATOM 2882 C CA . PRO B 1 162 ? -0.715 18.031 17.688 1 92.25 162 PRO B CA 1
ATOM 2883 C C . PRO B 1 162 ? 0.452 18.984 17.906 1 92.25 162 PRO B C 1
ATOM 2885 O O . PRO B 1 162 ? 1.45 18.625 18.531 1 92.25 162 PRO B O 1
ATOM 2888 N N . MET B 1 163 ? 0.234 20.125 17.375 1 90 163 MET B N 1
ATOM 2889 C CA . MET B 1 163 ? 1.336 21.078 17.438 1 90 163 MET B CA 1
ATOM 2890 C C . MET B 1 163 ? 1.289 21.891 18.734 1 90 163 MET B C 1
ATOM 2892 O O . MET B 1 163 ? 0.212 22.281 19.203 1 90 163 MET B O 1
ATOM 2896 N N . SER B 1 164 ? 2.469 22 19.359 1 86.69 164 SER B N 1
ATOM 2897 C CA . SER B 1 164 ? 2.703 22.953 20.438 1 86.69 164 SER B CA 1
ATOM 2898 C C . SER B 1 164 ? 4.043 23.656 20.25 1 86.69 164 SER B C 1
ATOM 2900 O O . SER B 1 164 ? 4.961 23.125 19.641 1 86.69 164 SER B O 1
ATOM 2902 N N . THR B 1 165 ? 4.043 24.891 20.75 1 83.94 165 THR B N 1
ATOM 2903 C CA . THR B 1 165 ? 5.277 25.656 20.641 1 83.94 165 THR B CA 1
ATOM 2904 C C . THR B 1 165 ? 6.43 24.938 21.328 1 83.94 165 THR B C 1
ATOM 2906 O O . THR B 1 165 ? 7.543 24.875 20.797 1 83.94 165 THR B O 1
ATOM 2909 N N . ILE B 1 166 ? 6.176 24.375 22.406 1 83.69 166 ILE B N 1
ATOM 2910 C CA . ILE B 1 166 ? 7.195 23.656 23.156 1 83.69 166 ILE B CA 1
ATOM 2911 C C . ILE B 1 166 ? 7.695 22.453 22.359 1 83.69 166 ILE B C 1
ATOM 2913 O O . ILE B 1 166 ? 8.898 22.234 22.25 1 83.69 166 ILE B O 1
ATOM 2917 N N . SER B 1 167 ? 6.727 21.719 21.812 1 84.12 167 SER B N 1
ATOM 2918 C CA . SER B 1 167 ? 7.098 20.547 21.016 1 84.12 167 SER B CA 1
ATOM 2919 C C . SER B 1 167 ? 7.965 20.938 19.828 1 84.12 167 SER B C 1
ATOM 2921 O O . SER B 1 167 ? 8.898 20.219 19.469 1 84.12 167 SER B O 1
ATOM 2923 N N . CYS B 1 168 ? 7.703 22.016 19.281 1 86.25 168 CYS B N 1
ATOM 2924 C CA . CYS B 1 168 ? 8.469 22.5 18.141 1 86.25 168 CYS B CA 1
ATOM 2925 C C . CYS B 1 168 ? 9.906 22.812 18.531 1 86.25 168 CYS B C 1
ATOM 2927 O O . CYS B 1 168 ? 10.844 22.375 17.859 1 86.25 168 CYS B O 1
ATOM 2929 N N . ILE B 1 169 ? 10.055 23.5 19.578 1 87.12 169 ILE B N 1
ATOM 2930 C CA . ILE B 1 169 ? 11.367 23.906 20.062 1 87.12 169 ILE B CA 1
ATOM 2931 C C . ILE B 1 169 ? 12.164 22.688 20.5 1 87.12 169 ILE B C 1
ATOM 2933 O O . ILE B 1 169 ? 13.352 22.562 20.203 1 87.12 169 ILE B O 1
ATOM 2937 N N . THR B 1 170 ? 11.477 21.828 21.234 1 87.88 170 THR B N 1
ATOM 2938 C CA . THR B 1 170 ? 12.125 20.609 21.688 1 87.88 170 THR B CA 1
ATOM 2939 C C . THR B 1 170 ? 12.633 19.797 20.5 1 87.88 170 THR B C 1
ATOM 2941 O O . THR B 1 170 ? 13.734 19.25 20.547 1 87.88 170 THR B O 1
ATOM 2944 N N . LEU B 1 171 ? 11.836 19.766 19.469 1 88.19 171 LEU B N 1
ATOM 2945 C CA . LEU B 1 171 ? 12.242 19.047 18.281 1 88.19 171 LEU B CA 1
ATOM 2946 C C . LEU B 1 171 ? 13.492 19.672 17.656 1 88.19 171 LEU B C 1
ATOM 2948 O O . LEU B 1 171 ? 14.43 18.969 17.297 1 88.19 171 LEU B O 1
ATOM 2952 N N . LEU B 1 172 ? 13.539 20.938 17.531 1 88.88 172 LEU B N 1
ATOM 2953 C CA . LEU B 1 172 ? 14.703 21.641 16.984 1 88.88 172 LEU B CA 1
ATOM 2954 C C . LEU B 1 172 ? 15.953 21.328 17.797 1 88.88 172 LEU B C 1
ATOM 2956 O O . LEU B 1 172 ? 17.031 21.094 17.234 1 88.88 172 LEU B O 1
ATOM 2960 N N . ASN B 1 173 ? 15.773 21.281 19.031 1 89.12 173 ASN B N 1
ATOM 2961 C CA . ASN B 1 173 ? 16.891 20.953 19.922 1 89.12 173 ASN B CA 1
ATOM 2962 C C . ASN B 1 173 ? 17.391 19.531 19.703 1 89.12 173 ASN B C 1
ATOM 2964 O O . ASN B 1 173 ? 18.594 19.281 19.656 1 89.12 173 ASN B O 1
ATOM 2968 N N . THR B 1 174 ? 16.438 18.656 19.688 1 88.62 174 THR B N 1
ATOM 2969 C CA . THR B 1 174 ? 16.766 17.25 19.484 1 88.62 174 THR B CA 1
ATOM 2970 C C . THR B 1 174 ? 17.531 17.062 18.172 1 88.62 174 THR B C 1
ATOM 2972 O O . THR B 1 174 ? 18.422 16.219 18.094 1 88.62 174 THR B O 1
ATOM 2975 N N . LEU B 1 175 ? 17.219 17.828 17.188 1 88.31 175 LEU B N 1
ATOM 2976 C CA . LEU B 1 175 ? 17.844 17.719 15.867 1 88.31 175 LEU B CA 1
ATOM 2977 C C . LEU B 1 175 ? 19.109 18.562 15.797 1 88.31 175 LEU B C 1
ATOM 2979 O O . LEU B 1 175 ? 19.75 18.656 14.742 1 88.31 175 LEU B O 1
ATOM 2983 N N . ASN B 1 176 ? 19.438 19.172 16.875 1 88.38 176 ASN B N 1
ATOM 2984 C CA . ASN B 1 176 ? 20.641 19.984 17.016 1 88.38 176 ASN B CA 1
ATOM 2985 C C . ASN B 1 176 ? 20.625 21.172 16.062 1 88.38 176 ASN B C 1
ATOM 2987 O O . ASN B 1 176 ? 21.656 21.516 15.484 1 88.38 176 ASN B O 1
ATOM 2991 N N . ILE B 1 177 ? 19.469 21.656 15.844 1 88.81 177 ILE B N 1
ATOM 2992 C CA . ILE B 1 177 ? 19.312 22.922 15.117 1 88.81 177 ILE B CA 1
ATOM 2993 C C . ILE B 1 177 ? 19.297 24.078 16.109 1 88.81 177 ILE B C 1
ATOM 2995 O O . ILE B 1 177 ? 18.266 24.375 16.703 1 88.81 177 ILE B O 1
ATOM 2999 N N . LYS B 1 178 ? 20.391 24.641 16.297 1 84.75 178 LYS B N 1
ATOM 3000 C CA . LYS B 1 178 ? 20.562 25.625 17.359 1 84.75 178 LYS B CA 1
ATOM 3001 C C . LYS B 1 178 ? 20.328 27.047 16.844 1 84.75 178 LYS B C 1
ATOM 3003 O O . LYS B 1 178 ? 19.969 27.938 17.625 1 84.75 178 LYS B O 1
ATOM 3008 N N . ASP B 1 179 ? 20.578 27.156 15.594 1 87.38 179 ASP B N 1
ATOM 3009 C CA . ASP B 1 179 ? 20.406 28.469 14.992 1 87.38 179 ASP B CA 1
ATOM 3010 C C . ASP B 1 179 ? 19.109 28.547 14.195 1 87.38 179 ASP B C 1
ATOM 3012 O O . ASP B 1 179 ? 18.969 27.891 13.156 1 87.38 179 ASP B O 1
ATOM 3016 N N . ILE B 1 180 ? 18.234 29.344 14.656 1 84.44 180 ILE B N 1
ATOM 3017 C CA . ILE B 1 180 ? 16.938 29.5 14.023 1 84.44 180 ILE B CA 1
ATOM 3018 C C . ILE B 1 180 ? 17.109 30.062 12.609 1 84.44 180 ILE B C 1
ATOM 3020 O O . ILE B 1 180 ? 16.266 29.828 11.734 1 84.44 180 ILE B O 1
ATOM 3024 N N . GLY B 1 181 ? 18.172 30.797 12.398 1 89.25 181 GLY B N 1
ATOM 3025 C CA . GLY B 1 181 ? 18.453 31.328 11.078 1 89.25 181 GLY B CA 1
ATOM 3026 C C . GLY B 1 181 ? 18.797 30.25 10.062 1 89.25 181 GLY B C 1
ATOM 3027 O O . GLY B 1 181 ? 18.797 30.5 8.859 1 89.25 181 GLY B O 1
ATOM 3028 N N . SER B 1 182 ? 19.062 29.109 10.531 1 92.06 182 SER B N 1
ATOM 3029 C CA . SER B 1 182 ? 19.453 28 9.664 1 92.06 182 SER B CA 1
ATOM 3030 C C . SER B 1 182 ? 18.234 27.297 9.078 1 92.06 182 SER B C 1
ATOM 3032 O O . SER B 1 182 ? 18.375 26.438 8.211 1 92.06 182 SER B O 1
ATOM 3034 N N . VAL B 1 183 ? 17.094 27.688 9.594 1 93.44 183 VAL B N 1
ATOM 3035 C CA . VAL B 1 183 ? 15.867 27.078 9.086 1 93.44 183 VAL B CA 1
ATOM 3036 C C . VAL B 1 183 ? 15.062 28.109 8.305 1 93.44 183 VAL B C 1
ATOM 3038 O O . VAL B 1 183 ? 15.242 29.312 8.484 1 93.44 183 VAL B O 1
ATOM 3041 N N . GLN B 1 184 ? 14.227 27.641 7.422 1 94.44 184 GLN B N 1
ATOM 3042 C CA . GLN B 1 184 ? 13.383 28.531 6.633 1 94.44 184 GLN B CA 1
ATOM 3043 C C . GLN B 1 184 ? 12 27.922 6.41 1 94.44 184 GLN B C 1
ATOM 3045 O O . GLN B 1 184 ? 11.852 26.703 6.367 1 94.44 184 GLN B O 1
ATOM 3050 N N . GLU B 1 185 ? 11.047 28.781 6.285 1 94.19 185 GLU B N 1
ATOM 3051 C CA . GLU B 1 185 ? 9.68 28.375 5.969 1 94.19 185 GLU B CA 1
ATOM 3052 C C . GLU B 1 185 ? 9.469 28.266 4.461 1 94.19 185 GLU B C 1
ATOM 3054 O O . GLU B 1 185 ? 9.953 29.109 3.701 1 94.19 185 GLU B O 1
ATOM 3059 N N . LYS B 1 186 ? 8.859 27.281 4.035 1 95.19 186 LYS B N 1
ATOM 3060 C CA . LYS B 1 186 ? 8.438 27.109 2.646 1 95.19 186 LYS B CA 1
ATOM 3061 C C . LYS B 1 186 ? 6.969 26.703 2.559 1 95.19 186 LYS B C 1
ATOM 3063 O O . LYS B 1 186 ? 6.559 25.703 3.137 1 95.19 186 LYS B O 1
ATOM 3068 N N . LYS B 1 187 ? 6.195 27.516 1.897 1 95.25 187 LYS B N 1
ATOM 3069 C CA . LYS B 1 187 ? 4.785 27.188 1.688 1 95.25 187 LYS B CA 1
ATOM 3070 C C . LYS B 1 187 ? 4.594 26.344 0.431 1 95.25 187 LYS B C 1
ATOM 3072 O O . LYS B 1 187 ? 5.129 26.672 -0.631 1 95.25 187 LYS B O 1
ATOM 3077 N N . VAL B 1 188 ? 3.9 25.297 0.595 1 95.31 188 VAL B N 1
ATOM 3078 C CA . VAL B 1 188 ? 3.664 24.438 -0.552 1 95.31 188 VAL B CA 1
ATOM 3079 C C . VAL B 1 188 ? 2.172 24.141 -0.678 1 95.31 188 VAL B C 1
ATOM 3081 O O . VAL B 1 188 ? 1.424 24.266 0.294 1 95.31 188 VAL B O 1
ATOM 3084 N N . GLU B 1 189 ? 1.795 23.812 -1.831 1 94.31 189 GLU B N 1
ATOM 3085 C CA . GLU B 1 189 ? 0.416 23.438 -2.131 1 94.31 189 GLU B CA 1
ATOM 3086 C C . GLU B 1 189 ? 0.328 22 -2.629 1 94.31 189 GLU B C 1
ATOM 3088 O O . GLU B 1 189 ? 1.181 21.562 -3.398 1 94.31 189 GLU B O 1
ATOM 3093 N N . ILE B 1 190 ? -0.688 21.344 -2.174 1 93.56 190 ILE B N 1
ATOM 3094 C CA . ILE B 1 190 ? -0.893 19.953 -2.549 1 93.56 190 ILE B CA 1
ATOM 3095 C C . ILE B 1 190 ? -2.176 19.828 -3.365 1 93.56 190 ILE B C 1
ATOM 3097 O O . ILE B 1 190 ? -3.271 20.078 -2.859 1 93.56 190 ILE B O 1
ATOM 3101 N N . ASP B 1 191 ? -2.084 19.516 -4.535 1 90 191 ASP B N 1
ATOM 3102 C CA . ASP B 1 191 ? -3.211 19.141 -5.383 1 90 191 ASP B CA 1
ATOM 3103 C C . ASP B 1 191 ? -3.299 17.625 -5.547 1 90 191 ASP B C 1
ATOM 3105 O O . ASP B 1 191 ? -2.594 16.875 -4.863 1 90 191 ASP B O 1
ATOM 3109 N N . ILE B 1 192 ? -4.105 17.203 -6.387 1 84.69 192 ILE B N 1
ATOM 3110 C CA . ILE B 1 192 ? -4.355 15.781 -6.555 1 84.69 192 ILE B CA 1
ATOM 3111 C C . ILE B 1 192 ? -3.08 15.086 -7.039 1 84.69 192 ILE B C 1
ATOM 3113 O O . ILE B 1 192 ? -2.723 14.016 -6.547 1 84.69 192 ILE B O 1
ATOM 3117 N N . LYS B 1 193 ? -2.396 15.656 -7.977 1 86.62 193 LYS B N 1
ATOM 3118 C CA . LYS B 1 193 ? -1.172 15.062 -8.5 1 86.62 193 LYS B CA 1
ATOM 3119 C C . LYS B 1 193 ? -0.108 14.945 -7.414 1 86.62 193 LYS B C 1
ATOM 3121 O O . LYS B 1 193 ? 0.534 13.898 -7.277 1 86.62 193 LYS B O 1
ATOM 3126 N N . LYS B 1 194 ? 0.066 15.945 -6.676 1 91.19 194 LYS B N 1
ATOM 3127 C CA . LYS B 1 194 ? 1.043 15.93 -5.59 1 91.19 194 LYS B CA 1
ATOM 3128 C C . LYS B 1 194 ? 0.635 14.945 -4.5 1 91.19 194 LYS B C 1
ATOM 3130 O O . LYS B 1 194 ? 1.489 14.305 -3.881 1 91.19 194 LYS B O 1
ATOM 3135 N N . SER B 1 195 ? -0.643 14.906 -4.285 1 92.12 195 SER B N 1
ATOM 3136 C CA . SER B 1 195 ? -1.12 13.93 -3.311 1 92.12 195 SER B CA 1
ATOM 3137 C C . SER B 1 195 ? -0.762 12.516 -3.732 1 92.12 195 SER B C 1
ATOM 3139 O O . SER B 1 195 ? -0.367 11.695 -2.9 1 92.12 195 SER B O 1
ATOM 3141 N N . LEU B 1 196 ? -0.887 12.203 -4.984 1 89.62 196 LEU B N 1
ATOM 3142 C CA . LEU B 1 196 ? -0.534 10.883 -5.496 1 89.62 196 LEU B CA 1
ATOM 3143 C C . LEU B 1 196 ? 0.967 10.633 -5.375 1 89.62 196 LEU B C 1
ATOM 3145 O O . LEU B 1 196 ? 1.395 9.523 -5.051 1 89.62 196 LEU B O 1
ATOM 3149 N N . GLU B 1 197 ? 1.702 11.617 -5.652 1 91.75 197 GLU B N 1
ATOM 3150 C CA . GLU B 1 197 ? 3.146 11.508 -5.465 1 91.75 197 GLU B CA 1
ATOM 3151 C C . GLU B 1 197 ? 3.492 11.203 -4.012 1 91.75 197 GLU B C 1
ATOM 3153 O O . GLU B 1 197 ? 4.355 10.367 -3.732 1 91.75 197 GLU B O 1
ATOM 3158 N N . LEU B 1 198 ? 2.84 11.898 -3.129 1 93.81 198 LEU B N 1
ATOM 3159 C CA . LEU B 1 198 ? 3.037 11.672 -1.701 1 93.81 198 LEU B CA 1
ATOM 3160 C C . LEU B 1 198 ? 2.736 10.219 -1.339 1 93.81 198 LEU B C 1
ATOM 3162 O O . LEU B 1 198 ? 3.492 9.594 -0.59 1 93.81 198 LEU B O 1
ATOM 3166 N N . ILE B 1 199 ? 1.654 9.742 -1.88 1 92.06 199 ILE B N 1
ATOM 3167 C CA . ILE B 1 199 ? 1.259 8.359 -1.622 1 92.06 199 ILE B CA 1
ATOM 3168 C C . ILE B 1 199 ? 2.342 7.41 -2.125 1 92.06 199 ILE B C 1
ATOM 3170 O O . ILE B 1 199 ? 2.803 6.535 -1.386 1 92.06 199 ILE B O 1
ATOM 3174 N N . LYS B 1 200 ? 2.73 7.617 -3.322 1 89.75 200 LYS B N 1
ATOM 3175 C CA . LYS B 1 200 ? 3.744 6.758 -3.928 1 89.75 200 LYS B CA 1
ATOM 3176 C C . LYS B 1 200 ? 5.027 6.754 -3.1 1 89.75 200 LYS B C 1
ATOM 3178 O O . LYS B 1 200 ? 5.555 5.688 -2.773 1 89.75 200 LYS B O 1
ATOM 3183 N N . VAL B 1 201 ? 5.516 7.848 -2.734 1 91.44 201 VAL B N 1
ATOM 3184 C CA . VAL B 1 201 ? 6.785 7.988 -2.031 1 91.44 201 VAL B CA 1
ATOM 3185 C C . VAL B 1 201 ? 6.652 7.445 -0.61 1 91.44 201 VAL B C 1
ATOM 3187 O O . VAL B 1 201 ? 7.594 6.859 -0.074 1 91.44 201 VAL B O 1
ATOM 3190 N N . SER B 1 202 ? 5.516 7.598 -0.007 1 93.12 202 SER B N 1
ATOM 3191 C CA . SER B 1 202 ? 5.305 7.188 1.378 1 93.12 202 SER B CA 1
ATOM 3192 C C . SER B 1 202 ? 5.414 5.672 1.527 1 93.12 202 SER B C 1
ATOM 3194 O O . SER B 1 202 ? 5.625 5.168 2.631 1 93.12 202 SER B O 1
ATOM 3196 N N . LEU B 1 203 ? 5.25 4.938 0.494 1 86.75 203 LEU B N 1
ATOM 3197 C CA . LEU B 1 203 ? 5.289 3.48 0.527 1 86.75 203 LEU B CA 1
ATOM 3198 C C . LEU B 1 203 ? 6.695 2.98 0.837 1 86.75 203 LEU B C 1
ATOM 3200 O O . LEU B 1 203 ? 6.867 1.901 1.409 1 86.75 203 LEU B O 1
ATOM 3204 N N . ASP B 1 204 ? 7.711 3.791 0.593 1 85.69 204 ASP B N 1
ATOM 3205 C CA . ASP B 1 204 ? 9.055 3.236 0.736 1 85.69 204 ASP B CA 1
ATOM 3206 C C . ASP B 1 204 ? 9.992 4.246 1.389 1 85.69 204 ASP B C 1
ATOM 3208 O O . ASP B 1 204 ? 11.062 3.875 1.882 1 85.69 204 ASP B O 1
ATOM 3212 N N . SER B 1 205 ? 9.656 5.457 1.366 1 89.38 205 SER B N 1
ATOM 3213 C CA . SER B 1 205 ? 10.562 6.492 1.855 1 89.38 205 SER B CA 1
ATOM 3214 C C . SER B 1 205 ? 10.266 6.844 3.309 1 89.38 205 SER B C 1
ATOM 3216 O O . SER B 1 205 ? 9.109 6.793 3.742 1 89.38 205 SER B O 1
ATOM 3218 N N . THR B 1 206 ? 11.336 7.273 4.012 1 92.38 206 THR B N 1
ATOM 3219 C CA . THR B 1 206 ? 11.172 7.773 5.371 1 92.38 206 THR B CA 1
ATOM 3220 C C . THR B 1 206 ? 11.367 9.289 5.418 1 92.38 206 THR B C 1
ATOM 3222 O O . THR B 1 206 ? 11.367 9.883 6.496 1 92.38 206 THR B O 1
ATOM 3225 N N . THR B 1 207 ? 11.648 9.844 4.316 1 95.12 207 THR B N 1
ATOM 3226 C CA . THR B 1 207 ? 11.773 11.289 4.188 1 95.12 207 THR B CA 1
ATOM 3227 C C . THR B 1 207 ? 10.852 11.812 3.09 1 95.12 207 THR B C 1
ATOM 3229 O O . THR B 1 207 ? 11.305 12.469 2.148 1 95.12 207 THR B O 1
ATOM 3232 N N . VAL B 1 208 ? 9.617 11.648 3.293 1 96.62 208 VAL B N 1
ATOM 3233 C CA . VAL B 1 208 ? 8.602 11.805 2.256 1 96.62 208 VAL B CA 1
ATOM 3234 C C . VAL B 1 208 ? 8.477 13.273 1.867 1 96.62 208 VAL B C 1
ATOM 3236 O O . VAL B 1 208 ? 8.508 13.609 0.683 1 96.62 208 VAL B O 1
ATOM 3239 N N . LEU B 1 209 ? 8.32 14.18 2.857 1 97.56 209 LEU B N 1
ATOM 3240 C CA . LEU B 1 209 ? 8.125 15.594 2.555 1 97.56 209 LEU B CA 1
ATOM 3241 C C . LEU B 1 209 ? 9.344 16.172 1.84 1 97.56 209 LEU B C 1
ATOM 3243 O O . LEU B 1 209 ? 9.203 16.922 0.877 1 97.56 209 LEU B O 1
ATOM 3247 N N . THR B 1 210 ? 10.5 15.773 2.256 1 97 210 THR B N 1
ATOM 3248 C CA . THR B 1 210 ? 11.727 16.203 1.605 1 97 210 THR B CA 1
ATOM 3249 C C . THR B 1 210 ? 11.773 15.727 0.158 1 97 210 THR B C 1
ATOM 3251 O O . THR B 1 210 ? 12.055 16.516 -0.753 1 97 210 THR B O 1
ATOM 3254 N N . ASP B 1 211 ? 11.508 14.469 -0.062 1 95.06 211 ASP B N 1
ATOM 3255 C CA . ASP B 1 211 ? 11.586 13.859 -1.388 1 95.06 211 ASP B CA 1
ATOM 3256 C C . ASP B 1 211 ? 10.586 14.508 -2.346 1 95.06 211 ASP B C 1
ATOM 3258 O O . ASP B 1 211 ? 10.914 14.758 -3.51 1 95.06 211 ASP B O 1
ATOM 3262 N N . VAL B 1 212 ? 9.453 14.805 -1.861 1 95.38 212 VAL B N 1
ATOM 3263 C CA . VAL B 1 212 ? 8.375 15.258 -2.732 1 95.38 212 VAL B CA 1
ATOM 3264 C C . VAL B 1 212 ? 8.5 16.766 -2.971 1 95.38 212 VAL B C 1
ATOM 3266 O O . VAL B 1 212 ? 8.289 17.25 -4.09 1 95.38 212 VAL B O 1
ATOM 3269 N N . PHE B 1 213 ? 8.906 17.484 -2.004 1 96.12 213 PHE B N 1
ATOM 3270 C CA . PHE B 1 213 ? 8.766 18.938 -2.131 1 96.12 213 PHE B CA 1
ATOM 3271 C C . PHE B 1 213 ? 10.125 19.594 -2.344 1 96.12 213 PHE B C 1
ATOM 3273 O O . PHE B 1 213 ? 10.203 20.719 -2.84 1 96.12 213 PHE B O 1
ATOM 3280 N N . LEU B 1 214 ? 11.18 18.922 -1.932 1 94.38 214 LEU B N 1
ATOM 3281 C CA . LEU B 1 214 ? 12.492 19.547 -2.064 1 94.38 214 LEU B CA 1
ATOM 3282 C C . LEU B 1 214 ? 13.328 18.812 -3.109 1 94.38 214 LEU B C 1
ATOM 3284 O O . LEU B 1 214 ? 14.375 19.312 -3.537 1 94.38 214 LEU B O 1
ATOM 3288 N N . GLY B 1 215 ? 12.828 17.734 -3.797 1 80.44 215 GLY B N 1
ATOM 3289 C CA . GLY B 1 215 ? 13.453 17.062 -4.922 1 80.44 215 GLY B CA 1
ATOM 3290 C C . GLY B 1 215 ? 14.625 16.188 -4.512 1 80.44 215 GLY B C 1
ATOM 3291 O O . GLY B 1 215 ? 15.531 15.945 -5.309 1 80.44 215 GLY B O 1
ATOM 3292 N N . HIS B 1 216 ? 14.883 15.812 -3.23 1 61.25 216 HIS B N 1
ATOM 3293 C CA . HIS B 1 216 ? 16 14.953 -2.863 1 61.25 216 HIS B CA 1
ATOM 3294 C C . HIS B 1 216 ? 15.57 13.5 -2.738 1 61.25 216 HIS B C 1
ATOM 3296 O O . HIS B 1 216 ? 15.07 13.086 -1.689 1 61.25 216 HIS B O 1
ATOM 3302 N N . MET B 1 217 ? 15.164 12.859 -3.74 1 50.5 217 MET B N 1
ATOM 3303 C CA . MET B 1 217 ? 14.859 11.445 -3.535 1 50.5 217 MET B CA 1
ATOM 3304 C C . MET B 1 217 ? 16.094 10.68 -3.064 1 50.5 217 MET B C 1
ATOM 3306 O O . MET B 1 217 ? 17.156 10.75 -3.695 1 50.5 217 MET B O 1
ATOM 3310 N N . GLU B 1 218 ? 16.359 10.602 -1.775 1 43.81 218 GLU B N 1
ATOM 3311 C CA . GLU B 1 218 ? 17.5 9.766 -1.39 1 43.81 218 GLU B CA 1
ATOM 3312 C C . GLU B 1 218 ? 17.391 8.375 -2.002 1 43.81 218 GLU B C 1
ATOM 3314 O O . GLU B 1 218 ? 16.297 7.836 -2.154 1 43.81 218 GLU B O 1
#

Sequence (436 aa):
MATNPSSSETTVSLKLLVDKSSNKVVFAEAGKEFVDFLFGLLQVPLGSIIGLLRDNDLVAGSGSLVRVHESIQNLDPSYLLPNQTKDSLLNPKPALQSSTLTPPLLQSFVSSDQENRASFSPASSHHAHVLGYTTSQPPVLEKGYVRGVVTYMVMDDLTVKPMSTISCITLLNTLNIKDIGSVQEKKVEIDIKKSLELIKVSLDSTTVLTDVFLGHMEMATNPSSSETTVSLKLLVDKSSNKVVFAEAGKEFVDFLFGLLQVPLGSIIGLLRDNDLVAGSGSLVRVHESIQNLDPSYLLPNQTKDSLLNPKPALQSSTLTPPLLQSFVSSDQENRASFSPASSHHAHVLGYTTSQPPVLEKGYVRGVVTYMVMDDLTVKPMSTISCITLLNTLNIKDIGSVQEKKVEIDIKKSLELIKVSLDSTTVLTDVFLGHME

pLDDT: mean 78.13, std 21.67, range [20.81, 97.56]

Nearest PDB structures (foldseek):
  5lly-assembly1_D  TM=4.228E-01  e=4.624E+00  Idiomarina sp. A28L
  5llw-assembly1_B  TM=4.256E-01  e=8.043E+00  Idiomarina sp. A28L
  5lly-assembly1_D  TM=4.312E-01  e=2.537E+00  Idiomarina sp. A28L
  5lly-assembly2_A  TM=2.875E-01  e=4.169E+00  Idiomarina sp. A28L

Radius of gyration: 25.36 Å; Cα contacts (8 Å, |Δi|>4): 721; chains: 2; bounding box: 68×72×51 Å

Organism: Juglans regia (NCBI:txid51240)

Solvent-accessible surface area (backbone atoms only — not comparable to full-atom values): 24475 Å² total; per-residue (Å²): 130,84,76,66,80,72,82,76,73,68,66,46,68,38,39,31,35,29,32,62,85,78,64,35,44,63,34,26,47,31,45,33,68,58,52,22,34,60,58,49,50,22,29,33,12,43,17,34,53,47,46,51,32,48,78,66,72,57,46,76,86,48,19,16,55,56,34,39,54,48,22,55,74,69,45,61,70,85,48,36,34,89,95,49,52,65,62,60,53,50,54,24,57,38,55,63,85,45,68,83,40,47,33,75,80,46,46,86,60,51,62,71,71,55,59,58,62,69,65,57,69,69,82,70,87,70,84,71,78,79,65,82,73,73,72,67,64,70,75,76,73,78,61,51,44,46,45,68,90,48,51,30,32,31,35,23,31,48,34,49,42,78,56,46,75,64,58,52,52,52,49,34,53,74,70,67,53,82,52,72,84,46,43,44,79,45,79,45,76,36,36,61,69,52,48,52,48,50,54,62,42,22,58,59,31,62,45,32,53,21,28,72,73,66,68,52,70,125,128,82,77,66,80,69,82,75,73,69,65,46,67,39,38,32,36,28,33,61,87,77,64,37,44,63,33,26,48,31,45,33,67,57,50,24,34,60,57,48,50,21,29,33,12,43,17,34,53,46,47,52,31,50,78,66,70,57,47,76,86,46,18,15,55,56,35,39,54,47,22,54,72,69,44,60,72,84,47,36,32,88,94,50,54,64,63,61,52,50,54,27,56,39,58,63,86,44,67,83,39,46,32,75,80,45,45,85,60,50,62,72,71,56,58,58,63,70,66,55,73,68,81,67,87,67,85,73,75,79,64,80,74,73,72,66,64,70,73,76,73,78,62,50,44,46,45,68,90,47,51,29,33,31,36,23,32,48,34,49,42,79,57,46,74,63,58,52,52,51,48,35,53,75,69,67,51,82,53,71,83,46,42,43,80,44,78,45,74,35,37,60,70,51,48,50,50,50,53,61,40,23,57,59,30,61,46,32,53,22,28,72,74,65,68,53,71,122

Foldseek 3Di:
DCPPPDPPFDKAKKKFKAQQVVLATAWIKHFQLVVLLVVQVVQFDPLLLLVVCVVVVNCVVFDCVVVVLVCLVPDDCVVDDPVDDSCCVNQPATPPPALVQRRPLCNSNHDPVRVPVVPPPPPPDPPPPPPDPPVPVPPPPDGGDDDGVFIWMQGQLRDIDTDDPVVVVVSCVVVVVPDPVSIDMDMDMDGNVLSSQLVRCSVDDRRSCSCSPVVPPD/DCPPPDPPFDKAKKKFKAQQVVRATAWIKHFQLVVLLVVQVVQFDPLLLLLVCVVVVNCVVFDCVVVVLVCLVPDDCVVPDPVDDSCCVNQPATPPPALVQRRPLCNSNHDPVRVPPVPPPPPPDPPPPPDDCPVPVPPPPDGGDDDGVFMWMQGQLRDIDTDDPVVVVVSCVVVVVPDPVSIDMDMDMDGNVLSSQLVRCNVDDRRSCSCSPVVPPD